Protein AF-0000000082347722 (afdb_homodimer)

pLDDT: mean 96.59, std 3.27, range [82.75, 98.94]

Solvent-accessible surface area (backbone atoms only — not comparable to full-atom values): 23846 Å² total; per-residue (Å²): 108,69,66,58,52,50,51,38,44,49,45,34,48,73,52,66,47,66,90,84,47,44,62,47,33,47,53,28,35,40,27,59,45,98,48,15,60,53,38,29,55,56,55,52,55,52,48,68,34,79,90,22,68,47,49,69,46,32,25,53,49,49,53,47,53,49,49,42,36,56,39,37,22,51,50,41,3,44,59,35,34,48,41,17,53,50,35,32,57,74,70,53,52,80,76,32,62,48,74,71,68,86,55,90,81,60,57,73,44,72,70,30,42,50,44,8,50,54,48,47,38,53,40,40,48,91,47,38,66,62,58,53,54,72,28,67,64,40,43,49,56,42,50,41,44,41,47,42,42,28,20,62,44,59,43,54,62,89,81,42,52,73,68,54,44,47,33,28,50,36,36,32,40,36,62,67,31,36,35,70,65,27,43,50,36,54,29,14,45,42,61,69,68,47,49,70,62,43,52,43,39,52,55,50,43,40,50,51,53,30,55,75,71,72,48,71,63,86,57,44,70,54,68,74,75,35,56,82,74,91,107,66,66,56,52,51,52,40,44,50,45,36,46,73,51,67,47,64,90,84,47,44,61,47,35,47,52,27,35,38,26,58,46,96,46,15,61,54,39,29,56,56,53,51,56,52,47,68,35,79,90,22,66,45,50,69,46,32,24,53,49,50,52,47,53,49,49,42,35,55,39,38,23,48,50,41,3,46,60,34,36,47,41,18,52,50,34,32,56,74,69,53,52,80,77,32,64,51,74,71,70,86,54,91,82,60,58,72,45,72,69,30,40,53,44,7,50,55,47,48,37,52,39,41,48,91,47,38,68,62,59,54,54,72,28,66,63,40,44,49,57,42,51,41,43,41,46,42,42,28,20,60,44,59,45,54,61,89,80,41,52,73,68,53,44,47,33,28,50,36,36,31,40,37,63,67,31,37,35,70,65,27,43,52,35,54,29,14,45,42,60,70,68,47,49,70,62,43,51,44,38,51,55,50,42,42,49,51,52,30,57,73,70,70,47,71,63,87,57,43,71,53,68,73,75,36,56,81,74,91

Sequence (460 aa):
MDALFQSLEQKFEAAGFDSNRWYILAITTLTASTQPYEAHQLYNYLINKPENATPDARKAIIRRLREALVKSISIVGVPKPIESILAIAKVERPEDRDYATTRENWQADRANHERAMGWYDKIYGRNASDTLGLFDAHRDFTWISTEITYGFYLSDRQVLDDLDTQLVVLPGIMIQNLKLETHWHIRGTRRLGVSSEKVQAIWEGVKLVAAFFEMKLDRVPTVQEVEYDVMDALFQSLEQKFEAAGFDSNRWYILAITTLTASTQPYEAHQLYNYLINKPENATPDARKAIIRRLREALVKSISIVGVPKPIESILAIAKVERPEDRDYATTRENWQADRANHERAMGWYDKIYGRNASDTLGLFDAHRDFTWISTEITYGFYLSDRQVLDDLDTQLVVLPGIMIQNLKLETHWHIRGTRRLGVSSEKVQAIWEGVKLVAAFFEMKLDRVPTVQEVEYDV

Organism: NCBI:txid1220207

Secondary structure (DSSP, 8-state):
-HHHHHHHHHHHHHTT--TTSHHHHHHHHHHHTT-GGGHHHHHHHHHTSGGG-SHHHHHHHHHHHHHHHHHHHHHH-SHHHHHHHHHHHTT--GGG-----SSTT--SSHHHHHHHHHHHHHHHGGGHHHHHHTTTT-HHHHHIIIIIIIIIIIS--SSS-HHHHHHHHHHHHHTTT-HHHHHHHHHHHHHTT--HHHHHHHHHHHHHHHHHTT----SSPPHHHHHTT-/-HHHHHHHHHHHHHTT--TTTHHHHHHHHHHHTT-GGGHHHHHHHHHTSGGG-SHHHHHHHHHHHHHHHHHHHHHH-SHHHHHHHHHHHHH--GGG-----SSTT--SSHHHHHHHHHHHHHHHGGGHHHHHHTTTT-HHHHHIIIIIIIIIIIS--SSS-HHHHHHHHHHHHHTTT-HHHHHHHHHHHHHTT--HHHHHHHHHHHHHHHHHTT----SSPPHHHHHTT-

InterPro domains:
  IPR029032 AhpD-like [G3DSA:1.20.1290.10] (4-216)
  IPR029032 AhpD-like [SSF69118] (112-204)
  IPR052999 Peroxisomal Targeting Signal 1 Protein [PTHR28180] (2-227)

Radius of gyration: 21.26 Å; Cα contacts (8 Å, |Δi|>4): 720; chains: 2; bounding box: 50×58×48 Å

Foldseek 3Di:
DLVLLVVQQVLLVVLPHDSLQSVLLVLLLCLLDPHLLCLLVSLVSVCPDPVNVDLVSLLLNLLLSLLLLQLSCLLRNNVSSVSNNVSNVVVDDPSNDDPDDDQPPPDQDPVLLVLLVVLQCLQQPVCSVVVLVVCVVPCVVSSCSRRPNRRRRQSDPPRPHSLSSLSSRLLNNQLVLDAPSNLSSLSSNVSNVDDLSSSQSSVVSSVSSCVVSVHDNPRHDHSVVSVVVD/DLVLLVVQQVLLVVLPHDSLQSVLLVLLLCLLDPHLLCLLVSLVSVCPDPVNVDLVSLLLNLLLSLLLLQLSCLLRNNVSSVSNNVSNVVVDDPSNDDPDDDQPPPDQDPVLLVLLVVLLCLLQPVCSVVVLVVCVVPCVVSSCSRRPNRRRRQSDPPRPHSLSSLSSRLLNNQLVLDAPSNLSSLSSNVSNVDDLSSSQSSVVSSVSSCVVSVHDNPRHDHSVVSVVVD

Structure (mmCIF, N/CA/C/O backbone):
data_AF-0000000082347722-model_v1
#
loop_
_entity.id
_entity.type
_entity.pdbx_description
1 polymer 'Uncharacterized protein'
#
loop_
_atom_site.group_PDB
_atom_site.id
_atom_site.type_symbol
_atom_site.label_atom_id
_atom_site.label_alt_id
_atom_site.label_comp_id
_atom_site.label_asym_id
_atom_site.label_entity_id
_atom_site.label_seq_id
_atom_site.pdbx_PDB_ins_code
_atom_site.Cartn_x
_atom_site.Cartn_y
_atom_site.Cartn_z
_atom_site.occupancy
_atom_site.B_iso_or_equiv
_atom_site.auth_seq_id
_atom_site.auth_comp_id
_atom_site.auth_asym_id
_atom_site.auth_atom_id
_atom_site.pdbx_PDB_model_num
ATOM 1 N N . MET A 1 1 ? -7.156 6.82 23.422 1 95.56 1 MET A N 1
ATOM 2 C CA . MET A 1 1 ? -6.832 7.461 22.156 1 95.56 1 MET A CA 1
ATOM 3 C C . MET A 1 1 ? -6.691 8.969 22.328 1 95.56 1 MET A C 1
ATOM 5 O O . MET A 1 1 ? -5.766 9.578 21.797 1 95.56 1 MET A O 1
ATOM 9 N N . ASP A 1 2 ? -7.531 9.562 23.188 1 96.88 2 ASP A N 1
ATOM 10 C CA . ASP A 1 2 ? -7.461 11.008 23.375 1 96.88 2 ASP A CA 1
ATOM 11 C C . ASP A 1 2 ? -6.121 11.414 23.969 1 96.88 2 ASP A C 1
ATOM 13 O O . ASP A 1 2 ? -5.535 12.43 23.578 1 96.88 2 ASP A O 1
ATOM 17 N N . ALA A 1 3 ? -5.691 10.625 24.875 1 97.81 3 ALA A N 1
ATOM 18 C CA . ALA A 1 3 ? -4.41 10.922 25.516 1 97.81 3 ALA A CA 1
ATOM 19 C C . ALA A 1 3 ? -3.268 10.836 24.5 1 97.81 3 ALA A C 1
ATOM 21 O O . ALA A 1 3 ? -2.32 11.625 24.562 1 97.81 3 ALA A O 1
ATOM 22 N N . LEU A 1 4 ? -3.32 9.852 23.641 1 98.31 4 LEU A N 1
ATOM 23 C CA . LEU A 1 4 ? -2.324 9.719 22.578 1 98.31 4 LEU A CA 1
ATOM 24 C C . LEU A 1 4 ? -2.33 10.938 21.672 1 98.31 4 LEU A C 1
ATOM 26 O O . LEU A 1 4 ? -1.271 11.492 21.359 1 98.31 4 LEU A O 1
ATOM 30 N N . PHE A 1 5 ? -3.514 11.375 21.266 1 98.62 5 PHE A N 1
ATOM 31 C CA . PHE A 1 5 ? -3.635 12.531 20.375 1 98.62 5 PHE A CA 1
ATOM 32 C C . PHE A 1 5 ? -3.127 13.789 21.062 1 98.62 5 PHE A C 1
ATOM 34 O O . PHE A 1 5 ? -2.434 14.602 20.453 1 98.62 5 PHE A O 1
ATOM 41 N N . GLN A 1 6 ? -3.494 13.906 22.328 1 98.19 6 GLN A N 1
ATOM 42 C CA . GLN A 1 6 ?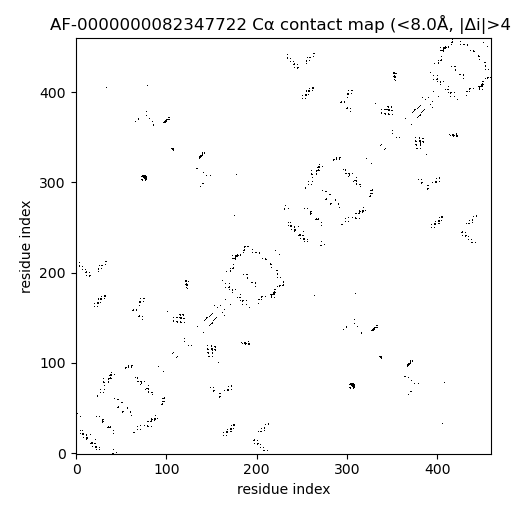 -3.018 15.055 23.094 1 98.19 6 GLN A CA 1
ATOM 43 C C . GLN A 1 6 ? -1.494 15.062 23.172 1 98.19 6 GLN A C 1
ATOM 45 O O . GLN A 1 6 ? -0.866 16.125 23.062 1 98.19 6 GLN A O 1
ATOM 50 N N . SER A 1 7 ? -0.906 13.93 23.391 1 98.62 7 SER A N 1
ATOM 51 C CA . SER A 1 7 ? 0.546 13.812 23.484 1 98.62 7 SER A CA 1
ATOM 52 C C . SER A 1 7 ? 1.208 14.18 22.156 1 98.62 7 SER A C 1
ATOM 54 O O . SER A 1 7 ? 2.24 14.859 22.141 1 98.62 7 SER A O 1
ATOM 56 N N . LEU A 1 8 ? 0.635 13.742 21.062 1 98.75 8 LEU A N 1
ATOM 57 C CA . LEU A 1 8 ? 1.166 14.086 19.75 1 98.75 8 LEU A CA 1
ATOM 58 C C . LEU A 1 8 ? 1.082 15.594 19.5 1 98.75 8 LEU A C 1
ATOM 60 O O . LEU A 1 8 ? 2.041 16.203 19.031 1 98.75 8 LEU A O 1
ATOM 64 N N . GLU A 1 9 ? -0.049 16.109 19.828 1 98.25 9 GLU A N 1
ATOM 65 C CA . GLU A 1 9 ? -0.262 17.547 19.672 1 98.25 9 GLU A CA 1
ATOM 66 C C . GLU A 1 9 ? 0.767 18.344 20.453 1 98.25 9 GLU A C 1
ATOM 68 O O . GLU A 1 9 ? 1.366 19.281 19.938 1 98.25 9 GLU A O 1
ATOM 73 N N . GLN A 1 10 ? 0.955 17.969 21.656 1 98.31 10 GLN A N 1
ATOM 74 C CA . GLN A 1 10 ? 1.883 18.672 22.531 1 98.31 10 GLN A CA 1
ATOM 75 C C . GLN A 1 10 ? 3.318 18.531 22.031 1 98.31 10 GLN A C 1
ATOM 77 O O . GLN A 1 10 ? 4.09 19.5 22.094 1 98.31 10 GLN A O 1
ATOM 82 N N . LYS A 1 11 ? 3.684 17.406 21.594 1 98.44 11 LYS A N 1
ATOM 83 C CA . LYS A 1 11 ? 5.027 17.188 21.078 1 98.44 11 LYS A CA 1
ATOM 84 C C . LYS A 1 11 ? 5.301 18.062 19.859 1 98.44 11 LYS A C 1
ATOM 86 O O . LYS A 1 11 ? 6.398 18.609 19.719 1 98.44 11 LYS A O 1
ATOM 91 N N . PHE A 1 12 ? 4.34 18.125 18.922 1 98.75 12 PHE A N 1
ATOM 92 C CA . PHE A 1 12 ? 4.496 18.953 17.734 1 98.75 12 PHE A CA 1
ATOM 93 C C . PHE A 1 12 ? 4.555 20.438 18.109 1 98.75 12 PHE A C 1
ATOM 95 O O . PHE A 1 12 ? 5.363 21.188 17.562 1 98.75 12 PHE A O 1
ATOM 102 N N . GLU A 1 13 ? 3.676 20.781 19.031 1 98.12 13 GLU A N 1
ATOM 103 C CA . GLU A 1 13 ? 3.676 22.172 19.5 1 98.12 13 GLU A CA 1
ATOM 104 C C . GLU A 1 13 ? 5.023 22.547 20.109 1 98.12 13 GLU A C 1
ATOM 106 O O . GLU A 1 13 ? 5.562 23.609 19.828 1 98.12 13 GLU A O 1
ATOM 111 N N . ALA A 1 14 ? 5.539 21.688 20.906 1 98.44 14 ALA A N 1
ATOM 112 C CA . ALA A 1 14 ? 6.809 21.938 21.578 1 98.44 14 ALA A CA 1
ATOM 113 C C . ALA A 1 14 ? 7.945 22.078 20.578 1 98.44 14 ALA A C 1
ATOM 115 O O . ALA A 1 14 ? 8.891 22.844 20.797 1 98.44 14 ALA A O 1
ATOM 116 N N . ALA A 1 15 ? 7.844 21.406 19.469 1 98.44 15 ALA A N 1
ATOM 117 C CA . ALA A 1 15 ? 8.883 21.453 18.453 1 98.44 15 ALA A CA 1
ATOM 118 C C . ALA A 1 15 ? 8.672 22.625 17.5 1 98.44 15 ALA A C 1
ATOM 120 O O . ALA A 1 15 ? 9.5 22.875 16.625 1 98.44 15 ALA A O 1
ATOM 121 N N . GLY A 1 16 ? 7.562 23.344 17.656 1 98.25 16 GLY A N 1
ATOM 122 C CA . GLY A 1 16 ? 7.34 24.562 16.906 1 98.25 16 GLY A CA 1
ATOM 123 C C . GLY A 1 16 ? 6.559 24.344 15.617 1 98.25 16 GLY A C 1
ATOM 124 O O . GLY A 1 16 ? 6.598 25.172 14.711 1 98.25 16 GLY A O 1
ATOM 125 N N . PHE A 1 17 ? 5.848 23.203 15.516 1 98.38 17 PHE A N 1
ATOM 126 C CA . PHE A 1 17 ? 4.988 22.984 14.359 1 98.38 17 PHE A CA 1
ATOM 127 C C . PHE A 1 17 ? 3.703 23.797 14.469 1 98.38 17 PHE A C 1
ATOM 129 O O . PHE A 1 17 ? 3.24 24.094 15.578 1 98.38 17 PHE A O 1
ATOM 136 N N . ASP A 1 18 ? 3.176 24.094 13.258 1 96.38 18 ASP A N 1
ATOM 137 C CA . ASP A 1 18 ? 1.81 24.609 13.227 1 96.38 18 ASP A CA 1
ATOM 138 C C . ASP A 1 18 ? 0.825 23.594 13.797 1 96.38 18 ASP A C 1
ATOM 140 O O . ASP A 1 18 ? 1.052 22.391 13.711 1 96.38 18 ASP A O 1
ATOM 144 N N . SER A 1 19 ? -0.309 24.094 14.297 1 94.44 19 SER A N 1
ATOM 145 C CA . SER A 1 19 ? -1.265 23.266 15.023 1 94.44 19 SER A CA 1
ATOM 146 C C . SER A 1 19 ? -2.006 22.312 14.086 1 94.44 19 SER A C 1
ATOM 148 O O . SER A 1 19 ? -2.666 21.375 14.531 1 94.44 19 SER A O 1
ATOM 150 N N . ASN A 1 20 ? -1.893 22.469 12.812 1 94.88 20 ASN A N 1
ATOM 151 C CA . ASN A 1 20 ? -2.654 21.672 11.859 1 94.88 20 ASN A CA 1
ATOM 152 C C . ASN A 1 20 ? -1.792 20.578 11.234 1 94.88 20 ASN A C 1
ATOM 154 O O . ASN A 1 20 ? -2.139 20.047 10.18 1 94.88 20 ASN A O 1
ATOM 158 N N . ARG A 1 21 ? -0.688 20.234 11.891 1 98.12 21 ARG A N 1
ATOM 159 C CA . ARG A 1 21 ? 0.22 19.312 11.219 1 98.12 21 ARG A CA 1
ATOM 160 C C . ARG A 1 21 ? 0.274 17.984 11.938 1 98.12 21 ARG A C 1
ATOM 162 O O . ARG A 1 21 ? 0.38 16.922 11.305 1 98.12 21 ARG A O 1
ATOM 169 N N . TRP A 1 22 ? 0.08 17.969 13.258 1 98.75 22 TRP A N 1
ATOM 170 C CA . TRP A 1 22 ? 0.271 16.75 14.039 1 98.75 22 TRP A CA 1
ATOM 171 C C . TRP A 1 22 ? -0.732 15.672 13.633 1 98.75 22 TRP A C 1
ATOM 173 O O . TRP A 1 22 ? -0.418 14.484 13.664 1 98.75 22 TRP A O 1
ATOM 183 N N . TYR A 1 23 ? -1.936 16.062 13.227 1 98.81 23 TYR A N 1
ATOM 184 C CA . TYR A 1 23 ? -2.959 15.047 12.992 1 98.81 23 TYR A CA 1
ATOM 185 C C . TYR A 1 23 ? -2.77 14.383 11.633 1 98.81 23 TYR A C 1
ATOM 187 O O . TYR A 1 23 ? -3.367 13.344 11.352 1 98.81 23 TYR A O 1
ATOM 195 N N . ILE A 1 24 ? -1.876 14.969 10.742 1 98.88 24 ILE A N 1
ATOM 196 C CA . ILE A 1 24 ? -1.481 14.281 9.516 1 98.88 24 ILE A CA 1
ATOM 197 C C . ILE A 1 24 ? -0.642 13.055 9.867 1 98.88 24 ILE A C 1
ATOM 199 O O . ILE A 1 24 ? -0.871 11.961 9.336 1 98.88 24 ILE A O 1
ATOM 203 N N . LEU A 1 25 ? 0.326 13.25 10.789 1 98.94 25 LEU A N 1
ATOM 204 C CA . LEU A 1 25 ? 1.092 12.117 11.297 1 98.94 25 LEU A CA 1
ATOM 205 C C . LEU A 1 25 ? 0.179 11.109 11.977 1 98.94 25 LEU A C 1
ATOM 207 O O . LEU A 1 25 ? 0.319 9.898 11.773 1 98.94 25 LEU A O 1
ATOM 211 N N . ALA A 1 26 ? -0.769 11.586 12.734 1 98.88 26 ALA A N 1
ATOM 212 C CA . ALA A 1 26 ? -1.645 10.719 13.516 1 98.88 26 ALA A CA 1
ATOM 213 C C . ALA A 1 26 ? -2.496 9.836 12.609 1 98.88 26 ALA A C 1
ATOM 215 O O . ALA A 1 26 ? -2.545 8.617 12.789 1 98.88 26 ALA A O 1
ATOM 216 N N . ILE A 1 27 ? -3.164 10.43 11.602 1 98.88 27 ILE A N 1
ATOM 217 C CA . ILE A 1 27 ? -4.062 9.664 10.742 1 98.88 27 ILE A CA 1
ATOM 218 C C . ILE A 1 27 ? -3.262 8.648 9.938 1 98.88 27 ILE A C 1
ATOM 220 O O . ILE A 1 27 ? -3.723 7.523 9.719 1 98.88 27 ILE A O 1
ATOM 224 N N . THR A 1 28 ? -2.053 9.055 9.5 1 98.88 28 THR A N 1
ATOM 225 C CA . THR A 1 28 ? -1.216 8.18 8.688 1 98.88 28 THR A CA 1
ATOM 226 C C . THR A 1 28 ? -0.727 6.988 9.508 1 98.88 28 THR A C 1
ATOM 228 O O . THR A 1 28 ? -0.822 5.84 9.062 1 98.88 28 THR A O 1
ATOM 231 N N . THR A 1 29 ? -0.268 7.215 10.695 1 98.81 29 THR A N 1
ATOM 232 C CA . THR A 1 29 ? 0.273 6.137 11.516 1 98.81 29 THR A CA 1
ATOM 233 C C . THR A 1 29 ? -0.847 5.238 12.031 1 98.81 29 THR A C 1
ATOM 235 O O . THR A 1 29 ? -0.685 4.02 12.117 1 98.81 29 THR A O 1
ATOM 238 N N . LEU A 1 30 ? -1.993 5.859 12.383 1 98.31 30 LEU A N 1
ATOM 239 C CA . LEU A 1 30 ? -3.156 5.066 12.766 1 98.31 30 LEU A CA 1
ATOM 240 C C . LEU A 1 30 ? -3.566 4.121 11.648 1 98.31 30 LEU A C 1
ATOM 242 O O . LEU A 1 30 ? -3.811 2.938 11.883 1 98.31 30 LEU A O 1
ATOM 246 N N . THR A 1 31 ? -3.602 4.629 10.453 1 98.69 31 THR A N 1
ATOM 247 C CA . THR A 1 31 ? -4.016 3.871 9.281 1 98.69 31 THR A CA 1
ATOM 248 C C . THR A 1 31 ? -2.998 2.777 8.953 1 98.69 31 THR A C 1
ATOM 250 O O . THR A 1 31 ? -3.375 1.658 8.602 1 98.69 31 THR A O 1
ATOM 253 N N . ALA A 1 32 ? -1.709 3.104 9.062 1 98.31 32 ALA A N 1
ATOM 254 C CA . ALA A 1 32 ? -0.635 2.172 8.734 1 98.31 32 ALA A CA 1
ATOM 255 C C . ALA A 1 32 ? -0.448 1.133 9.836 1 98.31 32 ALA A C 1
ATOM 257 O O . ALA A 1 32 ? 0.206 0.108 9.625 1 98.3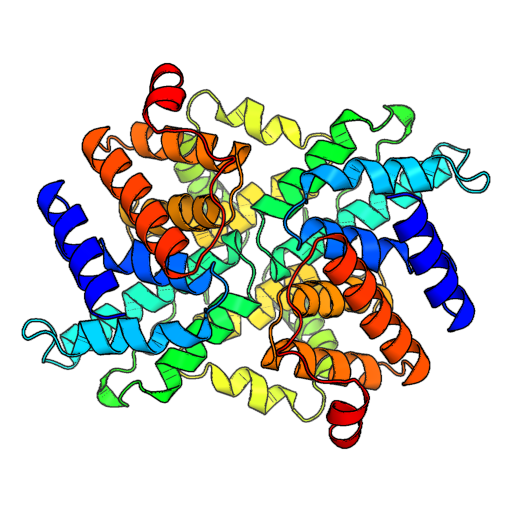1 32 ALA A O 1
ATOM 258 N N . SER A 1 33 ? -1.032 1.347 11 1 96.25 33 SER A N 1
ATOM 259 C CA . SER A 1 33 ? -0.916 0.422 12.125 1 96.25 33 SER A CA 1
ATOM 260 C C . SER A 1 33 ? -1.859 -0.765 11.969 1 96.25 33 SER A C 1
ATOM 262 O O . SER A 1 33 ? -2.355 -1.025 10.867 1 96.25 33 SER A O 1
ATOM 264 N N . THR A 1 34 ? -2.109 -1.484 13.062 1 93.06 34 THR A N 1
ATOM 265 C CA . THR A 1 34 ? -2.984 -2.652 13.055 1 93.06 34 THR A CA 1
ATOM 266 C C . THR A 1 34 ? -4.434 -2.244 13.297 1 93.06 34 THR A C 1
ATOM 268 O O . THR A 1 34 ? -5.328 -3.094 13.328 1 93.06 34 THR A O 1
ATOM 271 N N . GLN A 1 35 ? -4.695 -0.873 13.375 1 94.81 35 GLN A N 1
ATOM 272 C CA . GLN A 1 35 ? -6.035 -0.443 13.758 1 94.81 35 GLN A CA 1
ATOM 273 C C . GLN A 1 35 ? -6.535 0.679 12.852 1 94.81 35 GLN A C 1
ATOM 275 O O . GLN A 1 35 ? -6.957 1.733 13.336 1 94.81 35 GLN A O 1
ATOM 280 N N . PRO A 1 36 ? -6.547 0.396 11.578 1 97.25 36 PRO A N 1
ATOM 281 C CA . PRO A 1 36 ? -7.004 1.469 10.695 1 97.25 36 PRO A CA 1
ATOM 282 C C . PRO A 1 36 ? -8.461 1.855 10.938 1 97.25 36 PRO A C 1
ATOM 284 O O . PRO A 1 36 ? -8.859 2.99 10.664 1 97.25 36 PRO A O 1
ATOM 287 N N . TYR A 1 37 ? -9.273 1.026 11.547 1 95.88 37 TYR A N 1
ATOM 288 C CA . TYR A 1 37 ? -10.688 1.249 11.797 1 95.88 37 TYR A CA 1
ATOM 289 C C . TYR A 1 37 ? -10.898 2.291 12.891 1 95.88 37 TYR A C 1
ATOM 291 O O . TYR A 1 37 ? -12 2.809 13.062 1 95.88 37 TYR A O 1
ATOM 299 N N . GLU A 1 38 ? -9.82 2.613 13.602 1 97 38 GLU A N 1
ATOM 300 C CA . GLU A 1 38 ? -9.906 3.572 14.695 1 97 38 GLU A CA 1
ATOM 301 C C . GLU A 1 38 ? -9.727 5.004 14.195 1 97 38 GLU A C 1
ATOM 303 O O . GLU A 1 38 ? -9.75 5.949 14.984 1 97 38 GLU A O 1
ATOM 308 N N . ALA A 1 39 ? -9.633 5.18 12.914 1 97.69 39 ALA A N 1
ATOM 309 C CA . ALA A 1 39 ? -9.406 6.496 12.32 1 97.69 39 ALA A CA 1
ATOM 310 C C . ALA A 1 39 ? -10.531 7.461 12.688 1 97.69 39 ALA A C 1
ATOM 312 O O . ALA A 1 39 ? -10.305 8.664 12.828 1 97.69 39 ALA A O 1
ATOM 313 N N . HIS A 1 40 ? -11.734 6.914 12.898 1 97.81 40 HIS A N 1
ATOM 314 C CA . HIS A 1 40 ? -12.875 7.762 13.242 1 97.81 40 HIS A CA 1
ATOM 315 C C . HIS A 1 40 ? -12.648 8.469 14.578 1 97.81 40 HIS A C 1
ATOM 317 O O . HIS A 1 40 ? -13.188 9.547 14.812 1 97.81 40 HIS A O 1
ATOM 323 N N . GLN A 1 41 ? -11.82 7.938 15.445 1 98.44 41 GLN A N 1
ATOM 324 C CA . GLN A 1 41 ? -11.555 8.547 16.734 1 98.44 41 GLN A CA 1
ATOM 325 C C . GLN A 1 41 ? -10.75 9.836 16.594 1 98.44 41 GLN A C 1
ATOM 327 O O . GLN A 1 41 ? -10.961 10.797 17.328 1 98.44 41 GLN A O 1
ATOM 332 N N . LEU A 1 42 ? -9.812 9.828 15.664 1 98.5 42 LEU A N 1
ATOM 333 C CA . LEU A 1 42 ? -9.062 11.055 15.398 1 98.5 42 LEU A CA 1
ATOM 334 C C . LEU A 1 42 ? -9.977 12.133 14.836 1 98.5 42 LEU A C 1
ATOM 336 O O . LEU A 1 42 ? -9.906 13.289 15.25 1 98.5 42 LEU A O 1
ATOM 340 N N . TYR A 1 43 ? -10.805 11.719 13.859 1 98.06 43 TYR A N 1
ATOM 341 C CA . TYR A 1 43 ? -11.758 12.664 13.281 1 98.06 43 TYR A CA 1
ATOM 342 C C . TYR A 1 43 ? -12.633 13.289 14.359 1 98.06 43 TYR A C 1
ATOM 344 O O . TYR A 1 43 ? -12.75 14.516 14.438 1 98.06 43 TYR A O 1
ATOM 352 N N . ASN A 1 44 ? -13.148 12.469 15.234 1 97.94 44 ASN A N 1
ATOM 353 C CA . ASN A 1 44 ? -13.992 12.945 16.312 1 97.94 44 ASN A CA 1
ATOM 354 C C . ASN A 1 44 ? -13.227 13.867 17.266 1 97.94 44 ASN A C 1
ATOM 356 O O . ASN A 1 44 ? -13.758 14.883 17.719 1 97.94 44 ASN A O 1
ATOM 360 N N . TYR A 1 45 ? -12.047 13.484 17.547 1 98.31 45 TYR A N 1
ATOM 361 C CA . TYR A 1 45 ? -11.203 14.297 18.406 1 98.31 45 TYR A CA 1
ATOM 362 C C . TYR A 1 45 ? -11.008 15.695 17.844 1 98.31 45 TYR A C 1
ATOM 364 O O . TYR A 1 45 ? -11.102 16.688 18.562 1 98.31 45 TYR A O 1
ATOM 372 N N . LEU A 1 46 ? -10.797 15.781 16.578 1 98.12 46 LEU A N 1
ATOM 373 C CA . LEU A 1 46 ? -10.5 17.047 15.914 1 98.12 46 LEU A CA 1
ATOM 374 C C . LEU A 1 46 ? -11.75 17.922 15.82 1 98.12 46 LEU A C 1
ATOM 376 O O . LEU A 1 46 ? -11.688 19.125 16.094 1 98.12 46 LEU A O 1
ATOM 380 N N . ILE A 1 47 ? -12.875 17.328 15.469 1 96.88 47 ILE A N 1
ATOM 381 C CA . ILE A 1 47 ? -14.047 18.141 15.188 1 96.88 47 ILE A CA 1
ATOM 382 C C . ILE A 1 47 ? -14.664 18.609 16.5 1 96.88 47 ILE A C 1
ATOM 384 O O . ILE A 1 47 ? -15.531 19.5 16.516 1 96.88 47 ILE A O 1
ATOM 388 N N . ASN A 1 48 ? -14.242 18.062 17.594 1 96.06 48 AS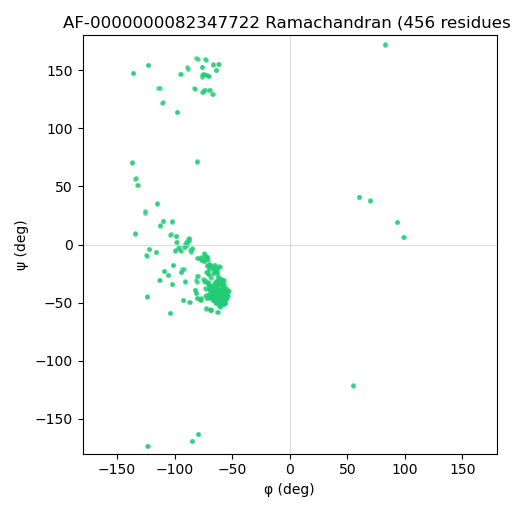N A N 1
ATOM 389 C CA . ASN A 1 48 ? -14.766 18.469 18.891 1 96.06 48 ASN A CA 1
ATOM 390 C C . ASN A 1 48 ? -13.945 19.594 19.516 1 96.06 48 ASN A C 1
ATOM 392 O O . ASN A 1 48 ? -14.289 20.109 20.578 1 96.06 48 ASN A O 1
ATOM 396 N N . LYS A 1 49 ? -12.922 19.984 18.875 1 96.25 49 LYS A N 1
ATOM 397 C CA . LYS A 1 49 ? -12.172 21.156 19.312 1 96.25 49 LYS A CA 1
ATOM 398 C C . LYS A 1 49 ? -12.922 22.453 19 1 96.25 49 LYS A C 1
ATOM 400 O O . LYS A 1 49 ? -13.547 22.562 17.953 1 96.25 49 LYS A O 1
ATOM 405 N N . PRO A 1 50 ? -12.781 23.453 19.844 1 96.38 50 PRO A N 1
ATOM 406 C CA . PRO A 1 50 ? -13.539 24.703 19.672 1 96.38 50 PRO A CA 1
ATOM 407 C C . PRO A 1 50 ? -13.219 25.406 18.359 1 96.38 50 PRO A C 1
ATOM 409 O O . PRO A 1 50 ? -14.094 26.016 17.75 1 96.38 50 PRO A O 1
ATOM 412 N N . GLU A 1 51 ? -12.008 25.297 17.922 1 95.06 51 GLU A N 1
ATOM 413 C CA . GLU A 1 51 ? -11.594 25.984 16.688 1 95.06 51 GLU A CA 1
ATOM 414 C C . GLU A 1 51 ? -12.188 25.312 15.461 1 95.06 51 GLU A C 1
ATOM 416 O O . GLU A 1 51 ? -12.164 25.891 14.367 1 95.06 51 GLU A O 1
ATOM 421 N N . ASN A 1 52 ? -12.797 24.109 15.648 1 96.62 52 ASN A N 1
ATOM 422 C CA . ASN A 1 52 ? -13.391 23.359 14.531 1 96.62 52 ASN A CA 1
ATOM 423 C C . ASN A 1 52 ? -14.898 23.234 14.688 1 96.62 52 ASN A C 1
ATOM 425 O O . ASN A 1 52 ? -15.484 22.234 14.281 1 96.62 52 ASN A O 1
ATOM 429 N N . ALA A 1 53 ? -15.531 24.234 15.211 1 95.38 53 ALA A N 1
ATOM 430 C CA . ALA A 1 53 ? -16.953 24.172 15.547 1 95.38 53 ALA A CA 1
ATOM 431 C C . ALA A 1 53 ? -17.812 24.391 14.305 1 95.38 53 ALA A C 1
ATOM 433 O O . ALA A 1 53 ? -18.938 23.875 14.219 1 95.38 53 ALA A O 1
ATOM 434 N N . THR A 1 54 ? -17.344 25.094 13.289 1 96.44 54 THR A N 1
ATOM 435 C CA . THR A 1 54 ? -18.156 25.422 12.125 1 96.44 54 THR A CA 1
ATOM 436 C C . THR A 1 54 ? -18.031 24.328 11.062 1 96.44 54 THR A C 1
ATOM 438 O O . THR A 1 54 ? -17 23.672 10.945 1 96.44 54 THR A O 1
ATOM 441 N N . PRO A 1 55 ? -19.062 24.219 10.281 1 95.5 55 PRO A N 1
ATOM 442 C CA . PRO A 1 55 ? -19.016 23.234 9.195 1 95.5 55 PRO A CA 1
ATOM 443 C C . PRO A 1 55 ? -17.844 23.469 8.242 1 95.5 55 PRO A C 1
ATOM 445 O O . PRO A 1 55 ? -17.203 22.516 7.801 1 95.5 55 PRO A O 1
ATOM 448 N N . ASP A 1 56 ? -17.578 24.656 7.961 1 96.12 56 ASP A N 1
ATOM 449 C CA . ASP A 1 56 ? -16.469 24.969 7.047 1 96.12 56 ASP A CA 1
ATOM 450 C C . ASP A 1 56 ? -15.141 24.5 7.609 1 96.12 56 ASP A C 1
ATOM 452 O O . ASP A 1 56 ? -14.297 23.984 6.871 1 96.12 56 ASP A O 1
ATOM 456 N N . ALA A 1 57 ? -14.984 24.719 8.891 1 96.75 57 ALA A N 1
ATOM 457 C CA . ALA A 1 57 ? -13.766 24.266 9.547 1 96.75 57 ALA A CA 1
ATOM 458 C C . ALA A 1 57 ? -13.664 22.734 9.5 1 96.75 57 ALA A C 1
ATOM 460 O O . ALA A 1 57 ? -12.578 22.188 9.281 1 96.75 57 ALA A O 1
ATOM 461 N N . ARG A 1 58 ? -14.773 22.078 9.68 1 97.12 58 ARG A N 1
ATOM 462 C CA . ARG A 1 58 ? -14.781 20.625 9.703 1 97.12 58 ARG A CA 1
ATOM 463 C C . ARG A 1 58 ? -14.602 20.062 8.297 1 97.12 58 ARG A C 1
ATOM 465 O O . ARG A 1 58 ? -13.969 19.016 8.117 1 97.12 58 ARG A O 1
ATOM 472 N N . LYS A 1 59 ? -15.086 20.75 7.297 1 96.25 59 LYS A N 1
ATOM 473 C CA . LYS A 1 59 ? -14.836 20.375 5.91 1 96.25 59 LYS A CA 1
ATOM 474 C C . LYS A 1 59 ? -13.352 20.469 5.574 1 96.25 59 LYS A C 1
ATOM 476 O O . LYS A 1 59 ? -12.82 19.641 4.836 1 96.25 59 LYS A O 1
ATOM 481 N N . ALA A 1 60 ? -12.742 21.469 6.105 1 96.38 60 ALA A N 1
ATOM 482 C CA . ALA A 1 60 ? -11.305 21.625 5.879 1 96.38 60 ALA A CA 1
ATOM 483 C C . ALA A 1 60 ? -10.523 20.469 6.496 1 96.38 60 ALA A C 1
ATOM 485 O O . ALA A 1 60 ? -9.562 19.969 5.902 1 96.38 60 ALA A O 1
ATOM 486 N N . ILE A 1 61 ? -10.977 20 7.637 1 97.06 61 ILE A N 1
ATOM 487 C CA . ILE A 1 61 ? -10.328 18.891 8.32 1 97.06 61 ILE A CA 1
ATOM 488 C C . ILE A 1 61 ? -10.484 17.609 7.5 1 97.06 61 ILE A C 1
ATOM 490 O O . ILE A 1 61 ? -9.508 16.891 7.266 1 97.06 61 ILE A O 1
ATOM 494 N N . ILE A 1 62 ? -11.688 17.359 7.055 1 96.25 62 ILE A N 1
ATOM 495 C CA . ILE A 1 62 ? -11.922 16.109 6.34 1 96.25 62 ILE A CA 1
ATOM 496 C C . ILE A 1 62 ? -11.148 16.109 5.023 1 96.25 62 ILE A C 1
ATOM 498 O O . ILE A 1 62 ? -10.664 15.062 4.578 1 96.25 62 ILE A O 1
ATOM 502 N N . ARG A 1 63 ? -10.992 17.234 4.395 1 96.44 63 ARG A N 1
ATOM 503 C CA . ARG A 1 63 ? -10.219 17.344 3.162 1 96.44 63 ARG A CA 1
ATOM 504 C C . ARG A 1 63 ? -8.758 16.953 3.398 1 96.44 63 ARG A C 1
ATOM 506 O O . ARG A 1 63 ? -8.164 16.234 2.594 1 96.44 63 ARG A O 1
ATOM 513 N N . ARG A 1 64 ? -8.234 17.438 4.465 1 97.88 64 ARG A N 1
ATOM 514 C CA . ARG A 1 64 ? -6.836 17.156 4.785 1 97.88 64 ARG A CA 1
ATOM 515 C C . ARG A 1 64 ? -6.641 15.695 5.176 1 97.88 64 ARG A C 1
ATOM 517 O O . ARG A 1 64 ? -5.684 15.047 4.738 1 97.88 64 ARG A O 1
ATOM 524 N N . LEU A 1 65 ? -7.586 15.188 5.988 1 98.06 65 LEU A N 1
ATOM 525 C CA . LEU A 1 65 ? -7.504 13.781 6.375 1 98.06 65 LEU A CA 1
ATOM 526 C C . LEU A 1 65 ? -7.637 12.875 5.156 1 98.06 65 LEU A C 1
ATOM 528 O O . LEU A 1 65 ? -6.891 11.898 5.016 1 98.06 65 LEU A O 1
ATOM 532 N N . ARG A 1 66 ? -8.539 13.219 4.277 1 97.62 66 ARG A N 1
ATOM 533 C CA . ARG A 1 66 ? -8.75 12.43 3.064 1 97.62 66 ARG A CA 1
ATOM 534 C C . ARG A 1 66 ? -7.5 12.438 2.189 1 97.62 66 ARG A C 1
ATOM 536 O O . ARG A 1 66 ? -7.094 11.391 1.671 1 97.62 66 ARG A O 1
ATOM 543 N N . GLU A 1 67 ? -6.922 13.555 2.023 1 98.44 67 GLU A N 1
ATOM 544 C CA . GLU A 1 67 ? -5.715 13.641 1.206 1 98.44 67 GLU A CA 1
ATOM 545 C C . GLU A 1 67 ? -4.57 12.852 1.829 1 98.44 67 GLU A C 1
ATOM 547 O O . GLU A 1 67 ? -3.789 12.211 1.119 1 98.44 67 GLU A O 1
ATOM 552 N N . ALA A 1 68 ? -4.449 12.922 3.127 1 98.88 68 ALA A N 1
ATOM 553 C CA . ALA A 1 68 ? -3.428 12.125 3.803 1 98.88 68 ALA A CA 1
ATOM 554 C C . ALA A 1 68 ? -3.65 10.633 3.559 1 98.88 68 ALA A C 1
ATOM 556 O O . ALA A 1 68 ? -2.697 9.891 3.318 1 98.88 68 ALA A O 1
ATOM 557 N N . LEU A 1 69 ? -4.879 10.258 3.615 1 98.81 69 LEU A N 1
ATOM 558 C CA . LEU A 1 69 ? -5.215 8.859 3.387 1 98.81 69 LEU A CA 1
ATOM 559 C C . LEU A 1 69 ? -4.973 8.469 1.933 1 98.81 69 LEU A C 1
ATOM 561 O O . LEU A 1 69 ? -4.488 7.367 1.651 1 98.81 69 LEU A O 1
ATOM 565 N N . VAL A 1 70 ? -5.277 9.352 1.038 1 98.62 70 VAL A N 1
ATOM 566 C CA . VAL A 1 70 ? -5.02 9.109 -0.377 1 98.62 70 VAL A CA 1
ATOM 567 C C . VAL A 1 70 ? -3.525 8.898 -0.604 1 98.62 70 VAL A C 1
ATOM 569 O O . VAL A 1 70 ? -3.119 7.914 -1.233 1 98.62 70 VAL A O 1
ATOM 572 N N . LYS A 1 71 ? -2.713 9.789 -0.089 1 98.88 71 LYS A N 1
ATOM 573 C CA . LYS A 1 71 ? -1.267 9.641 -0.235 1 98.88 71 LYS A CA 1
ATOM 574 C C . LYS A 1 71 ? -0.765 8.383 0.458 1 98.88 71 LYS A C 1
ATOM 576 O O . LYS A 1 71 ? 0.196 7.758 0.004 1 98.88 71 LYS A O 1
ATOM 581 N N . SER A 1 72 ? -1.401 7.984 1.534 1 98.94 72 SER A N 1
ATOM 582 C CA . SER A 1 72 ? -1.004 6.801 2.291 1 98.94 72 SER A CA 1
ATOM 583 C C . SER A 1 72 ? -1.201 5.527 1.472 1 98.94 72 SER A C 1
ATOM 585 O O . SER A 1 72 ? -0.562 4.508 1.736 1 98.94 72 SER A O 1
ATOM 587 N N . ILE A 1 73 ? -2.072 5.566 0.457 1 98.88 73 ILE A N 1
ATOM 588 C CA . ILE A 1 73 ? -2.291 4.398 -0.39 1 98.88 73 ILE A CA 1
ATOM 589 C C . ILE A 1 73 ? -0.972 3.973 -1.031 1 98.88 73 ILE A C 1
ATOM 591 O O . ILE A 1 73 ? -0.688 2.777 -1.145 1 98.88 73 ILE A O 1
ATOM 595 N N . SER A 1 74 ? -0.126 4.914 -1.418 1 98.81 74 SER A N 1
ATOM 596 C CA . SER A 1 74 ? 1.149 4.566 -2.035 1 98.81 74 SER A CA 1
ATOM 597 C C . SER A 1 74 ? 2.107 3.951 -1.021 1 98.81 74 SER A C 1
ATOM 599 O O . SER A 1 74 ? 3.08 3.295 -1.396 1 98.81 74 SER A O 1
ATOM 601 N N . ILE A 1 75 ? 1.852 4.113 0.246 1 98.88 75 ILE A N 1
ATOM 602 C CA . ILE A 1 75 ? 2.793 3.756 1.301 1 98.88 75 ILE A CA 1
ATOM 603 C C . ILE A 1 75 ? 2.373 2.436 1.941 1 98.88 75 ILE A C 1
ATOM 605 O O . ILE A 1 75 ? 3.221 1.626 2.324 1 98.88 75 ILE A O 1
ATOM 609 N N . VAL A 1 76 ? 1.011 2.223 2.016 1 98.81 76 VAL A N 1
ATOM 610 C CA . VAL A 1 76 ? 0.574 1.064 2.789 1 98.81 76 VAL A CA 1
ATOM 611 C C . VAL A 1 76 ? -0.495 0.298 2.014 1 98.81 76 VAL A C 1
ATOM 613 O O . VAL A 1 76 ? -1.097 -0.642 2.539 1 98.81 76 VAL A O 1
ATOM 616 N N . GLY A 1 77 ? -0.735 0.62 0.762 1 98.69 77 GLY A N 1
ATOM 617 C CA . GLY A 1 77 ? -1.744 -0.037 -0.053 1 98.69 77 GLY A CA 1
ATOM 618 C C . GLY A 1 77 ? -3.141 0.513 0.166 1 98.69 77 GLY A C 1
ATOM 619 O O . GLY A 1 77 ? -3.369 1.286 1.1 1 98.69 77 GLY A O 1
ATOM 620 N N . VAL A 1 78 ? -4.09 0.114 -0.609 1 98.44 78 VAL A N 1
ATOM 621 C CA . VAL A 1 78 ? -5.414 0.726 -0.675 1 98.44 78 VAL A CA 1
ATOM 622 C C . VAL A 1 78 ? -6.285 0.201 0.465 1 98.44 78 VAL A C 1
ATOM 624 O O . VAL A 1 78 ? -7.16 0.91 0.962 1 98.44 78 VAL A O 1
ATOM 627 N N . PRO A 1 79 ? -6.14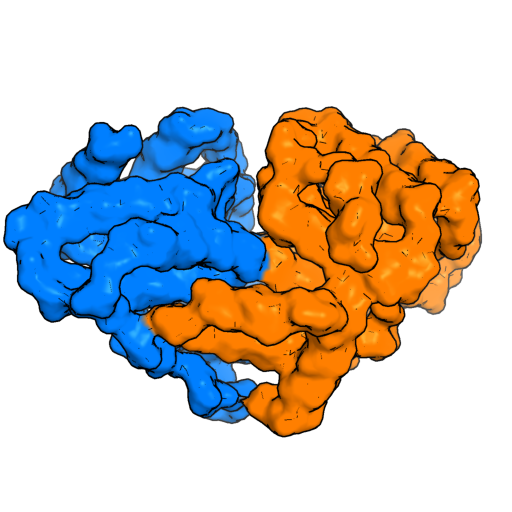5 -1.04 0.979 1 98.56 79 PRO A N 1
ATOM 628 C CA . PRO A 1 79 ? -7.137 -1.588 1.906 1 98.56 79 PRO A CA 1
ATOM 629 C C . PRO A 1 79 ? -7.199 -0.82 3.225 1 98.56 79 PRO A C 1
ATOM 631 O O . PRO A 1 79 ? -8.289 -0.499 3.705 1 98.56 79 PRO A O 1
ATOM 634 N N . LYS A 1 80 ? -6.074 -0.45 3.764 1 98.69 80 LYS A N 1
ATOM 635 C CA . LYS A 1 80 ? -6.09 0.18 5.078 1 98.69 80 LYS A CA 1
ATOM 636 C C . LYS A 1 80 ? -6.656 1.596 5.004 1 98.69 80 LYS A C 1
ATOM 638 O O . LYS A 1 80 ? -7.492 1.979 5.824 1 98.69 80 LYS A O 1
ATOM 643 N N . PRO A 1 81 ? -6.227 2.365 4.047 1 98.75 81 PRO A N 1
ATOM 644 C CA . PRO A 1 81 ? -6.859 3.676 3.891 1 98.75 81 PRO A CA 1
ATOM 645 C C . PRO A 1 81 ? -8.359 3.576 3.629 1 98.75 81 PRO A C 1
ATOM 647 O O . PRO A 1 81 ? -9.125 4.441 4.059 1 98.75 81 PRO A O 1
ATOM 650 N N . ILE A 1 82 ? -8.812 2.561 2.938 1 97.56 82 ILE A N 1
ATOM 651 C CA . ILE A 1 82 ? -10.234 2.336 2.734 1 97.56 82 ILE A CA 1
ATOM 652 C C . ILE A 1 82 ? -10.922 2.107 4.082 1 97.56 82 ILE A C 1
ATOM 654 O O . ILE A 1 82 ? -11.969 2.699 4.363 1 97.56 82 ILE A O 1
ATOM 658 N N . GLU A 1 83 ? -10.367 1.244 4.887 1 97.69 83 GLU A N 1
ATOM 659 C CA . GLU A 1 83 ? -10.914 1.014 6.223 1 97.69 83 GLU A CA 1
ATOM 660 C C . GLU A 1 83 ? -11.008 2.316 7.012 1 97.69 83 GLU A C 1
ATOM 662 O O . GLU A 1 83 ? -12.008 2.562 7.691 1 97.69 83 GLU A O 1
ATOM 667 N N . SER A 1 84 ? -10 3.121 6.926 1 98.5 84 SER A N 1
ATOM 668 C CA . SER A 1 84 ? -9.938 4.367 7.68 1 98.5 84 SER A CA 1
ATOM 669 C C . SER A 1 84 ? -11 5.352 7.211 1 98.5 84 SER A C 1
ATOM 671 O O . SER A 1 84 ? -11.719 5.934 8.023 1 98.5 84 SER A O 1
ATOM 673 N N . ILE A 1 85 ? -11.086 5.523 5.887 1 97.75 85 ILE A N 1
ATOM 674 C CA . ILE A 1 85 ? -12.008 6.535 5.371 1 97.75 85 ILE A CA 1
ATOM 675 C C . ILE A 1 85 ? -13.445 6.078 5.578 1 97.75 85 ILE A C 1
ATOM 677 O O . ILE A 1 85 ? -14.336 6.898 5.812 1 97.75 85 ILE A O 1
ATOM 681 N N . LEU A 1 86 ? -13.695 4.77 5.5 1 96.62 86 LEU A N 1
ATOM 682 C CA . LEU A 1 86 ? -15.039 4.254 5.766 1 96.62 86 LEU A CA 1
ATOM 683 C C . LEU A 1 86 ? -15.406 4.426 7.234 1 96.62 86 LEU A C 1
ATOM 685 O O . LEU A 1 86 ? -16.562 4.711 7.562 1 96.62 86 LEU A O 1
ATOM 689 N N . ALA A 1 87 ? -14.445 4.215 8.125 1 97.31 87 ALA A N 1
ATOM 690 C CA . ALA A 1 87 ? -14.688 4.453 9.547 1 97.31 87 ALA A CA 1
ATOM 691 C C . ALA A 1 87 ? -15.062 5.906 9.805 1 97.31 87 ALA A C 1
ATOM 693 O O . ALA A 1 87 ? -15.953 6.191 10.609 1 97.31 87 ALA A O 1
ATOM 694 N N . ILE A 1 88 ? -14.406 6.812 9.148 1 97.31 88 ILE A N 1
ATOM 695 C CA . ILE A 1 88 ? -14.703 8.234 9.297 1 97.31 88 ILE A CA 1
ATOM 696 C C . ILE A 1 88 ? -16.078 8.539 8.711 1 97.31 88 ILE A C 1
ATOM 698 O O . ILE A 1 88 ? -16.875 9.25 9.32 1 97.31 88 ILE A O 1
ATOM 702 N N . ALA A 1 89 ? -16.359 8.008 7.535 1 95.25 89 ALA A N 1
ATOM 703 C CA . ALA A 1 89 ? -17.609 8.266 6.828 1 95.25 89 ALA A CA 1
ATOM 704 C C . ALA A 1 89 ? -18.812 7.867 7.676 1 95.25 89 ALA A C 1
ATOM 706 O O . ALA A 1 89 ? -19.859 8.508 7.613 1 95.25 89 ALA A O 1
ATOM 707 N N . LYS A 1 90 ? -18.688 6.875 8.461 1 94.94 90 LYS A N 1
ATOM 708 C CA . LYS A 1 90 ? -19.781 6.367 9.289 1 94.94 90 LYS A CA 1
ATOM 709 C C . LYS A 1 90 ? -20.188 7.383 10.352 1 94.94 90 LYS A C 1
ATOM 711 O O . LYS A 1 90 ? -21.328 7.383 10.812 1 94.94 90 LYS A O 1
ATOM 716 N N . VAL A 1 91 ? -19.234 8.273 10.719 1 95.75 91 VAL A N 1
ATOM 717 C CA . VAL A 1 91 ? -19.547 9.18 11.82 1 95.75 91 VAL A CA 1
ATOM 718 C C . VAL A 1 91 ? -19.562 10.617 11.312 1 95.75 91 VAL A C 1
ATOM 720 O O . VAL A 1 91 ? -19.875 11.547 12.07 1 95.75 91 VAL A O 1
ATOM 723 N N . GLU A 1 92 ? -19.188 10.836 10.086 1 94.31 92 GLU A N 1
ATOM 724 C CA . GLU A 1 92 ? -19.156 12.164 9.484 1 94.31 92 GLU A CA 1
ATOM 725 C C . GLU A 1 92 ? -20.562 12.727 9.328 1 94.31 92 GLU A C 1
ATOM 727 O O . GLU A 1 92 ? -21.453 12.055 8.797 1 94.31 92 GLU A O 1
ATOM 732 N N . ARG A 1 93 ? -20.75 13.961 9.812 1 92.5 93 ARG A N 1
ATOM 733 C CA . ARG A 1 93 ? -22.047 14.625 9.633 1 92.5 93 ARG A CA 1
ATOM 734 C C . ARG A 1 93 ? -22.25 15.031 8.172 1 92.5 93 ARG A C 1
ATOM 736 O O . ARG A 1 93 ? -21.297 15.422 7.492 1 92.5 93 ARG A O 1
ATOM 743 N N . PRO A 1 94 ? -23.484 14.969 7.738 1 93.19 94 PRO A N 1
ATOM 744 C CA . PRO A 1 94 ? -23.766 15.359 6.352 1 93.19 94 PRO A CA 1
ATOM 745 C C . PRO A 1 94 ? -23.219 16.75 6.016 1 93.19 94 PRO A C 1
ATOM 747 O O . PRO A 1 94 ? -22.688 16.969 4.926 1 93.19 94 PRO A O 1
ATOM 750 N N . GLU A 1 95 ? -23.328 17.656 6.918 1 95.06 95 GLU A N 1
ATOM 751 C CA . GLU A 1 95 ? -22.938 19.031 6.652 1 95.06 95 GLU A CA 1
ATOM 752 C C . GLU A 1 95 ? -21.422 19.172 6.617 1 95.06 95 GLU A C 1
ATOM 754 O O . GLU A 1 95 ? -20.891 20.203 6.176 1 95.06 95 GLU A O 1
ATOM 759 N N . ASP A 1 96 ? -20.672 18.094 7.031 1 93.5 96 ASP A N 1
ATOM 760 C CA . ASP A 1 96 ? -19.219 18.125 7.066 1 93.5 96 ASP A CA 1
ATOM 761 C C . ASP A 1 96 ? -18.625 17.484 5.809 1 93.5 96 ASP A C 1
ATOM 763 O O . ASP A 1 96 ? -17.422 17.547 5.59 1 93.5 96 ASP A O 1
ATOM 767 N N . ARG A 1 97 ? -19.5 17 5.004 1 92.69 97 ARG A N 1
ATOM 768 C CA . ARG A 1 97 ? -19.016 16.281 3.84 1 92.69 97 ARG A CA 1
ATOM 769 C C . ARG A 1 97 ? -18.484 17.234 2.779 1 92.69 97 ARG A C 1
ATOM 771 O O . ARG A 1 97 ? -19.078 18.281 2.52 1 92.69 97 ARG A O 1
ATOM 778 N N . ASP A 1 98 ? -17.328 16.906 2.328 1 90.56 98 ASP A N 1
ATOM 779 C CA . ASP A 1 98 ? -16.672 17.578 1.211 1 90.56 98 ASP A CA 1
ATOM 780 C C . ASP A 1 98 ? -16.609 16.672 -0.016 1 90.56 98 ASP A C 1
ATOM 782 O O . ASP A 1 98 ? -16.016 15.594 0.038 1 90.56 98 ASP A O 1
ATOM 786 N N . TYR A 1 99 ? -17.156 17.078 -1.175 1 90.62 99 TYR A N 1
ATOM 787 C CA . TYR A 1 99 ? -17.297 16.219 -2.348 1 90.62 99 TYR A CA 1
ATOM 788 C C . TYR A 1 99 ? -16.25 16.562 -3.398 1 90.62 99 TYR A C 1
ATOM 790 O O . TYR A 1 99 ? -16.328 16.094 -4.539 1 90.62 99 TYR A O 1
ATOM 798 N N . ALA A 1 100 ? -15.328 17.422 -2.98 1 90.06 100 ALA A N 1
ATOM 799 C CA . ALA A 1 100 ? -14.273 17.812 -3.902 1 90.06 100 ALA A CA 1
ATOM 800 C C . ALA A 1 100 ? -13.391 16.625 -4.273 1 90.06 100 ALA A C 1
ATOM 802 O O . ALA A 1 100 ? -13.25 15.68 -3.49 1 90.06 100 ALA A O 1
ATOM 803 N N . THR A 1 101 ? -12.836 16.641 -5.469 1 93.12 101 THR A N 1
ATOM 804 C CA . THR A 1 101 ? -11.898 15.633 -5.957 1 93.12 101 THR A CA 1
ATOM 805 C C . THR A 1 101 ? -10.586 16.281 -6.391 1 93.12 101 THR A C 1
ATOM 807 O O . THR A 1 101 ? -10.562 17.469 -6.734 1 93.12 101 THR A O 1
ATOM 810 N N . THR A 1 102 ? -9.578 15.516 -6.344 1 93.5 102 THR A N 1
ATOM 811 C CA . THR A 1 102 ? -8.281 16.094 -6.672 1 93.5 102 THR A CA 1
ATOM 812 C C . THR A 1 102 ? -7.609 15.328 -7.805 1 93.5 102 THR A C 1
ATOM 814 O O . THR A 1 102 ? -6.645 15.805 -8.398 1 93.5 102 THR A O 1
ATOM 817 N N . ARG A 1 103 ? -8.125 14.172 -8.203 1 92.06 103 ARG A N 1
ATOM 818 C CA . ARG A 1 103 ? -7.367 13.305 -9.094 1 92.06 103 ARG A CA 1
ATOM 819 C C . ARG A 1 103 ? -8.148 13.023 -10.375 1 92.06 103 ARG A C 1
ATOM 821 O O . ARG A 1 103 ? -7.625 12.391 -11.297 1 92.06 103 ARG A O 1
ATOM 828 N N . GLU A 1 104 ? -9.312 13.445 -10.523 1 88.06 104 GLU A N 1
ATOM 829 C CA . GLU A 1 104 ? -10.219 12.961 -11.562 1 88.06 104 GLU A CA 1
ATOM 830 C C . GLU A 1 104 ? -9.688 13.297 -12.953 1 88.06 104 GLU A C 1
ATOM 832 O O . GLU A 1 104 ? -10 12.602 -13.922 1 88.06 104 GLU A O 1
ATOM 837 N N . ASN A 1 105 ? -8.812 14.242 -13.055 1 91.31 105 ASN A N 1
ATOM 838 C CA . ASN A 1 105 ? -8.312 14.625 -14.367 1 91.31 105 ASN A CA 1
ATOM 839 C C . ASN A 1 105 ? -6.836 14.273 -14.531 1 91.31 105 ASN A C 1
ATOM 841 O O . ASN A 1 105 ? -6.172 14.766 -15.445 1 91.31 105 ASN A O 1
ATOM 845 N N . TRP A 1 106 ? -6.367 13.469 -13.703 1 96.25 106 TRP A N 1
ATOM 846 C CA . TRP A 1 106 ? -4.953 13.109 -13.734 1 96.25 106 TRP A CA 1
ATOM 847 C C . TRP A 1 106 ? -4.633 12.258 -14.961 1 96.25 106 TRP A C 1
ATOM 849 O O . TRP A 1 106 ? -5.445 11.43 -15.375 1 96.25 106 TRP A O 1
ATOM 859 N N . GLN A 1 107 ? -3.408 12.43 -15.547 1 96.19 107 GLN A N 1
ATOM 860 C CA . GLN A 1 107 ? -2.879 11.617 -16.641 1 96.19 107 GLN A CA 1
ATOM 861 C C . GLN A 1 107 ? -1.419 11.25 -16.391 1 96.19 107 GLN A C 1
ATOM 863 O O . GLN A 1 107 ? -0.667 12.031 -15.805 1 96.19 107 GLN A O 1
ATOM 868 N N . ALA A 1 108 ? -1.072 10.117 -16.844 1 96.62 108 ALA A N 1
ATOM 869 C CA . ALA A 1 108 ? 0.33 9.711 -16.844 1 96.62 108 ALA A CA 1
ATOM 870 C C . ALA A 1 108 ? 1.078 10.32 -18.031 1 96.62 108 ALA A C 1
ATOM 872 O O . ALA A 1 108 ? 1.484 9.602 -18.938 1 96.62 108 ALA A O 1
ATOM 873 N N . ASP A 1 109 ? 1.335 11.578 -18.016 1 96.75 109 ASP A N 1
ATOM 874 C CA . ASP A 1 109 ? 1.95 12.297 -19.125 1 96.75 109 ASP A CA 1
ATOM 875 C C . ASP A 1 109 ? 3.221 13.023 -18.688 1 96.75 109 ASP A C 1
ATOM 877 O O . ASP A 1 109 ? 3.717 12.789 -17.578 1 96.75 109 ASP A O 1
ATOM 881 N N . ARG A 1 110 ? 3.738 13.789 -19.609 1 96.81 110 ARG A N 1
ATOM 882 C CA . ARG A 1 110 ? 5 14.484 -19.359 1 96.81 110 ARG A CA 1
ATOM 883 C C . ARG A 1 110 ? 4.887 15.43 -18.172 1 96.81 110 ARG A C 1
ATOM 885 O O . ARG A 1 110 ? 5.82 15.555 -17.375 1 96.81 110 ARG A O 1
ATOM 892 N N . ALA A 1 111 ? 3.846 16.156 -18.031 1 97.31 111 ALA A N 1
ATOM 893 C CA . ALA A 1 111 ? 3.637 17.062 -16.922 1 97.31 111 ALA A CA 1
ATOM 894 C C . ALA A 1 111 ? 3.666 16.328 -15.586 1 97.31 111 ALA A C 1
ATOM 896 O O . ALA A 1 111 ? 4.219 16.828 -14.602 1 97.31 111 ALA A O 1
ATOM 897 N N . ASN A 1 112 ? 2.988 15.164 -15.547 1 97.81 112 ASN A N 1
ATOM 898 C CA . ASN A 1 112 ? 3.039 14.305 -14.367 1 97.81 112 ASN A CA 1
ATOM 899 C C . ASN A 1 112 ? 4.473 13.914 -14.016 1 97.81 112 ASN A C 1
ATOM 901 O O . ASN A 1 112 ? 4.875 13.992 -12.852 1 97.81 112 ASN A O 1
ATOM 905 N N . HIS A 1 113 ? 5.215 13.469 -14.977 1 97.75 113 HIS A N 1
ATOM 906 C CA . HIS A 1 113 ? 6.594 13.047 -14.766 1 97.75 113 HIS A CA 1
ATOM 907 C C . HIS A 1 113 ? 7.445 14.195 -14.234 1 97.75 113 HIS A C 1
ATOM 909 O O . HIS A 1 113 ? 8.258 14 -13.328 1 97.75 113 HIS A O 1
ATOM 915 N N . GLU A 1 114 ? 7.281 15.336 -14.766 1 98.12 114 GLU A N 1
ATOM 916 C CA . GLU A 1 114 ? 8.055 16.5 -14.344 1 98.12 114 GLU A CA 1
ATOM 917 C C . GLU A 1 114 ? 7.75 16.859 -12.898 1 98.12 114 GLU A C 1
ATOM 919 O O . GLU A 1 114 ? 8.664 17.188 -12.125 1 98.12 114 GLU A O 1
ATOM 924 N N . ARG A 1 115 ? 6.48 16.859 -12.539 1 97.56 115 ARG A N 1
ATOM 925 C CA . ARG A 1 115 ? 6.121 17.125 -11.148 1 97.56 115 ARG A CA 1
ATOM 926 C C . ARG A 1 115 ? 6.715 16.062 -10.219 1 97.56 115 ARG A C 1
ATOM 928 O O . ARG A 1 115 ? 7.203 16.391 -9.133 1 97.56 115 ARG A O 1
ATOM 935 N N . ALA A 1 116 ? 6.613 14.82 -10.672 1 97.81 116 ALA A N 1
ATOM 936 C CA . ALA A 1 116 ? 7.16 13.703 -9.914 1 97.81 116 ALA A CA 1
ATOM 937 C C . ALA A 1 116 ? 8.648 13.898 -9.641 1 97.81 116 ALA A C 1
ATOM 939 O O . ALA A 1 116 ? 9.102 13.781 -8.5 1 97.81 116 ALA A O 1
ATOM 940 N N . MET A 1 117 ? 9.375 14.203 -10.664 1 97.25 117 MET A N 1
ATOM 941 C CA . MET A 1 117 ? 10.828 14.312 -10.562 1 97.25 117 MET A CA 1
ATOM 942 C C . MET A 1 117 ? 11.219 15.555 -9.766 1 97.25 117 MET A C 1
ATOM 944 O O . MET A 1 117 ? 12.234 15.555 -9.07 1 97.25 117 MET A O 1
ATOM 948 N N . GLY A 1 118 ? 10.414 16.609 -9.891 1 97.56 118 GLY A N 1
ATOM 949 C CA . GLY A 1 118 ? 10.633 17.766 -9.031 1 97.56 118 GLY A CA 1
ATOM 950 C C . GLY A 1 118 ? 10.594 17.438 -7.555 1 97.56 118 GLY A C 1
ATOM 951 O O . GLY A 1 118 ? 11.469 17.844 -6.797 1 97.56 118 GLY A O 1
ATOM 952 N N . TRP A 1 119 ? 9.602 16.703 -7.164 1 97.88 119 TRP A N 1
ATOM 953 C CA . TRP A 1 119 ? 9.477 16.297 -5.77 1 97.88 119 TRP A CA 1
ATOM 954 C C . TRP A 1 119 ? 10.562 15.289 -5.402 1 97.88 119 TRP A C 1
ATOM 956 O O . TRP A 1 119 ? 11.18 15.398 -4.344 1 97.88 119 TRP A O 1
ATOM 966 N N . TYR A 1 120 ? 10.75 14.328 -6.266 1 97.5 120 TYR A N 1
ATOM 967 C CA . TYR A 1 120 ? 11.75 13.289 -6.062 1 97.5 120 TYR A CA 1
ATOM 968 C C . TYR A 1 120 ? 13.125 13.906 -5.82 1 97.5 120 TYR A C 1
ATOM 970 O O . TYR A 1 120 ? 13.844 13.492 -4.902 1 97.5 120 TYR A O 1
ATOM 978 N N . ASP A 1 121 ? 13.484 14.852 -6.562 1 96.38 121 ASP A N 1
ATOM 979 C CA . ASP A 1 121 ? 14.789 15.492 -6.465 1 96.38 121 ASP A CA 1
ATOM 980 C C . ASP A 1 121 ? 14.922 16.266 -5.152 1 96.38 121 ASP A C 1
ATOM 982 O O . ASP A 1 121 ? 16.016 16.359 -4.586 1 96.38 121 ASP A O 1
ATOM 986 N N . LYS A 1 122 ? 13.883 16.844 -4.699 1 95.94 122 LYS A N 1
ATOM 987 C CA . LYS A 1 122 ? 13.914 17.547 -3.414 1 95.94 122 LYS A CA 1
ATOM 988 C C . LYS A 1 122 ? 14.258 16.578 -2.279 1 95.94 122 LYS A C 1
ATOM 990 O O . LYS A 1 122 ? 14.977 16.938 -1.349 1 95.94 122 LYS A O 1
ATOM 995 N N . ILE A 1 123 ? 13.734 15.383 -2.381 1 97.12 123 ILE A N 1
ATOM 996 C CA . ILE A 1 123 ? 13.852 14.406 -1.305 1 97.12 123 ILE A CA 1
ATOM 997 C C . ILE A 1 123 ? 15.203 13.703 -1.386 1 97.12 123 ILE A C 1
ATOM 999 O O . ILE A 1 123 ? 15.859 13.484 -0.364 1 97.12 123 ILE A O 1
ATOM 1003 N N . TYR A 1 124 ? 15.648 13.414 -2.582 1 95.38 124 TYR A N 1
ATOM 1004 C CA . TYR A 1 124 ? 16.812 12.539 -2.717 1 95.38 124 TYR A CA 1
ATOM 1005 C C . TYR A 1 124 ? 18.047 13.328 -3.109 1 95.38 124 TYR A C 1
ATOM 1007 O O . TYR A 1 124 ? 19.172 12.914 -2.832 1 95.38 124 TYR A O 1
ATOM 1015 N N . GLY A 1 125 ? 17.797 14.5 -3.791 1 93.25 125 GLY A N 1
ATOM 1016 C CA . GLY A 1 125 ? 18.938 15.32 -4.172 1 93.25 125 GLY A CA 1
ATOM 1017 C C . GLY A 1 125 ? 19.969 14.562 -4.984 1 93.25 125 GLY A C 1
ATOM 1018 O O . GLY A 1 125 ? 19.641 13.938 -5.992 1 93.25 125 GLY A O 1
ATOM 1019 N N . ARG A 1 126 ? 21.234 14.508 -4.48 1 88 126 ARG A N 1
ATOM 1020 C CA . ARG A 1 126 ? 22.375 13.891 -5.156 1 88 126 ARG A CA 1
ATOM 1021 C C . ARG A 1 126 ? 22.219 12.375 -5.219 1 88 126 ARG A C 1
ATOM 1023 O O . ARG A 1 126 ? 22.938 11.703 -5.953 1 88 126 ARG A O 1
ATOM 1030 N N . ASN A 1 127 ? 21.344 11.852 -4.395 1 87.75 127 ASN A N 1
ATOM 1031 C CA . ASN A 1 127 ? 21.172 10.406 -4.328 1 87.75 127 ASN A CA 1
ATOM 1032 C C . ASN A 1 127 ? 20.094 9.93 -5.305 1 87.75 127 ASN A C 1
ATOM 1034 O O . ASN A 1 127 ? 19.828 8.727 -5.391 1 87.75 127 ASN A O 1
ATOM 1038 N N . ALA A 1 128 ? 19.5 10.766 -6.035 1 85.19 128 ALA A N 1
ATOM 1039 C CA . ALA A 1 128 ? 18.344 10.469 -6.859 1 85.19 128 ALA A CA 1
ATOM 1040 C C . ALA A 1 128 ? 18.656 9.398 -7.906 1 85.19 128 ALA A C 1
ATOM 1042 O O . ALA A 1 128 ? 17.969 8.391 -8 1 85.19 128 ALA A O 1
ATOM 1043 N N . SER A 1 129 ? 19.656 9.602 -8.656 1 83.56 129 SER A N 1
ATOM 1044 C CA . SER A 1 129 ? 20.016 8.672 -9.727 1 83.56 129 SER A CA 1
ATOM 1045 C C . SER A 1 129 ? 20.438 7.316 -9.164 1 83.56 129 SER A C 1
ATOM 1047 O O . SER A 1 129 ? 20.078 6.273 -9.727 1 83.56 129 SER A O 1
ATOM 1049 N N . ASP A 1 130 ? 21.094 7.289 -8.133 1 85.44 130 ASP A N 1
ATOM 1050 C CA . ASP A 1 130 ? 21.547 6.047 -7.512 1 85.44 130 ASP A CA 1
ATOM 1051 C C . ASP A 1 130 ? 20.359 5.23 -7.004 1 85.44 130 ASP A C 1
ATOM 1053 O O . ASP A 1 130 ? 20.344 4.008 -7.137 1 85.44 130 ASP A O 1
ATOM 1057 N N . THR A 1 131 ? 19.453 5.922 -6.477 1 85 131 THR A N 1
ATOM 1058 C CA . THR A 1 131 ? 18.297 5.25 -5.895 1 85 131 THR A CA 1
ATOM 1059 C C . THR A 1 131 ? 17.438 4.605 -6.984 1 85 131 THR A C 1
ATOM 1061 O O . THR A 1 131 ? 17.047 3.443 -6.871 1 85 131 THR A O 1
ATOM 1064 N N . LEU A 1 132 ? 17.172 5.273 -8.047 1 84 132 LEU A N 1
ATOM 1065 C CA . LEU A 1 132 ? 16.406 4.707 -9.148 1 84 132 LEU A CA 1
ATOM 1066 C C . LEU A 1 132 ? 17.188 3.605 -9.852 1 84 132 LEU A C 1
ATOM 1068 O O . LEU A 1 132 ? 16.609 2.654 -10.375 1 84 132 LEU A O 1
ATOM 1072 N N . GLY A 1 133 ? 18.438 3.703 -9.82 1 85.19 133 GLY A N 1
ATOM 1073 C CA . GLY A 1 133 ? 19.328 2.721 -10.43 1 85.19 133 GLY A CA 1
ATOM 1074 C C . GLY A 1 133 ? 19.266 1.365 -9.75 1 85.19 133 GLY A C 1
ATOM 1075 O O . GLY A 1 133 ? 19.656 0.353 -10.344 1 85.19 133 GLY A O 1
ATOM 1076 N N . LEU A 1 134 ? 18.781 1.374 -8.516 1 84.62 134 LEU A N 1
ATOM 1077 C CA . LEU A 1 134 ? 18.625 0.125 -7.773 1 84.62 134 LEU A CA 1
ATOM 1078 C C . LEU A 1 134 ? 17.672 -0.821 -8.5 1 84.62 134 L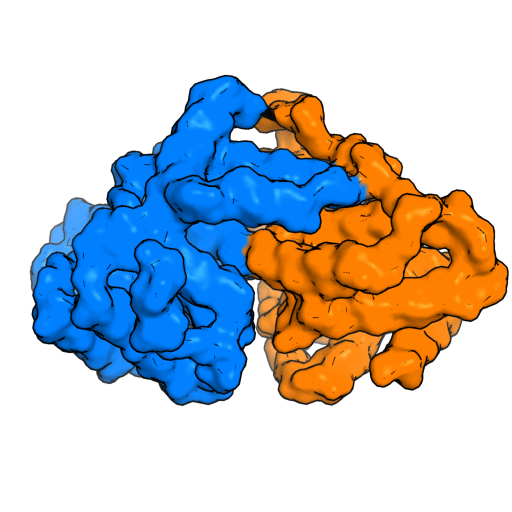EU A C 1
ATOM 1080 O O . LEU A 1 134 ? 17.703 -2.033 -8.273 1 84.62 134 LEU A O 1
ATOM 1084 N N . PHE A 1 135 ? 16.828 -0.27 -9.43 1 88.81 135 PHE A N 1
ATOM 1085 C CA . PHE A 1 135 ? 15.766 -1.06 -10.031 1 88.81 135 PHE A CA 1
ATOM 1086 C C . PHE A 1 135 ? 16.062 -1.332 -11.5 1 88.81 135 PHE A C 1
ATOM 1088 O O . PHE A 1 135 ? 15.148 -1.612 -12.281 1 88.81 135 PHE A O 1
ATOM 1095 N N . ASP A 1 136 ? 17.266 -1.225 -11.93 1 82.81 136 ASP A N 1
ATOM 1096 C CA . ASP A 1 136 ? 17.641 -1.285 -13.336 1 82.81 136 ASP A CA 1
ATOM 1097 C C . ASP A 1 136 ? 17.141 -2.574 -13.984 1 82.81 136 ASP A C 1
ATOM 1099 O O . ASP A 1 136 ? 16.734 -2.574 -15.148 1 82.81 136 ASP A O 1
ATOM 1103 N N . ALA A 1 137 ? 17.172 -3.693 -13.25 1 86 137 ALA A N 1
ATOM 1104 C CA . ALA A 1 137 ? 16.688 -4.945 -13.828 1 86 137 ALA A CA 1
ATOM 1105 C C . ALA A 1 137 ? 15.203 -5.137 -13.57 1 86 137 ALA A C 1
ATOM 1107 O O . ALA A 1 137 ? 14.625 -6.164 -13.938 1 86 137 ALA A O 1
ATOM 1108 N N . HIS A 1 138 ? 14.602 -4.223 -12.969 1 92.19 138 HIS A N 1
ATOM 1109 C CA . HIS A 1 138 ? 13.188 -4.262 -12.617 1 92.19 138 HIS A CA 1
ATOM 1110 C C . HIS A 1 138 ? 12.508 -2.926 -12.906 1 92.19 138 HIS A C 1
ATOM 1112 O O . HIS A 1 138 ? 11.984 -2.285 -11.992 1 92.19 138 HIS A O 1
ATOM 1118 N N . ARG A 1 139 ? 12.383 -2.684 -14.141 1 92 139 ARG A N 1
ATOM 1119 C CA . ARG A 1 139 ? 12.086 -1.354 -14.672 1 92 139 ARG A CA 1
ATOM 1120 C C . ARG A 1 139 ? 10.648 -0.951 -14.359 1 92 139 ARG A C 1
ATOM 1122 O O . ARG A 1 139 ? 10.328 0.239 -14.281 1 92 139 ARG A O 1
ATOM 1129 N N . ASP A 1 140 ? 9.742 -1.876 -14.156 1 94.94 140 ASP A N 1
ATOM 1130 C CA . ASP A 1 140 ? 8.383 -1.54 -13.734 1 94.94 140 ASP A CA 1
ATOM 1131 C C . ASP A 1 140 ? 8.391 -0.76 -12.422 1 94.94 140 ASP A C 1
ATOM 1133 O O . ASP A 1 140 ? 7.574 0.147 -12.234 1 94.94 140 ASP A O 1
ATOM 1137 N N . PHE A 1 141 ? 9.32 -1.091 -11.539 1 96.12 141 PHE A N 1
ATOM 1138 C CA . PHE A 1 141 ? 9.406 -0.408 -10.258 1 96.12 141 PHE A CA 1
ATOM 1139 C C . PHE A 1 141 ? 9.867 1.032 -10.438 1 96.12 141 PHE A C 1
ATOM 1141 O O . PHE A 1 141 ? 9.422 1.928 -9.719 1 96.12 141 PHE A O 1
ATOM 1148 N N . THR A 1 142 ? 10.805 1.221 -11.383 1 94.31 142 THR A N 1
ATOM 1149 C CA . THR A 1 142 ? 11.234 2.58 -11.688 1 94.31 142 THR A CA 1
ATOM 1150 C C . THR A 1 142 ? 10.07 3.414 -12.211 1 94.31 142 THR A C 1
ATOM 1152 O O . THR A 1 142 ? 9.828 4.527 -11.734 1 94.31 142 THR A O 1
ATOM 1155 N N . TRP A 1 143 ? 9.383 2.85 -13.156 1 95.69 143 TRP A N 1
ATOM 1156 C CA . TRP A 1 143 ? 8.258 3.553 -13.773 1 95.69 143 TRP A CA 1
ATOM 1157 C C . TRP A 1 143 ? 7.172 3.838 -12.742 1 95.69 143 TRP A C 1
ATOM 1159 O O . TRP A 1 143 ? 6.645 4.953 -12.68 1 95.69 143 TRP A O 1
ATOM 1169 N N . ILE A 1 144 ? 6.793 2.877 -11.93 1 97.38 144 ILE A N 1
ATOM 1170 C CA . ILE A 1 144 ? 5.754 3.02 -10.914 1 97.38 144 ILE A CA 1
ATOM 1171 C C . ILE A 1 144 ? 6.176 4.066 -9.891 1 97.38 144 ILE A C 1
ATOM 1173 O O . ILE A 1 144 ? 5.371 4.902 -9.477 1 97.38 144 ILE A O 1
ATOM 1177 N N . SER A 1 145 ? 7.441 4.031 -9.469 1 96 145 SER A N 1
ATOM 1178 C CA . SER A 1 145 ? 7.934 5.02 -8.508 1 96 145 SER A CA 1
ATOM 1179 C C . SER A 1 145 ? 7.785 6.438 -9.047 1 96 145 SER A C 1
ATOM 1181 O O . SER A 1 145 ? 7.27 7.316 -8.359 1 96 145 SER A O 1
ATOM 1183 N N . THR A 1 146 ? 8.156 6.637 -10.281 1 96.19 146 THR A N 1
ATOM 1184 C CA . THR A 1 146 ? 8.164 7.988 -10.828 1 96.19 146 THR A CA 1
ATOM 1185 C C . THR A 1 146 ? 6.746 8.43 -11.188 1 96.19 146 THR A C 1
ATOM 1187 O O . THR A 1 146 ? 6.297 9.5 -10.773 1 96.19 146 THR A O 1
ATOM 1190 N N . GLU A 1 147 ? 5.988 7.539 -11.883 1 97.5 147 GLU A N 1
ATOM 1191 C CA . GLU A 1 147 ? 4.754 8 -12.508 1 97.5 147 GLU A CA 1
ATOM 1192 C C . GLU A 1 147 ? 3.564 7.844 -11.562 1 97.5 147 GLU A C 1
ATOM 1194 O O . GLU A 1 147 ? 2.615 8.625 -11.617 1 97.5 147 GLU A O 1
ATOM 1199 N N . ILE A 1 148 ? 3.605 6.863 -10.742 1 98.38 148 ILE A N 1
ATOM 1200 C CA . ILE A 1 148 ? 2.445 6.598 -9.898 1 98.38 148 ILE A CA 1
ATOM 1201 C C . ILE A 1 148 ? 2.723 7.082 -8.477 1 98.38 148 ILE A C 1
ATOM 1203 O O . ILE A 1 148 ? 2.053 7.992 -7.98 1 98.38 148 ILE A O 1
ATOM 1207 N N . THR A 1 149 ? 3.768 6.559 -7.832 1 98.5 149 THR A N 1
ATOM 1208 C CA . THR A 1 149 ? 4.031 6.879 -6.434 1 98.5 149 THR A CA 1
ATOM 1209 C C . THR A 1 149 ? 4.32 8.367 -6.262 1 98.5 149 THR A C 1
ATOM 1211 O O . THR A 1 149 ? 3.596 9.07 -5.551 1 98.5 149 THR A O 1
ATOM 1214 N N . TYR A 1 150 ? 5.328 8.859 -6.953 1 98.38 150 TYR A N 1
ATOM 1215 C CA . TYR A 1 150 ? 5.664 10.273 -6.824 1 98.38 150 TYR A CA 1
ATOM 1216 C C . TYR A 1 150 ? 4.754 11.133 -7.699 1 98.38 150 TYR A C 1
ATOM 1218 O O . TYR A 1 150 ? 4.305 12.203 -7.277 1 98.38 150 TYR A O 1
ATOM 1226 N N . GLY A 1 151 ? 4.473 10.719 -8.883 1 98.12 151 GLY A N 1
ATOM 1227 C CA . GLY A 1 151 ? 3.709 11.516 -9.828 1 98.12 151 GLY A CA 1
ATOM 1228 C C . GLY A 1 151 ? 2.254 11.68 -9.43 1 98.12 151 GLY A C 1
ATOM 1229 O O . GLY A 1 151 ? 1.756 12.797 -9.32 1 98.12 151 GLY A O 1
ATOM 1230 N N . PHE A 1 152 ? 1.555 10.602 -9.242 1 98.38 152 PHE A N 1
ATOM 1231 C CA . PHE A 1 152 ? 0.123 10.625 -8.969 1 98.38 152 PHE A CA 1
ATOM 1232 C C . PHE A 1 152 ? -0.144 10.938 -7.5 1 98.38 152 PHE A C 1
ATOM 1234 O O . PHE A 1 152 ? -0.946 11.82 -7.184 1 98.38 152 PHE A O 1
ATOM 1241 N N . TYR A 1 153 ? 0.566 10.305 -6.559 1 98.69 153 TYR A N 1
ATOM 1242 C CA . TYR A 1 153 ? 0.192 10.383 -5.152 1 98.69 153 TYR A CA 1
ATOM 1243 C C . TYR A 1 153 ? 0.924 11.523 -4.453 1 98.69 153 TYR A C 1
ATOM 1245 O O . TYR A 1 153 ? 0.298 12.367 -3.807 1 98.69 153 TYR A O 1
ATOM 1253 N N . LEU A 1 154 ? 2.256 11.633 -4.641 1 98.69 154 LEU A N 1
ATOM 1254 C CA . LEU A 1 154 ? 3.031 12.352 -3.631 1 98.69 154 LEU A CA 1
ATOM 1255 C C . LEU A 1 154 ? 3.365 13.758 -4.102 1 98.69 154 LEU A C 1
ATOM 1257 O O . LEU A 1 154 ? 3.707 14.625 -3.293 1 98.69 154 LEU A O 1
ATOM 1261 N N . SER A 1 155 ? 3.271 14.047 -5.406 1 98.06 155 SER A N 1
ATOM 1262 C CA . SER A 1 155 ? 3.684 15.367 -5.879 1 98.06 155 SER A CA 1
ATOM 1263 C C . SER A 1 155 ? 2.494 16.312 -5.965 1 98.06 155 SER A C 1
ATOM 1265 O O . SER A 1 155 ? 2.658 17.5 -6.289 1 98.06 155 SER A O 1
ATOM 1267 N N . ASP A 1 156 ? 1.286 15.828 -5.727 1 97.19 156 ASP A N 1
ATOM 1268 C CA . ASP A 1 156 ? 0.114 16.688 -5.719 1 97.19 156 ASP A CA 1
ATOM 1269 C C . ASP A 1 156 ? 0.129 17.625 -4.512 1 97.19 156 ASP A C 1
ATOM 1271 O O . ASP A 1 156 ? 0.406 17.203 -3.391 1 97.19 156 ASP A O 1
ATOM 1275 N N . ARG A 1 157 ? -0.156 19.016 -4.777 1 97.88 157 ARG A N 1
ATOM 1276 C CA . ARG A 1 157 ? -0.07 20 -3.699 1 97.88 157 ARG A CA 1
ATOM 1277 C C . ARG A 1 157 ? -1.367 20.797 -3.576 1 97.88 157 ARG A C 1
ATOM 1279 O O . ARG A 1 157 ? -1.373 21.906 -3.045 1 97.88 157 ARG A O 1
ATOM 1286 N N . GLN A 1 158 ? -2.381 20.219 -3.953 1 97 158 GLN A N 1
ATOM 1287 C CA . GLN A 1 158 ? -3.654 20.922 -3.92 1 97 158 GLN A CA 1
ATOM 1288 C C . GLN A 1 158 ? -4.172 21.062 -2.49 1 97 158 GLN A C 1
ATOM 1290 O O . GLN A 1 158 ? -4.836 22.047 -2.156 1 97 158 GLN A O 1
ATOM 1295 N N . VAL A 1 159 ? -3.83 20.078 -1.608 1 97.81 159 VAL A N 1
ATOM 1296 C CA . VAL A 1 159 ? -4.402 20.062 -0.265 1 97.81 159 VAL A CA 1
ATOM 1297 C C . VAL A 1 159 ? -3.281 20.062 0.772 1 97.81 159 VAL A C 1
ATOM 1299 O O . VAL A 1 159 ? -3.344 20.797 1.762 1 97.81 159 VAL A O 1
ATOM 1302 N N . LEU A 1 160 ? -2.27 19.281 0.585 1 98.38 160 LEU A N 1
ATOM 1303 C CA . LEU A 1 160 ? -1.145 19.141 1.504 1 98.38 160 LEU A CA 1
ATOM 1304 C C . LEU A 1 160 ? 0.141 19.656 0.868 1 98.38 160 LEU A C 1
ATOM 1306 O O . LEU A 1 160 ? 0.44 19.344 -0.285 1 98.38 160 LEU A O 1
ATOM 1310 N N . ASP A 1 161 ? 0.895 20.406 1.588 1 98.31 161 ASP A N 1
ATOM 1311 C CA . ASP A 1 161 ? 2.141 20.969 1.068 1 98.31 161 ASP A CA 1
ATOM 1312 C C . ASP A 1 161 ? 3.291 19.969 1.229 1 98.31 161 ASP A C 1
ATOM 1314 O O . ASP A 1 161 ? 3.066 18.797 1.497 1 98.31 161 ASP A O 1
ATOM 1318 N N . ASP A 1 162 ? 4.516 20.438 1.003 1 98.25 162 ASP A N 1
ATOM 1319 C CA . ASP A 1 162 ? 5.691 19.578 1.007 1 98.25 162 ASP A CA 1
ATOM 1320 C C . ASP A 1 162 ? 5.879 18.906 2.367 1 98.25 162 ASP A C 1
ATOM 1322 O O . ASP A 1 162 ? 6.062 17.688 2.449 1 98.25 162 ASP A O 1
ATOM 1326 N N . LEU A 1 163 ? 5.855 19.703 3.4 1 98.56 163 LEU A N 1
ATOM 1327 C CA . LEU A 1 163 ? 6.078 19.156 4.73 1 98.56 163 LEU A CA 1
ATOM 1328 C C . LEU A 1 163 ? 4.945 18.219 5.125 1 98.56 163 LEU A C 1
ATOM 1330 O O . LEU A 1 163 ? 5.191 17.141 5.676 1 98.56 163 LEU A O 1
ATOM 1334 N N . ASP A 1 164 ? 3.656 18.594 4.824 1 98.75 164 ASP A N 1
ATOM 1335 C CA . ASP A 1 164 ? 2.525 17.703 5.078 1 98.75 164 ASP A CA 1
ATOM 1336 C C . ASP A 1 164 ? 2.719 16.359 4.391 1 98.75 164 ASP A C 1
ATOM 1338 O O . ASP A 1 164 ? 2.424 15.312 4.969 1 98.75 164 ASP A O 1
ATOM 1342 N N . THR A 1 165 ? 3.158 16.422 3.168 1 98.81 165 THR A N 1
ATOM 1343 C CA . THR A 1 165 ? 3.377 15.195 2.414 1 98.81 165 THR A CA 1
ATOM 1344 C C . THR A 1 165 ? 4.426 14.32 3.094 1 98.81 165 THR A C 1
ATOM 1346 O O . THR A 1 165 ? 4.254 13.102 3.201 1 98.81 165 THR A O 1
ATOM 1349 N N . GLN A 1 166 ? 5.469 14.914 3.611 1 98.81 166 GLN A N 1
ATOM 1350 C CA . GLN A 1 166 ? 6.484 14.141 4.312 1 98.81 166 GLN A CA 1
ATOM 1351 C C . GLN A 1 166 ? 5.977 13.664 5.668 1 98.81 166 GLN A C 1
ATOM 1353 O O . GLN A 1 166 ? 6.48 12.68 6.215 1 98.81 166 GLN A O 1
ATOM 1358 N N . LEU A 1 167 ? 4.961 14.375 6.23 1 98.88 167 LEU A N 1
ATOM 1359 C CA . LEU A 1 167 ? 4.324 13.922 7.461 1 98.88 167 LEU A CA 1
ATOM 1360 C C . LEU A 1 167 ? 3.416 12.727 7.191 1 98.88 167 LEU A C 1
ATOM 1362 O O . LEU A 1 167 ? 2.996 12.039 8.125 1 98.88 167 LEU A O 1
ATOM 1366 N N . VAL A 1 168 ? 3.105 12.453 5.941 1 98.94 168 VAL A N 1
ATOM 1367 C CA . VAL A 1 168 ? 2.445 11.211 5.551 1 98.94 168 VAL A CA 1
ATOM 1368 C C . VAL A 1 168 ? 3.488 10.125 5.297 1 98.94 168 VAL A C 1
ATOM 1370 O O . VAL A 1 168 ? 3.396 9.031 5.848 1 98.94 168 VAL A O 1
ATOM 1373 N N . VAL A 1 169 ? 4.508 10.414 4.516 1 98.94 169 VAL A N 1
ATOM 1374 C CA . VAL A 1 169 ? 5.418 9.43 3.945 1 98.94 169 VAL A CA 1
ATOM 1375 C C . VAL A 1 169 ? 6.332 8.875 5.039 1 98.94 169 VAL A C 1
ATOM 1377 O O . VAL A 1 169 ? 6.359 7.668 5.277 1 98.94 169 VAL A O 1
ATOM 1380 N N . LEU A 1 170 ? 7.027 9.758 5.75 1 98.94 170 LEU A N 1
ATOM 1381 C CA . LEU A 1 170 ? 8.016 9.305 6.723 1 98.94 170 LEU A CA 1
ATOM 1382 C C . LEU A 1 170 ? 7.348 8.523 7.848 1 98.94 170 LEU A C 1
ATOM 1384 O O . LEU A 1 170 ? 7.703 7.367 8.109 1 98.94 170 LEU A O 1
ATOM 1388 N N . PRO A 1 171 ? 6.285 9.031 8.5 1 98.94 171 PRO A N 1
ATOM 1389 C CA . PRO A 1 171 ? 5.652 8.25 9.562 1 98.94 171 PRO A CA 1
ATOM 1390 C C . PRO A 1 171 ? 5.023 6.953 9.055 1 98.94 171 PRO A C 1
ATOM 1392 O O . PRO A 1 171 ? 5.082 5.926 9.734 1 98.94 171 PRO A O 1
ATOM 1395 N N . GLY A 1 172 ? 4.41 7.027 7.824 1 98.88 172 GLY A N 1
ATOM 1396 C CA . GLY A 1 172 ? 3.791 5.844 7.246 1 98.88 172 GLY A CA 1
ATOM 1397 C C . GLY A 1 172 ? 4.781 4.727 6.98 1 98.88 172 GLY A C 1
ATOM 1398 O O . GLY A 1 172 ? 4.445 3.547 7.117 1 98.88 172 GLY A O 1
ATOM 1399 N N . ILE A 1 173 ? 5.977 5.086 6.609 1 98.88 173 ILE A N 1
ATOM 1400 C CA . ILE A 1 173 ? 7.039 4.117 6.352 1 98.88 173 ILE A CA 1
ATOM 1401 C C . ILE A 1 173 ? 7.609 3.613 7.676 1 98.88 173 ILE A C 1
ATOM 1403 O O . ILE A 1 173 ? 7.766 2.404 7.867 1 98.88 173 ILE A O 1
ATOM 1407 N N . MET A 1 174 ? 7.906 4.512 8.562 1 98.88 174 MET A N 1
ATOM 1408 C CA . MET A 1 174 ? 8.617 4.211 9.805 1 98.88 174 MET A CA 1
ATOM 1409 C C . MET A 1 174 ? 7.793 3.281 10.688 1 98.88 174 MET A C 1
ATOM 1411 O O . MET A 1 174 ? 8.328 2.34 11.273 1 98.88 174 MET A O 1
ATOM 1415 N N . ILE A 1 175 ? 6.52 3.516 10.773 1 98.75 175 ILE A N 1
ATOM 1416 C CA . ILE A 1 175 ? 5.676 2.723 11.664 1 98.75 175 ILE A CA 1
ATOM 1417 C C . ILE A 1 175 ? 5.637 1.274 11.18 1 98.75 175 ILE A C 1
ATOM 1419 O O . ILE A 1 175 ? 5.262 0.373 11.93 1 98.75 175 ILE A O 1
ATOM 1423 N N . GLN A 1 176 ? 6.016 1.025 9.922 1 98.25 176 GLN A N 1
ATOM 1424 C CA . GLN A 1 176 ? 6.098 -0.327 9.383 1 98.25 176 GLN A CA 1
ATOM 1425 C C . GLN A 1 176 ? 7.438 -0.974 9.719 1 98.25 176 GLN A C 1
ATOM 1427 O O . GLN A 1 176 ? 7.691 -2.119 9.336 1 98.25 176 GLN A O 1
ATOM 1432 N N . ASN A 1 177 ? 8.297 -0.258 10.336 1 98.19 177 ASN A N 1
ATOM 1433 C CA . ASN A 1 177 ? 9.586 -0.742 10.812 1 98.19 177 ASN A CA 1
ATOM 1434 C C . ASN A 1 177 ? 10.539 -1.037 9.664 1 98.19 177 ASN A C 1
ATOM 1436 O O . ASN A 1 177 ? 11.305 -2.004 9.711 1 98.19 177 ASN A O 1
ATOM 1440 N N . LEU A 1 178 ? 10.523 -0.214 8.594 1 98.25 178 LEU A N 1
ATOM 1441 C CA . LEU A 1 178 ? 11.336 -0.401 7.398 1 98.25 178 LEU A CA 1
ATOM 1442 C C . LEU A 1 178 ? 12.586 0.468 7.449 1 98.25 178 LEU A C 1
ATOM 1444 O O . LEU A 1 178 ? 12.5 1.695 7.363 1 98.25 178 LEU A O 1
ATOM 1448 N N . LYS A 1 179 ? 13.672 -0.112 7.531 1 97.69 179 LYS A N 1
ATOM 1449 C CA . LYS A 1 179 ? 14.938 0.556 7.809 1 97.69 179 LYS A CA 1
ATOM 1450 C C . LYS A 1 179 ? 15.359 1.444 6.645 1 97.69 179 LYS A C 1
ATOM 1452 O O . LYS A 1 179 ? 15.562 2.648 6.816 1 97.69 179 LYS A O 1
ATOM 1457 N N . LEU A 1 180 ? 15.477 0.908 5.453 1 96.69 180 LEU A N 1
ATOM 1458 C CA . LEU A 1 180 ? 16.047 1.584 4.289 1 96.69 180 LEU A CA 1
ATOM 1459 C C . LEU A 1 180 ? 15.227 2.818 3.926 1 96.69 180 LEU A C 1
ATOM 1461 O O . LEU A 1 180 ? 15.773 3.918 3.812 1 96.69 180 LEU A O 1
ATOM 1465 N N . GLU A 1 181 ? 13.961 2.65 3.768 1 97.94 181 GLU A N 1
ATOM 1466 C CA . GLU A 1 181 ? 13.086 3.738 3.34 1 97.94 181 GLU A CA 1
ATOM 1467 C C . GLU A 1 181 ? 12.938 4.789 4.438 1 97.94 181 GLU A C 1
ATOM 1469 O O . GLU A 1 181 ? 12.797 5.98 4.145 1 97.94 181 GLU A O 1
ATOM 1474 N N . THR A 1 182 ? 12.93 4.316 5.738 1 98.69 182 THR A N 1
ATOM 1475 C CA . THR A 1 182 ? 12.922 5.281 6.832 1 98.69 182 THR A CA 1
ATOM 1476 C C . THR A 1 182 ? 14.164 6.168 6.777 1 98.69 182 THR A C 1
ATOM 1478 O O . THR A 1 182 ? 14.07 7.387 6.934 1 98.69 182 THR A O 1
ATOM 1481 N N . HIS A 1 183 ? 15.305 5.559 6.52 1 98.44 183 HIS A N 1
ATOM 1482 C CA . HIS A 1 183 ? 16.531 6.328 6.359 1 98.44 183 HIS A CA 1
ATOM 1483 C C . HIS A 1 183 ? 16.391 7.367 5.25 1 98.44 183 HIS A C 1
ATOM 1485 O O . HIS A 1 183 ? 16.703 8.539 5.449 1 98.44 183 HIS A O 1
ATOM 1491 N N . TRP A 1 184 ? 15.953 6.945 4.102 1 98.06 184 TRP A N 1
ATOM 1492 C CA . TRP A 1 184 ? 15.789 7.82 2.945 1 98.06 184 TRP A CA 1
ATOM 1493 C C . TRP A 1 184 ? 14.914 9.023 3.285 1 98.06 184 TRP A C 1
ATOM 1495 O O . TRP A 1 184 ? 15.211 10.148 2.885 1 98.06 184 TRP A O 1
ATOM 1505 N N . HIS A 1 185 ? 13.859 8.836 4.039 1 98.69 185 HIS A N 1
ATOM 1506 C CA . HIS A 1 185 ? 12.875 9.898 4.191 1 98.69 185 HIS A CA 1
ATOM 1507 C C . HIS A 1 185 ? 13.156 10.734 5.434 1 98.69 185 HIS A C 1
ATOM 1509 O O . HIS A 1 185 ? 12.695 11.875 5.535 1 98.69 185 HIS A O 1
ATOM 1515 N N . ILE A 1 186 ? 13.875 10.148 6.449 1 98.81 186 ILE A N 1
ATOM 1516 C CA . ILE A 1 186 ? 14.461 11.055 7.43 1 98.81 186 ILE A CA 1
ATOM 1517 C C . ILE A 1 186 ? 15.383 12.047 6.73 1 98.81 186 ILE A C 1
ATOM 1519 O O . ILE A 1 186 ? 15.25 13.258 6.902 1 98.81 186 ILE A O 1
ATOM 1523 N N . ARG A 1 187 ? 16.297 11.523 5.914 1 98.56 187 ARG A N 1
ATOM 1524 C CA . ARG A 1 187 ? 17.234 12.352 5.156 1 98.56 187 ARG A CA 1
ATOM 1525 C C . ARG A 1 187 ? 16.5 13.336 4.258 1 98.56 187 ARG A C 1
ATOM 1527 O O . ARG A 1 187 ? 16.828 14.523 4.207 1 98.56 187 ARG A O 1
ATOM 1534 N N . GLY A 1 188 ? 15.531 12.852 3.514 1 98.25 188 GLY A N 1
ATOM 1535 C CA . GLY A 1 188 ? 14.75 13.703 2.631 1 98.25 188 GLY A CA 1
ATOM 1536 C C . GLY A 1 188 ? 14.023 14.812 3.363 1 98.25 188 GLY A C 1
ATOM 1537 O O . GLY A 1 188 ? 13.922 15.938 2.861 1 98.25 188 GLY A O 1
ATOM 1538 N N . THR A 1 189 ? 13.484 14.492 4.547 1 98.69 189 THR A N 1
ATOM 1539 C CA . THR A 1 189 ? 12.797 15.508 5.34 1 98.69 189 THR A CA 1
ATOM 1540 C C . THR A 1 189 ? 13.781 16.594 5.785 1 98.69 189 THR A C 1
ATOM 1542 O O . THR A 1 189 ? 13.453 17.781 5.762 1 98.69 189 THR A O 1
ATOM 1545 N N . ARG A 1 190 ? 14.938 16.219 6.141 1 98.5 190 ARG A N 1
ATOM 1546 C CA . ARG A 1 190 ? 15.984 17.156 6.484 1 98.5 190 ARG A CA 1
ATOM 1547 C C . ARG A 1 190 ? 16.344 18.031 5.281 1 98.5 190 ARG A C 1
ATOM 1549 O O . ARG A 1 190 ? 16.531 19.25 5.418 1 98.5 190 ARG A O 1
ATOM 1556 N N . ARG A 1 191 ? 16.375 17.484 4.184 1 97.44 191 ARG A N 1
ATOM 1557 C CA . ARG A 1 191 ? 16.781 18.188 2.961 1 97.44 191 ARG A CA 1
ATOM 1558 C C . ARG A 1 191 ? 15.727 19.203 2.553 1 97.44 191 ARG A C 1
ATOM 1560 O O . ARG A 1 191 ? 16.031 20.172 1.842 1 97.44 191 ARG A O 1
ATOM 1567 N N . LEU A 1 192 ? 14.516 19 3.033 1 97.06 192 LEU A N 1
ATOM 1568 C CA . LEU A 1 192 ? 13.453 19.969 2.773 1 97.06 192 LEU A CA 1
ATOM 1569 C C . LEU A 1 192 ? 13.633 21.219 3.621 1 97.06 192 LEU A C 1
ATOM 1571 O O . LEU A 1 192 ? 12.867 22.188 3.49 1 97.06 192 LEU A O 1
ATOM 1575 N N . GLY A 1 193 ? 14.602 21.203 4.555 1 97 193 GLY A N 1
ATOM 1576 C CA . GLY A 1 193 ? 14.852 22.344 5.41 1 97 193 GLY A CA 1
ATOM 1577 C C . GLY A 1 193 ? 14.211 22.219 6.781 1 97 193 GLY A C 1
ATOM 1578 O O . GLY A 1 193 ? 14.188 23.172 7.555 1 97 193 GLY A O 1
ATOM 1579 N N . VAL A 1 194 ? 13.648 21.094 7.047 1 98.38 194 VAL A N 1
ATOM 1580 C CA . VAL A 1 194 ? 13.086 20.859 8.367 1 98.38 194 VAL A CA 1
ATOM 1581 C C . VAL A 1 194 ? 14.203 20.641 9.383 1 98.38 194 VAL A C 1
ATOM 1583 O O . VAL A 1 194 ? 15.141 19.875 9.133 1 98.38 194 VAL A O 1
ATOM 1586 N N . SER A 1 195 ? 14.172 21.266 10.508 1 98.19 195 SER A N 1
ATOM 1587 C CA . SER A 1 195 ? 15.234 21.172 11.508 1 98.19 195 SER A CA 1
ATOM 1588 C C . SER A 1 195 ? 15.312 19.781 12.094 1 98.19 195 SER A C 1
ATOM 1590 O O . SER A 1 195 ? 14.328 19.031 12.086 1 98.19 195 SER A O 1
ATOM 1592 N N . SER A 1 196 ? 16.469 19.422 12.594 1 97.94 196 SER A N 1
ATOM 1593 C CA . SER A 1 196 ? 16.656 18.109 13.227 1 97.94 196 SER A CA 1
ATOM 1594 C C . SER A 1 196 ? 15.734 17.938 14.43 1 97.94 196 SER A C 1
ATOM 1596 O O . SER A 1 196 ? 15.266 16.844 14.703 1 97.94 196 SER A O 1
ATOM 1598 N N . GLU A 1 197 ? 15.422 19.031 15.094 1 98.12 197 GLU A N 1
ATOM 1599 C CA . GLU A 1 197 ? 14.516 19 16.234 1 98.12 197 GLU A CA 1
ATOM 1600 C C . GLU A 1 197 ? 13.102 18.625 15.812 1 98.12 197 GLU A C 1
ATOM 1602 O O . GLU A 1 197 ? 12.438 17.828 16.484 1 98.12 197 GLU A O 1
ATOM 1607 N N . LYS A 1 198 ? 12.688 19.25 14.742 1 98.81 198 LYS A N 1
ATOM 1608 C CA . LYS A 1 198 ? 11.352 18.938 14.234 1 98.81 198 LYS A CA 1
ATOM 1609 C C . LYS A 1 198 ? 11.289 17.5 13.727 1 98.81 198 LYS A C 1
ATOM 1611 O O . LYS A 1 198 ? 10.297 16.797 13.945 1 98.81 198 LYS A O 1
ATOM 1616 N N . VAL A 1 199 ? 12.32 17.047 13.039 1 98.88 199 VAL A N 1
ATOM 1617 C CA . VAL A 1 199 ? 12.344 15.664 12.562 1 98.88 199 VAL A CA 1
ATOM 1618 C C . VAL A 1 199 ? 12.359 14.703 13.75 1 98.88 199 VAL A C 1
ATOM 1620 O O . VAL A 1 199 ? 11.727 13.641 13.711 1 98.88 199 VAL A O 1
ATOM 1623 N N . GLN A 1 200 ? 13.109 15.078 14.797 1 98.81 200 GLN A N 1
ATOM 1624 C CA . GLN A 1 200 ? 13.109 14.281 16.016 1 98.81 200 GLN A CA 1
ATOM 1625 C C . GLN A 1 200 ? 11.711 14.18 16.609 1 98.81 200 GLN A C 1
ATOM 1627 O O . GLN A 1 200 ? 11.312 13.117 17.094 1 98.81 200 GLN A O 1
ATOM 1632 N N . ALA A 1 201 ? 10.984 15.266 16.625 1 98.88 201 ALA A N 1
ATOM 1633 C CA . ALA A 1 201 ? 9.617 15.258 17.125 1 98.88 201 ALA A CA 1
ATOM 1634 C C . ALA A 1 201 ? 8.734 14.32 16.312 1 98.88 201 ALA A C 1
ATOM 1636 O O . ALA A 1 201 ? 7.883 13.617 16.859 1 98.88 201 ALA A O 1
ATOM 1637 N N . ILE A 1 202 ? 8.875 14.336 14.977 1 98.94 202 ILE A N 1
ATOM 1638 C CA . ILE A 1 202 ? 8.156 13.422 14.102 1 98.94 202 ILE A CA 1
ATOM 1639 C C . ILE A 1 202 ? 8.508 11.977 14.469 1 98.94 202 ILE A C 1
ATOM 1641 O O . ILE A 1 202 ? 7.613 11.148 14.672 1 98.94 202 ILE A O 1
ATOM 1645 N N . TRP A 1 203 ? 9.797 11.711 14.586 1 98.88 203 TRP A N 1
ATOM 1646 C CA . TRP A 1 203 ? 10.328 10.398 14.93 1 98.88 203 TRP A CA 1
ATOM 1647 C C . TRP A 1 203 ? 9.75 9.906 16.25 1 98.88 203 TRP A C 1
ATOM 1649 O O . TRP A 1 203 ? 9.289 8.773 16.359 1 98.88 203 TRP A O 1
ATOM 1659 N N . GLU A 1 204 ? 9.727 10.742 17.234 1 98.88 204 GLU A N 1
ATOM 1660 C CA . GLU A 1 204 ? 9.203 10.406 18.562 1 98.88 204 GLU A CA 1
ATOM 1661 C C . GLU A 1 204 ? 7.691 10.219 18.516 1 98.88 204 GLU 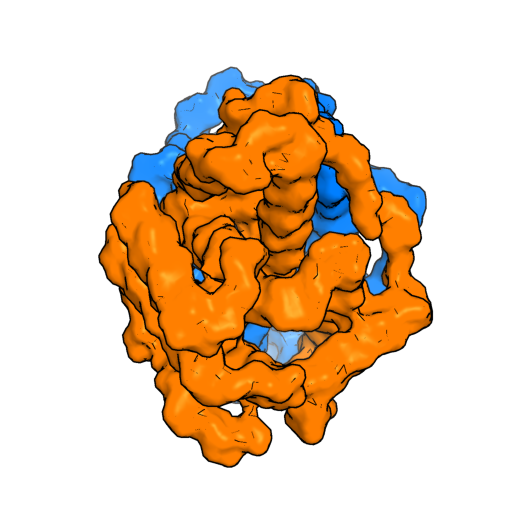A C 1
ATOM 1663 O O . GLU A 1 204 ? 7.145 9.391 19.25 1 98.88 204 GLU A O 1
ATOM 1668 N N . GLY A 1 205 ? 7.043 11.078 17.703 1 98.81 205 GLY A N 1
ATOM 1669 C CA . GLY A 1 205 ? 5.613 10.883 17.516 1 98.81 205 GLY A CA 1
ATOM 1670 C C . GLY A 1 205 ? 5.254 9.5 17.016 1 98.81 205 GLY A C 1
ATOM 1671 O O . GLY A 1 205 ? 4.32 8.875 17.516 1 98.81 205 GLY A O 1
ATOM 1672 N N . VAL A 1 206 ? 6 9.008 16.031 1 98.88 206 VAL A N 1
ATOM 1673 C CA . VAL A 1 206 ? 5.754 7.672 15.5 1 98.88 206 VAL A CA 1
ATOM 1674 C C . VAL A 1 206 ? 5.992 6.633 16.594 1 98.88 206 VAL A C 1
ATOM 1676 O O . VAL A 1 206 ? 5.242 5.664 16.719 1 98.88 206 VAL A O 1
ATOM 1679 N N . LYS A 1 207 ? 7.047 6.84 17.406 1 98.62 207 LYS A N 1
ATOM 1680 C CA . LYS A 1 207 ? 7.352 5.93 18.5 1 98.62 207 LYS A CA 1
ATOM 1681 C C . LYS A 1 207 ? 6.199 5.871 19.5 1 98.62 207 LYS A C 1
ATOM 1683 O O . LYS A 1 207 ? 5.91 4.812 20.062 1 98.62 207 LYS A O 1
ATOM 1688 N N . LEU A 1 208 ? 5.617 7.004 19.766 1 98.56 208 LEU A N 1
ATOM 1689 C CA . LEU A 1 208 ? 4.484 7.059 20.688 1 98.56 208 LEU A CA 1
ATOM 1690 C C . LEU A 1 208 ? 3.33 6.203 20.172 1 98.56 208 LEU A C 1
ATOM 1692 O O . LEU A 1 208 ? 2.721 5.453 20.938 1 98.56 208 LEU A O 1
ATOM 1696 N N . VAL A 1 209 ? 3.004 6.34 18.922 1 98.5 209 VAL A N 1
ATOM 1697 C CA . VAL A 1 209 ? 1.908 5.574 18.328 1 98.5 209 VAL A CA 1
ATOM 1698 C C . VAL A 1 209 ? 2.252 4.086 18.344 1 98.5 209 VAL A C 1
ATOM 1700 O O . VAL A 1 209 ? 1.41 3.252 18.688 1 98.5 209 VAL A O 1
ATOM 1703 N N . ALA A 1 210 ? 3.461 3.758 17.906 1 98.25 210 ALA A N 1
ATOM 1704 C CA . ALA A 1 210 ? 3.896 2.363 17.891 1 98.25 210 ALA A CA 1
ATOM 1705 C C . ALA A 1 210 ? 3.783 1.729 19.266 1 98.25 210 ALA A C 1
ATOM 1707 O O . ALA A 1 210 ? 3.324 0.592 19.406 1 98.25 210 ALA A O 1
ATOM 1708 N N . ALA A 1 211 ? 4.25 2.447 20.266 1 97.88 211 ALA A N 1
ATOM 1709 C CA . ALA A 1 211 ? 4.16 1.951 21.641 1 97.88 211 ALA A CA 1
ATOM 1710 C C . ALA A 1 211 ? 2.709 1.739 22.062 1 97.88 211 ALA A C 1
ATOM 1712 O O . ALA A 1 211 ? 2.379 0.744 22.703 1 97.88 211 ALA A O 1
ATOM 1713 N N . PHE A 1 212 ? 1.878 2.693 21.75 1 97.81 212 PHE A N 1
ATOM 1714 C CA . PHE A 1 212 ? 0.463 2.621 22.094 1 97.81 212 PHE A CA 1
ATOM 1715 C C . PHE A 1 212 ? -0.171 1.361 21.516 1 97.81 212 PHE A C 1
ATOM 1717 O O . PHE A 1 212 ? -0.999 0.721 22.172 1 97.81 212 PHE A O 1
ATOM 1724 N N . PHE A 1 213 ? 0.204 0.988 20.297 1 95.62 213 PHE A N 1
ATOM 1725 C CA . PHE A 1 213 ? -0.388 -0.163 19.625 1 95.62 213 PHE A CA 1
ATOM 1726 C C . PHE A 1 213 ? 0.511 -1.387 19.766 1 95.62 213 PHE A C 1
ATOM 1728 O O . PHE A 1 213 ? 0.296 -2.396 19.094 1 95.62 213 PHE A O 1
ATOM 1735 N N . GLU A 1 214 ? 1.588 -1.347 20.547 1 95 214 GLU A N 1
ATOM 1736 C CA . GLU A 1 214 ? 2.502 -2.445 20.844 1 95 214 GLU A CA 1
ATOM 1737 C C . GLU A 1 214 ? 3.162 -2.973 19.578 1 95 214 GLU A C 1
ATOM 1739 O O . GLU A 1 214 ? 3.217 -4.184 19.359 1 95 214 GLU A O 1
ATOM 1744 N N . MET A 1 215 ? 3.518 -2.061 18.734 1 95.56 215 MET A N 1
ATOM 1745 C CA . MET A 1 215 ? 4.234 -2.402 17.5 1 95.56 215 MET A CA 1
ATOM 1746 C C . MET A 1 215 ? 5.738 -2.268 17.703 1 95.56 215 MET A C 1
ATOM 1748 O O . MET A 1 215 ? 6.199 -1.408 18.453 1 95.56 215 MET A O 1
ATOM 1752 N N . LYS A 1 216 ? 6.453 -3.102 17.031 1 94.19 216 LYS A N 1
ATOM 1753 C CA . LYS A 1 216 ? 7.91 -3.061 17.094 1 94.19 216 LYS A CA 1
ATOM 1754 C C . LYS A 1 216 ? 8.484 -2.008 16.156 1 94.19 216 LYS A C 1
ATOM 1756 O O . LYS A 1 216 ? 8.008 -1.858 15.023 1 94.19 216 LYS A O 1
ATOM 1761 N N . LEU A 1 217 ? 9.398 -1.231 16.609 1 96.88 217 LEU A N 1
ATOM 1762 C CA . LEU A 1 217 ? 10.156 -0.27 15.82 1 96.88 217 LEU A CA 1
ATOM 1763 C C . LEU A 1 217 ? 11.648 -0.385 16.109 1 96.88 217 LEU A C 1
ATOM 1765 O O . LEU A 1 217 ? 12.312 0.619 16.375 1 96.88 217 LEU A O 1
ATOM 1769 N N . ASP A 1 218 ? 12.148 -1.593 16.016 1 97.12 218 ASP A N 1
ATOM 1770 C CA . ASP A 1 218 ? 13.508 -1.873 16.469 1 97.12 218 ASP A CA 1
ATOM 1771 C C . ASP A 1 218 ? 14.484 -1.886 15.289 1 97.12 218 ASP A C 1
ATOM 1773 O O . ASP A 1 218 ? 15.68 -2.123 15.469 1 97.12 218 ASP A O 1
ATOM 1777 N N . ARG A 1 219 ? 14.102 -1.621 14.062 1 97.5 219 ARG A N 1
ATOM 1778 C CA . ARG A 1 219 ? 14.984 -1.69 12.906 1 97.5 219 ARG A CA 1
ATOM 1779 C C . ARG A 1 219 ? 15.289 -0.297 12.367 1 97.5 219 ARG A C 1
ATOM 1781 O O . ARG A 1 219 ? 16.281 -0.102 11.664 1 97.5 219 ARG A O 1
ATOM 1788 N N . VAL A 1 220 ? 14.438 0.679 12.648 1 98.25 220 VAL A N 1
ATOM 1789 C CA . VAL A 1 220 ? 14.539 1.977 11.992 1 98.25 220 VAL A CA 1
ATOM 1790 C C . VAL A 1 220 ? 15.695 2.775 12.594 1 98.25 220 VAL A C 1
ATOM 1792 O O . VAL A 1 220 ? 15.969 2.67 13.789 1 98.25 220 VAL A O 1
ATOM 1795 N N . PRO A 1 221 ? 16.375 3.564 11.797 1 98.56 221 PRO A N 1
ATOM 1796 C CA . PRO A 1 221 ? 17.484 4.391 12.312 1 98.56 221 PRO A CA 1
ATOM 1797 C C . PRO A 1 221 ? 16.984 5.582 13.133 1 98.56 221 PRO A C 1
ATOM 1799 O O . PRO A 1 221 ? 15.828 5.988 13 1 98.56 221 PRO A O 1
ATOM 1802 N N . THR A 1 222 ? 17.891 6.082 13.945 1 98.44 222 THR A N 1
ATOM 1803 C CA . THR A 1 222 ? 17.609 7.332 14.641 1 98.44 222 THR A CA 1
ATOM 1804 C C . THR A 1 222 ? 17.875 8.531 13.727 1 98.44 222 THR A C 1
ATOM 1806 O O . THR A 1 222 ? 18.547 8.398 12.703 1 98.44 222 THR A O 1
ATOM 1809 N N . VAL A 1 223 ? 17.281 9.633 14.109 1 98.69 223 VAL A N 1
ATOM 1810 C CA . VAL A 1 223 ? 17.516 10.867 13.367 1 98.69 223 VAL A CA 1
ATOM 1811 C C . VAL A 1 223 ? 19 11.195 13.352 1 98.69 223 VAL A C 1
ATOM 1813 O O . VAL A 1 223 ? 19.547 11.594 12.32 1 98.69 223 VAL A O 1
ATOM 1816 N N . GLN A 1 224 ? 19.703 10.984 14.438 1 98.12 224 GLN A N 1
ATOM 1817 C CA . GLN A 1 224 ? 21.125 11.273 14.57 1 98.12 224 GLN A CA 1
ATOM 1818 C C . GLN A 1 224 ? 21.938 10.406 13.617 1 98.12 224 GLN A C 1
ATOM 1820 O O . GLN A 1 224 ? 22.906 10.883 13.008 1 98.12 224 GLN A O 1
ATOM 1825 N N . GLU A 1 225 ? 21.609 9.172 13.484 1 98.06 225 GLU A N 1
ATOM 1826 C CA . GLU A 1 225 ? 22.328 8.25 12.609 1 98.06 225 GLU A CA 1
ATOM 1827 C C . GLU A 1 225 ? 22.25 8.695 11.156 1 98.06 225 GLU A C 1
ATOM 1829 O O . GLU A 1 225 ? 23.172 8.43 10.367 1 98.06 225 GLU A O 1
ATOM 1834 N N . VAL A 1 226 ? 21.156 9.422 10.828 1 98.31 226 VAL A N 1
ATOM 1835 C CA . VAL A 1 226 ? 20.922 9.781 9.43 1 98.31 226 VAL A CA 1
ATOM 1836 C C . VAL A 1 226 ? 21.516 11.156 9.141 1 98.31 226 VAL A C 1
ATOM 1838 O O . VAL A 1 226 ? 21.781 11.492 7.988 1 98.31 226 VAL A O 1
ATOM 1841 N N . GLU A 1 227 ? 21.734 11.961 10.156 1 97.12 227 GLU A N 1
ATOM 1842 C CA . GLU A 1 227 ? 22.141 13.352 10.008 1 97.12 227 GLU A CA 1
ATOM 1843 C C . GLU A 1 227 ? 23.438 13.469 9.195 1 97.12 227 GLU A C 1
ATOM 1845 O O . GLU A 1 227 ? 23.609 14.43 8.445 1 97.12 227 GLU A O 1
ATOM 1850 N N . TYR A 1 228 ? 24.297 12.484 9.273 1 93.88 228 TYR A N 1
ATOM 1851 C CA . TYR A 1 228 ? 25.578 12.539 8.609 1 93.88 228 TYR A CA 1
ATOM 1852 C C . TYR A 1 228 ? 25.422 12.391 7.098 1 93.88 228 TYR A C 1
ATOM 1854 O O . TYR A 1 228 ? 26.328 12.75 6.332 1 93.88 228 TYR A O 1
ATOM 1862 N N . ASP A 1 229 ? 24.297 11.891 6.684 1 92.62 229 ASP A N 1
ATOM 1863 C CA . ASP A 1 229 ? 24.062 11.586 5.277 1 92.62 229 ASP A CA 1
ATOM 1864 C C . ASP A 1 229 ? 23.25 12.688 4.605 1 92.62 229 ASP A C 1
ATOM 1866 O O . ASP A 1 229 ? 22.984 12.617 3.404 1 92.62 229 ASP A O 1
ATOM 1870 N N . VAL A 1 230 ? 22.781 13.68 5.316 1 95.12 230 VAL A N 1
ATOM 1871 C CA . VAL A 1 230 ? 21.891 14.711 4.785 1 95.12 230 VAL A CA 1
ATOM 1872 C C . VAL A 1 230 ? 22.641 15.539 3.738 1 95.12 230 VAL A C 1
ATOM 1874 O O . VAL A 1 230 ? 23.781 15.938 3.951 1 95.12 230 VAL A O 1
ATOM 1877 N N . MET B 1 1 ? 12.617 -21.562 6.598 1 95.38 1 MET B N 1
ATOM 1878 C CA . MET B 1 1 ? 11.867 -21.047 5.457 1 95.38 1 MET B CA 1
ATOM 1879 C C . MET B 1 1 ? 11.578 -22.156 4.445 1 95.38 1 MET B C 1
ATOM 1881 O O . MET B 1 1 ? 10.469 -22.234 3.908 1 95.38 1 MET B O 1
ATOM 1885 N N . ASP B 1 2 ? 12.523 -23.094 4.285 1 96.88 2 ASP B N 1
ATOM 1886 C CA . ASP B 1 2 ? 12.312 -24.156 3.307 1 96.88 2 ASP B CA 1
ATOM 1887 C C . ASP B 1 2 ? 11.133 -25.047 3.701 1 96.88 2 ASP B C 1
ATOM 1889 O O . ASP B 1 2 ? 10.344 -25.438 2.848 1 96.88 2 ASP B O 1
ATOM 1893 N N . ALA B 1 3 ? 11.062 -25.281 4.953 1 97.88 3 ALA B N 1
ATOM 1894 C CA . ALA B 1 3 ? 9.961 -26.109 5.438 1 97.88 3 ALA B CA 1
ATOM 1895 C C . ALA B 1 3 ? 8.617 -25.422 5.199 1 97.88 3 ALA B C 1
ATOM 1897 O O . ALA B 1 3 ? 7.625 -26.078 4.879 1 97.88 3 ALA B O 1
ATOM 1898 N N . LEU B 1 4 ? 8.57 -24.141 5.43 1 98.31 4 LEU B N 1
ATOM 1899 C CA . LEU B 1 4 ? 7.359 -23.359 5.16 1 98.31 4 LEU B CA 1
ATOM 1900 C C . LEU B 1 4 ? 6.973 -23.453 3.688 1 98.31 4 LEU B C 1
ATOM 1902 O O . LEU B 1 4 ? 5.809 -23.688 3.359 1 98.31 4 LEU B O 1
ATOM 1906 N N . PHE B 1 5 ? 7.949 -23.266 2.803 1 98.62 5 PHE B N 1
ATOM 1907 C CA . PHE B 1 5 ? 7.688 -23.312 1.369 1 98.62 5 PHE B CA 1
ATOM 1908 C C . PHE B 1 5 ? 7.227 -24.688 0.941 1 98.62 5 PHE B C 1
ATOM 1910 O O . PHE B 1 5 ? 6.301 -24.828 0.137 1 98.62 5 PHE B O 1
ATOM 1917 N N . GLN B 1 6 ? 7.891 -25.688 1.505 1 98.19 6 GLN B N 1
ATOM 1918 C CA . GLN B 1 6 ? 7.488 -27.062 1.207 1 98.19 6 GLN B CA 1
ATOM 1919 C C . GLN B 1 6 ? 6.051 -27.312 1.645 1 98.19 6 GLN B C 1
ATOM 1921 O O . GLN B 1 6 ? 5.289 -27.969 0.933 1 98.19 6 GLN B O 1
ATOM 1926 N N . SER B 1 7 ? 5.68 -26.828 2.801 1 98.62 7 SER B N 1
ATOM 1927 C CA . SER B 1 7 ? 4.324 -27 3.316 1 98.62 7 SER B CA 1
ATOM 1928 C C . SER B 1 7 ? 3.303 -26.312 2.418 1 98.62 7 SER B C 1
ATOM 1930 O O . SER B 1 7 ? 2.227 -26.859 2.162 1 98.62 7 SER B O 1
ATOM 1932 N N . LEU B 1 8 ? 3.621 -25.141 1.95 1 98.75 8 LEU B N 1
ATOM 1933 C CA . LEU B 1 8 ? 2.73 -24.406 1.046 1 98.75 8 LEU B CA 1
ATOM 1934 C C . LEU B 1 8 ? 2.561 -25.172 -0.267 1 98.75 8 LEU B C 1
ATOM 1936 O O . LEU B 1 8 ? 1.442 -25.312 -0.768 1 98.75 8 LEU B O 1
ATOM 1940 N N . GLU B 1 9 ? 3.672 -25.609 -0.765 1 98.25 9 GLU B N 1
ATOM 1941 C CA . GLU B 1 9 ? 3.658 -26.375 -2.01 1 98.25 9 GLU B CA 1
ATOM 1942 C C . GLU B 1 9 ? 2.777 -27.609 -1.886 1 98.25 9 GLU B C 1
ATOM 1944 O O . GLU B 1 9 ? 1.951 -27.875 -2.76 1 98.25 9 GLU B O 1
ATOM 1949 N N . GLN B 1 10 ? 2.957 -28.297 -0.838 1 98.25 10 GLN B N 1
ATOM 1950 C CA . GLN B 1 10 ? 2.209 -29.531 -0.613 1 98.25 10 GLN B CA 1
ATOM 1951 C C . GLN B 1 10 ? 0.721 -29.25 -0.439 1 98.25 10 GLN B C 1
ATOM 1953 O O . GLN B 1 10 ? -0.122 -30 -0.936 1 98.25 10 GLN B O 1
ATOM 1958 N N . LYS B 1 11 ? 0.397 -28.25 0.262 1 98.44 11 LYS B N 1
ATOM 1959 C CA . LYS B 1 11 ? -0.999 -27.875 0.473 1 98.44 11 LYS B CA 1
ATOM 1960 C C . LYS B 1 11 ? -1.686 -27.547 -0.849 1 98.44 11 LYS B C 1
ATOM 1962 O O . LYS B 1 11 ? -2.846 -27.906 -1.06 1 98.44 11 LYS B O 1
ATOM 1967 N N . PHE B 1 12 ? -1.017 -26.75 -1.711 1 98.75 12 PHE B N 1
ATOM 1968 C CA . PHE B 1 12 ? -1.575 -26.391 -3.008 1 98.75 12 PHE B CA 1
ATOM 1969 C C . PHE B 1 12 ? -1.722 -27.609 -3.898 1 98.75 12 PHE B C 1
ATOM 1971 O O . PHE B 1 12 ? -2.73 -27.766 -4.586 1 98.75 12 PHE B O 1
ATOM 1978 N N . GLU B 1 13 ? -0.679 -28.438 -3.832 1 98.12 13 GLU B N 1
ATOM 1979 C CA . GLU B 1 13 ? -0.732 -29.672 -4.613 1 98.12 13 GLU B CA 1
ATOM 1980 C C . GLU B 1 13 ? -1.909 -30.531 -4.188 1 98.12 13 GLU B C 1
ATOM 1982 O O . GLU B 1 13 ? -2.635 -31.062 -5.035 1 98.12 13 GLU B O 1
ATOM 1987 N N . ALA B 1 14 ? -2.096 -30.672 -2.938 1 98.44 14 ALA B N 1
ATOM 1988 C CA . ALA B 1 14 ? -3.168 -31.5 -2.396 1 98.44 14 ALA B CA 1
ATOM 1989 C C . ALA B 1 14 ? -4.535 -30.969 -2.809 1 98.44 14 ALA B C 1
ATOM 1991 O O . ALA B 1 14 ? -5.477 -31.734 -3.016 1 98.44 14 ALA B O 1
ATOM 1992 N N . ALA B 1 15 ? -4.641 -29.688 -2.98 1 98.44 15 ALA B N 1
ATOM 1993 C CA . ALA B 1 15 ? -5.906 -29.047 -3.35 1 98.44 15 ALA B CA 1
ATOM 1994 C C . ALA B 1 15 ? -6.102 -29.047 -4.863 1 98.44 15 ALA B C 1
ATOM 1996 O O . ALA B 1 15 ? -7.148 -28.641 -5.363 1 98.44 15 ALA B O 1
ATOM 1997 N N . GLY B 1 16 ? -5.082 -29.484 -5.609 1 98.19 16 GLY B N 1
ATOM 1998 C CA . GLY B 1 16 ? -5.211 -29.656 -7.047 1 98.19 16 GLY B CA 1
ATOM 1999 C C . GLY B 1 16 ? -4.766 -28.438 -7.836 1 98.19 16 GLY B C 1
ATOM 2000 O O . GLY B 1 16 ? -5.141 -28.281 -9 1 98.19 16 GLY B O 1
ATOM 2001 N N . PHE B 1 17 ? -3.971 -27.547 -7.215 1 98.31 17 PHE B N 1
ATOM 2002 C CA . PHE B 1 17 ? -3.422 -26.422 -7.949 1 98.31 17 PHE B CA 1
ATOM 2003 C C . PHE B 1 17 ? -2.262 -26.859 -8.836 1 98.31 17 PHE B C 1
ATOM 2005 O O . PHE B 1 17 ? -1.565 -27.828 -8.523 1 98.31 17 PHE B O 1
ATOM 2012 N N . ASP B 1 18 ? -2.096 -26.062 -9.922 1 96.31 18 ASP B N 1
ATOM 2013 C CA . ASP B 1 18 ? -0.86 -26.203 -10.688 1 96.31 18 ASP B CA 1
ATOM 2014 C C . ASP B 1 18 ? 0.357 -25.859 -9.828 1 96.31 18 ASP B C 1
ATOM 2016 O O . ASP B 1 18 ? 0.266 -25.047 -8.898 1 96.31 18 ASP B O 1
ATOM 2020 N N . SER B 1 19 ? 1.509 -26.406 -10.195 1 94.38 19 SER B N 1
ATOM 2021 C CA . SER B 1 19 ? 2.715 -26.328 -9.383 1 94.38 19 SER B CA 1
ATOM 2022 C C . SER B 1 19 ? 3.295 -24.906 -9.406 1 94.38 19 SER B C 1
ATOM 2024 O O . SER B 1 19 ? 4.156 -24.578 -8.594 1 94.38 19 SER B O 1
ATOM 2026 N N . ASN B 1 20 ? 2.836 -24.062 -10.258 1 94.81 20 ASN B N 1
ATOM 2027 C CA . ASN B 1 20 ? 3.416 -22.734 -10.406 1 94.81 20 ASN B CA 1
ATOM 2028 C C . ASN B 1 20 ? 2.562 -21.672 -9.719 1 94.81 20 ASN B C 1
ATOM 2030 O O . ASN B 1 20 ? 2.693 -20.469 -10.016 1 94.81 20 ASN B O 1
ATOM 2034 N N . ARG B 1 21 ? 1.711 -22.094 -8.797 1 98.12 21 ARG B N 1
ATOM 2035 C CA . ARG B 1 21 ? 0.779 -21.109 -8.258 1 98.12 21 ARG B CA 1
ATOM 2036 C C . ARG B 1 21 ? 1.081 -20.812 -6.793 1 98.12 21 ARG B C 1
ATOM 2038 O O . ARG B 1 21 ? 0.946 -19.672 -6.344 1 98.12 21 ARG B O 1
ATOM 2045 N N . TRP B 1 22 ? 1.615 -21.781 -6.047 1 98.75 22 TRP B N 1
ATOM 2046 C CA . TRP B 1 22 ? 1.783 -21.625 -4.605 1 98.75 22 TRP B CA 1
ATOM 2047 C C . TRP B 1 22 ? 2.771 -20.516 -4.285 1 98.75 22 TRP B C 1
ATOM 2049 O O . TRP B 1 22 ? 2.627 -19.828 -3.275 1 98.75 22 TRP B O 1
ATOM 2059 N N . TYR B 1 23 ? 3.775 -20.297 -5.129 1 98.75 23 TYR B N 1
ATOM 2060 C CA . TYR B 1 23 ? 4.82 -19.344 -4.758 1 98.75 23 TYR B CA 1
ATOM 2061 C C . TYR B 1 23 ? 4.367 -17.922 -5.012 1 98.75 23 TYR B C 1
ATOM 2063 O O . TYR B 1 23 ? 4.996 -16.969 -4.535 1 98.75 23 TYR B O 1
ATOM 2071 N N . ILE B 1 24 ? 3.207 -17.719 -5.762 1 98.88 24 ILE B N 1
ATOM 2072 C CA . ILE B 1 24 ? 2.6 -16.391 -5.852 1 98.88 24 ILE B CA 1
ATOM 2073 C C . ILE B 1 24 ? 2.037 -15.992 -4.492 1 98.88 24 ILE B C 1
ATOM 2075 O O . ILE B 1 24 ? 2.252 -14.867 -4.035 1 98.88 24 ILE B O 1
ATOM 2079 N N . LEU B 1 25 ? 1.327 -16.938 -3.848 1 98.94 25 LEU B N 1
ATOM 2080 C CA . LEU B 1 25 ? 0.864 -16.703 -2.484 1 98.94 25 LEU B CA 1
ATOM 2081 C C . LEU B 1 25 ? 2.041 -16.469 -1.544 1 98.94 25 LEU B C 1
ATOM 2083 O O . LEU B 1 25 ? 2.002 -15.562 -0.708 1 98.94 25 LEU B O 1
ATOM 2087 N N . ALA B 1 26 ? 3.084 -17.234 -1.713 1 98.88 26 ALA B N 1
ATOM 2088 C CA . ALA B 1 26 ? 4.234 -17.172 -0.813 1 98.88 26 ALA B CA 1
ATOM 2089 C C . ALA B 1 26 ? 4.922 -15.82 -0.898 1 98.88 26 ALA B C 1
ATOM 2091 O O . ALA B 1 26 ? 5.172 -15.172 0.125 1 98.88 26 ALA B O 1
ATOM 2092 N N . ILE B 1 27 ? 5.227 -15.336 -2.125 1 98.88 27 ILE B N 1
ATOM 2093 C CA . ILE B 1 27 ? 5.961 -14.086 -2.283 1 98.88 27 ILE B CA 1
ATOM 2094 C C . ILE B 1 27 ? 5.113 -12.922 -1.773 1 98.88 27 ILE B C 1
ATOM 2096 O O . ILE B 1 27 ? 5.633 -11.984 -1.169 1 98.88 27 ILE B O 1
ATOM 2100 N N . THR B 1 28 ? 3.789 -13 -2.025 1 98.88 28 THR B N 1
ATOM 2101 C CA . THR B 1 28 ? 2.883 -11.93 -1.622 1 98.88 28 THR B CA 1
ATOM 2102 C C . THR B 1 28 ? 2.775 -11.859 -0.102 1 98.88 28 THR B C 1
ATOM 2104 O O . THR B 1 28 ? 2.891 -10.781 0.483 1 98.88 28 THR B O 1
ATOM 2107 N N . THR B 1 29 ? 2.621 -12.969 0.549 1 98.81 29 THR B N 1
ATOM 2108 C CA . THR B 1 29 ? 2.451 -12.977 1.998 1 98.81 29 THR B CA 1
ATOM 2109 C C . THR B 1 29 ? 3.771 -12.664 2.697 1 98.81 29 THR B C 1
ATOM 2111 O O . THR B 1 29 ? 3.787 -11.969 3.719 1 98.81 29 THR B O 1
ATOM 2114 N N . LEU B 1 30 ? 4.887 -13.172 2.133 1 98.31 30 LEU B N 1
ATOM 2115 C CA . LEU B 1 30 ? 6.199 -12.812 2.666 1 98.31 30 LEU B CA 1
ATOM 2116 C C . LEU B 1 30 ? 6.414 -11.305 2.615 1 98.31 30 LEU B C 1
ATOM 2118 O O . LEU B 1 30 ? 6.855 -10.703 3.596 1 98.31 30 LEU B O 1
ATOM 2122 N N . THR B 1 31 ? 6.062 -10.719 1.504 1 98.69 31 THR B N 1
ATOM 2123 C CA . THR B 1 31 ? 6.246 -9.289 1.278 1 98.69 31 THR B CA 1
ATOM 2124 C C . THR B 1 31 ? 5.328 -8.477 2.184 1 98.69 31 THR B C 1
ATOM 2126 O O . THR B 1 31 ? 5.734 -7.453 2.73 1 98.69 31 THR B O 1
ATOM 2129 N N . ALA B 1 32 ? 4.082 -8.938 2.34 1 98.31 32 ALA B N 1
ATOM 2130 C CA . ALA B 1 32 ? 3.082 -8.227 3.131 1 98.31 32 ALA B CA 1
ATOM 2131 C C . ALA B 1 32 ? 3.316 -8.43 4.625 1 98.31 32 ALA B C 1
ATOM 2133 O O . ALA B 1 32 ? 2.762 -7.703 5.453 1 98.31 32 ALA B O 1
ATOM 2134 N N . SER B 1 33 ? 4.156 -9.383 5.008 1 96.19 33 SER B N 1
ATOM 2135 C CA . SER B 1 33 ? 4.449 -9.664 6.406 1 96.19 33 SER B CA 1
ATOM 2136 C C . SER B 1 33 ? 5.461 -8.68 6.977 1 96.19 33 SER B C 1
ATOM 2138 O O . SER B 1 33 ? 5.691 -7.613 6.395 1 96.19 33 SER B O 1
ATOM 2140 N N . THR B 1 34 ? 6.066 -9.023 8.109 1 93.06 34 THR B N 1
ATOM 2141 C CA . THR B 1 34 ? 7.047 -8.172 8.773 1 93.06 34 THR B CA 1
ATOM 2142 C C . THR B 1 34 ? 8.445 -8.43 8.227 1 93.06 34 THR B C 1
ATOM 2144 O O . THR B 1 34 ? 9.414 -7.805 8.664 1 93.06 34 THR B O 1
ATOM 2147 N N . GLN B 1 35 ? 8.555 -9.344 7.172 1 94.81 35 GLN B N 1
ATOM 2148 C CA . GLN B 1 35 ? 9.883 -9.734 6.723 1 94.81 35 GLN B CA 1
ATOM 2149 C C . GLN B 1 35 ? 9.984 -9.695 5.199 1 94.81 35 GLN B C 1
ATOM 2151 O O . GLN B 1 35 ? 10.383 -10.68 4.574 1 94.81 35 GLN B O 1
ATOM 2156 N N . PRO B 1 36 ? 9.703 -8.547 4.66 1 97.25 36 PRO B N 1
ATOM 2157 C CA . PRO B 1 36 ? 9.781 -8.492 3.197 1 97.25 36 PRO B CA 1
ATOM 2158 C C . PRO B 1 36 ? 11.188 -8.75 2.672 1 97.25 36 PRO B C 1
ATOM 2160 O O . PRO B 1 36 ? 11.352 -9.211 1.539 1 97.25 36 PRO B O 1
ATOM 2163 N N . TYR B 1 37 ? 12.227 -8.57 3.449 1 95.88 37 TYR B N 1
ATOM 2164 C CA . TYR B 1 37 ? 13.625 -8.727 3.059 1 95.88 37 TYR B CA 1
ATOM 2165 C C . TYR B 1 37 ? 13.969 -10.195 2.854 1 95.88 37 TYR B C 1
ATOM 2167 O O . TYR B 1 37 ? 15.008 -10.523 2.27 1 95.88 37 TYR B O 1
ATOM 2175 N N . GLU B 1 38 ? 13.07 -11.078 3.311 1 97 38 GLU B N 1
ATOM 2176 C CA . GLU B 1 38 ? 13.32 -12.516 3.205 1 97 38 GLU B CA 1
ATOM 2177 C C . GLU B 1 38 ? 12.844 -13.062 1.863 1 97 38 GLU B C 1
ATOM 2179 O O . GLU B 1 38 ? 12.953 -14.266 1.604 1 97 38 GLU B O 1
ATOM 2184 N N . ALA B 1 39 ? 12.406 -12.211 1.001 1 97.69 39 ALA B N 1
ATOM 2185 C CA . ALA B 1 39 ? 11.875 -12.625 -0.296 1 97.69 39 ALA B CA 1
ATOM 2186 C C . ALA B 1 39 ? 12.93 -13.375 -1.106 1 97.69 39 ALA B C 1
ATOM 2188 O O . ALA B 1 39 ? 12.594 -14.273 -1.886 1 97.69 39 ALA B O 1
ATOM 2189 N N . HIS B 1 40 ? 14.211 -13.031 -0.874 1 97.81 40 HIS B N 1
ATOM 2190 C CA . HIS B 1 40 ? 15.281 -13.688 -1.609 1 97.81 40 HIS B CA 1
ATOM 2191 C C . HIS B 1 40 ? 15.328 -15.18 -1.299 1 97.81 40 HIS B C 1
ATOM 2193 O O . HIS B 1 40 ? 15.773 -15.977 -2.127 1 97.81 40 HIS B O 1
ATOM 2199 N N . GLN B 1 41 ? 14.82 -15.609 -0.168 1 98.44 41 GLN B N 1
ATOM 2200 C CA . GLN B 1 41 ? 14.828 -17.016 0.202 1 98.44 41 GLN B CA 1
ATOM 2201 C C . GLN B 1 41 ? 13.859 -17.828 -0.66 1 98.44 41 GLN B C 1
ATOM 2203 O O . GLN B 1 41 ? 14.133 -18.969 -1.012 1 98.44 41 GLN B O 1
ATOM 2208 N N . LEU B 1 42 ? 12.719 -17.234 -0.959 1 98.5 42 LEU B N 1
ATOM 2209 C CA . LEU B 1 42 ? 11.781 -17.906 -1.858 1 98.5 42 LEU B CA 1
ATOM 2210 C C . LEU B 1 42 ? 12.383 -18.047 -3.254 1 98.5 42 LEU B C 1
ATOM 2212 O O . LEU B 1 42 ? 12.281 -19.109 -3.873 1 98.5 42 LEU B O 1
ATOM 2216 N N . TYR B 1 43 ? 12.977 -16.938 -3.729 1 98.06 43 TYR B N 1
ATOM 2217 C CA . TYR B 1 43 ? 13.625 -16.969 -5.035 1 98.06 43 TYR B CA 1
ATOM 2218 C C . TYR B 1 43 ? 14.664 -18.078 -5.098 1 98.06 43 TYR B C 1
ATOM 2220 O O . TYR B 1 43 ? 14.648 -18.906 -6.02 1 98.06 43 TYR B O 1
ATOM 2228 N N . ASN B 1 44 ? 15.484 -18.156 -4.09 1 97.94 44 ASN B N 1
ATOM 2229 C CA . ASN B 1 44 ? 16.516 -19.172 -4.027 1 97.94 44 ASN B CA 1
ATOM 2230 C C . ASN B 1 44 ? 15.914 -20.578 -3.971 1 97.94 44 ASN B C 1
ATOM 2232 O O . ASN B 1 44 ? 16.406 -21.5 -4.621 1 97.94 44 ASN B O 1
ATOM 2236 N N . TYR B 1 45 ? 14.898 -20.703 -3.213 1 98.31 45 TYR B N 1
ATOM 2237 C CA . TYR B 1 45 ? 14.219 -21.984 -3.096 1 98.31 45 TYR B CA 1
ATOM 2238 C C . TYR B 1 45 ? 13.711 -22.469 -4.453 1 98.31 45 TYR B C 1
ATOM 2240 O O . TYR B 1 45 ? 13.867 -23.641 -4.805 1 98.31 45 TYR B O 1
ATOM 2248 N N . LEU B 1 46 ? 13.18 -21.578 -5.207 1 98.12 46 LEU B N 1
ATOM 2249 C CA . LEU B 1 46 ? 12.562 -21.906 -6.488 1 98.12 46 LEU B CA 1
ATOM 2250 C C . LEU B 1 46 ? 13.625 -22.234 -7.531 1 98.12 46 LEU B C 1
ATOM 2252 O O . LEU B 1 46 ? 13.492 -23.219 -8.273 1 98.12 46 LEU B O 1
ATOM 2256 N N . ILE B 1 47 ? 14.68 -21.453 -7.59 1 96.94 47 ILE B N 1
ATOM 2257 C CA . ILE B 1 47 ? 15.633 -21.609 -8.68 1 96.94 47 ILE B CA 1
ATOM 2258 C C . ILE B 1 47 ? 16.516 -22.828 -8.422 1 96.94 47 ILE B C 1
ATOM 2260 O O . ILE B 1 47 ? 17.234 -23.281 -9.32 1 96.94 47 ILE B O 1
ATOM 2264 N N . ASN B 1 48 ? 16.453 -23.375 -7.246 1 96.06 48 ASN B N 1
ATOM 2265 C CA . ASN B 1 48 ? 17.25 -24.547 -6.914 1 96.06 48 ASN B CA 1
ATOM 2266 C C . ASN B 1 48 ? 16.484 -25.844 -7.188 1 96.06 48 ASN B C 1
ATOM 2268 O O . ASN B 1 48 ? 17.047 -26.938 -7.047 1 96.06 48 ASN B O 1
ATOM 2272 N N . LYS B 1 49 ? 15.297 -25.734 -7.609 1 96.25 49 LYS B N 1
ATOM 2273 C CA . LYS B 1 49 ? 14.539 -26.922 -8.039 1 96.25 49 LYS B CA 1
ATOM 2274 C C . LYS B 1 49 ? 15.023 -27.406 -9.406 1 96.25 49 LYS B C 1
ATOM 2276 O O . LYS B 1 49 ? 15.336 -26.594 -10.289 1 96.25 49 LYS B O 1
ATOM 2281 N N . PRO B 1 50 ? 14.992 -28.703 -9.633 1 96.44 50 PRO B N 1
ATOM 2282 C CA . PRO B 1 50 ? 15.508 -29.25 -10.883 1 96.44 50 PRO B CA 1
ATOM 2283 C C . PRO B 1 50 ? 14.773 -28.734 -12.117 1 96.44 50 PRO B C 1
ATOM 2285 O O . PRO B 1 50 ? 15.375 -28.562 -13.172 1 96.44 50 PRO B O 1
ATOM 2288 N N . GLU B 1 51 ? 13.508 -28.5 -11.984 1 95.12 51 GLU B N 1
ATOM 2289 C CA . GLU B 1 51 ? 12.711 -28.062 -13.125 1 95.12 51 GLU B CA 1
ATOM 2290 C C . GLU B 1 51 ? 13.047 -26.625 -13.508 1 95.12 51 GLU B C 1
ATOM 2292 O O . GLU B 1 51 ? 12.664 -26.156 -14.586 1 95.12 51 GLU B O 1
ATOM 2297 N N . ASN B 1 52 ? 13.82 -25.922 -12.633 1 96.69 52 ASN B N 1
ATOM 2298 C CA . ASN B 1 52 ? 14.188 -24.531 -12.883 1 96.69 52 ASN B CA 1
ATOM 2299 C C . ASN B 1 52 ? 15.688 -24.359 -13.086 1 96.69 52 ASN B C 1
ATOM 2301 O O . ASN B 1 52 ? 16.266 -23.344 -12.719 1 96.69 52 ASN B O 1
ATOM 2305 N N . ALA B 1 53 ? 16.297 -25.328 -13.695 1 95.5 53 ALA B N 1
ATOM 2306 C CA . ALA B 1 53 ? 17.766 -25.359 -13.82 1 95.5 53 ALA B CA 1
ATOM 2307 C C . ALA B 1 53 ? 18.234 -24.438 -14.945 1 95.5 53 ALA B C 1
ATOM 2309 O O . ALA B 1 53 ? 19.344 -23.922 -14.891 1 95.5 53 ALA B O 1
ATOM 2310 N N . THR B 1 54 ? 17.438 -24.188 -15.953 1 96.44 54 THR B N 1
ATOM 2311 C CA . THR B 1 54 ? 17.859 -23.406 -17.109 1 96.44 54 THR B CA 1
ATOM 2312 C C . THR B 1 54 ? 17.609 -21.922 -16.891 1 96.44 54 THR B C 1
ATOM 2314 O O . THR B 1 54 ? 16.672 -21.547 -16.188 1 96.44 54 THR B O 1
ATOM 2317 N N . PRO B 1 55 ? 18.406 -21.109 -17.516 1 95.56 55 PRO B N 1
ATOM 2318 C CA . PRO B 1 55 ? 18.203 -19.672 -17.406 1 95.56 55 PRO B CA 1
ATOM 2319 C C . PRO B 1 55 ? 16.797 -19.234 -17.844 1 95.56 55 PRO B C 1
ATOM 2321 O O . PRO B 1 55 ? 16.188 -18.375 -17.203 1 95.56 55 PRO B O 1
ATOM 2324 N N . ASP B 1 56 ? 16.328 -19.812 -18.844 1 96.25 56 ASP B N 1
ATOM 2325 C CA . ASP B 1 56 ? 15 -19.453 -19.344 1 96.25 56 ASP B CA 1
ATOM 2326 C C . ASP B 1 56 ? 13.922 -19.75 -18.297 1 96.25 56 ASP B C 1
ATOM 2328 O O . ASP B 1 56 ? 12.992 -18.953 -18.125 1 96.25 56 ASP B O 1
ATOM 2332 N N . ALA B 1 57 ? 14.086 -20.891 -17.672 1 96.81 57 ALA B N 1
ATOM 2333 C CA . ALA B 1 57 ? 13.141 -21.234 -16.609 1 96.81 57 ALA B CA 1
ATOM 2334 C C . ALA B 1 57 ? 13.219 -20.25 -15.453 1 96.81 57 ALA B C 1
ATOM 2336 O O . ALA B 1 57 ? 12.195 -19.859 -14.883 1 96.81 57 ALA B O 1
ATOM 2337 N N . ARG B 1 58 ? 14.406 -19.828 -15.133 1 97.19 58 ARG B N 1
ATOM 2338 C CA . ARG B 1 58 ? 14.602 -18.922 -14.016 1 97.19 58 ARG B CA 1
ATOM 2339 C C . ARG B 1 58 ? 14.141 -17.516 -14.367 1 97.19 58 ARG B C 1
ATOM 2341 O O . ARG B 1 58 ? 13.617 -16.797 -13.516 1 97.19 58 ARG B O 1
ATOM 2348 N N . LYS B 1 59 ? 14.258 -17.125 -15.617 1 96.31 59 LYS B N 1
ATOM 2349 C CA . LYS B 1 59 ? 13.703 -15.859 -16.078 1 96.31 59 LYS B CA 1
ATOM 2350 C C . LYS B 1 59 ? 12.188 -15.852 -15.977 1 96.31 59 LYS B C 1
ATOM 2352 O O . LYS B 1 59 ? 11.586 -14.82 -15.641 1 96.31 59 LYS B O 1
ATOM 2357 N N . ALA B 1 60 ? 11.617 -16.969 -16.266 1 96.38 60 ALA B N 1
ATOM 2358 C CA . ALA B 1 60 ? 10.172 -17.078 -16.141 1 96.38 60 ALA B CA 1
ATOM 2359 C C . ALA B 1 60 ? 9.719 -16.906 -14.695 1 96.38 60 ALA B C 1
ATOM 2361 O O . ALA B 1 60 ? 8.711 -16.25 -14.43 1 96.38 60 ALA B O 1
ATOM 2362 N N . ILE B 1 61 ? 10.508 -17.422 -13.781 1 97.12 61 ILE B N 1
ATOM 2363 C CA . ILE B 1 61 ? 10.195 -17.312 -12.359 1 97.12 61 ILE B CA 1
ATOM 2364 C C . ILE B 1 61 ? 10.289 -15.859 -11.914 1 97.12 61 ILE B C 1
ATOM 2366 O O . ILE B 1 61 ? 9.383 -15.344 -11.258 1 97.12 61 ILE B O 1
ATOM 2370 N N . ILE B 1 62 ? 11.352 -15.203 -12.297 1 96.31 62 ILE B N 1
ATOM 2371 C CA . ILE B 1 62 ? 11.555 -13.836 -11.828 1 96.31 62 ILE B CA 1
ATOM 2372 C C . ILE B 1 62 ? 10.461 -12.93 -12.414 1 96.31 62 ILE B C 1
ATOM 2374 O O . ILE B 1 62 ? 10.023 -11.984 -11.758 1 96.31 62 ILE B O 1
ATOM 2378 N N . ARG B 1 63 ? 10.023 -13.18 -13.594 1 96.44 63 ARG B N 1
ATOM 2379 C CA . ARG B 1 63 ? 8.953 -12.414 -14.211 1 96.44 63 ARG B CA 1
ATOM 2380 C C . ARG B 1 63 ? 7.66 -12.523 -13.406 1 96.44 63 ARG B C 1
ATOM 2382 O O . ARG B 1 63 ? 6.969 -11.531 -13.18 1 96.44 63 ARG B O 1
ATOM 2389 N N . ARG B 1 64 ? 7.375 -13.703 -13 1 97.88 64 ARG B N 1
ATOM 2390 C CA . ARG B 1 64 ? 6.152 -13.945 -12.234 1 97.88 64 ARG B CA 1
ATOM 2391 C C . ARG B 1 64 ? 6.25 -13.336 -10.836 1 97.88 64 ARG B C 1
ATOM 2393 O O . ARG B 1 64 ? 5.297 -12.719 -10.359 1 97.88 64 ARG B O 1
ATOM 2400 N N . LEU B 1 65 ? 7.426 -13.523 -10.211 1 98.06 65 LEU B N 1
ATOM 2401 C CA . LEU B 1 65 ? 7.621 -12.93 -8.891 1 98.06 65 LEU B CA 1
ATOM 2402 C C . LEU B 1 65 ? 7.543 -11.414 -8.961 1 98.06 65 LEU B C 1
ATOM 2404 O O . LEU B 1 65 ? 6.914 -10.781 -8.102 1 98.06 65 LEU B O 1
ATOM 2408 N N . ARG B 1 66 ? 8.133 -10.852 -9.977 1 97.62 66 ARG B N 1
ATOM 2409 C CA . ARG B 1 66 ? 8.117 -9.398 -10.156 1 97.62 66 ARG B CA 1
ATOM 2410 C C . ARG B 1 66 ? 6.695 -8.891 -10.352 1 97.62 66 ARG B C 1
ATOM 2412 O O . ARG B 1 66 ? 6.301 -7.883 -9.766 1 97.62 66 ARG B O 1
ATOM 2419 N N . GLU B 1 67 ? 5.969 -9.547 -11.156 1 98.44 67 GLU B N 1
ATOM 2420 C CA . GLU B 1 67 ? 4.59 -9.133 -11.391 1 98.44 67 GLU B CA 1
ATOM 2421 C C . GLU B 1 67 ? 3.752 -9.242 -10.125 1 98.44 67 GLU B C 1
ATOM 2423 O O . GLU B 1 67 ? 2.9 -8.398 -9.859 1 98.44 67 GLU B O 1
ATOM 2428 N N . ALA B 1 68 ? 3.965 -10.297 -9.383 1 98.88 68 ALA B N 1
ATOM 2429 C CA . ALA B 1 68 ? 3.262 -10.43 -8.109 1 98.88 68 ALA B CA 1
ATOM 2430 C C . ALA B 1 68 ? 3.596 -9.273 -7.176 1 98.88 68 ALA B C 1
ATOM 2432 O O . ALA B 1 68 ? 2.711 -8.734 -6.504 1 98.88 68 ALA B O 1
ATOM 2433 N N . LEU B 1 69 ? 4.832 -8.922 -7.168 1 98.81 69 LEU B N 1
ATOM 2434 C CA . LEU B 1 69 ? 5.266 -7.82 -6.32 1 98.81 69 LEU B CA 1
ATOM 2435 C C . LEU B 1 69 ? 4.703 -6.492 -6.824 1 98.81 69 LEU B C 1
ATOM 2437 O O . LEU B 1 69 ? 4.309 -5.641 -6.023 1 98.81 69 LEU B O 1
ATOM 2441 N N . VAL B 1 70 ? 4.652 -6.336 -8.109 1 98.62 70 VAL B N 1
ATOM 2442 C CA . VAL B 1 70 ? 4.07 -5.133 -8.695 1 98.62 70 VAL B CA 1
ATOM 2443 C C . VAL B 1 70 ? 2.607 -5.012 -8.281 1 98.62 70 VAL B C 1
ATOM 2445 O O . VAL B 1 70 ? 2.174 -3.959 -7.805 1 98.62 70 VAL B O 1
ATOM 2448 N N . LYS B 1 71 ? 1.854 -6.074 -8.438 1 98.88 71 LYS B N 1
ATOM 2449 C CA . LYS B 1 71 ? 0.449 -6.055 -8.047 1 98.88 71 LYS B CA 1
ATOM 2450 C C . LYS B 1 71 ? 0.305 -5.84 -6.539 1 98.88 71 LYS B C 1
ATOM 2452 O O . LYS B 1 71 ? -0.655 -5.215 -6.086 1 98.88 71 LYS B O 1
ATOM 2457 N N . SER B 1 72 ? 1.243 -6.328 -5.766 1 98.94 72 SER B N 1
ATOM 2458 C CA . SER B 1 72 ? 1.202 -6.203 -4.312 1 98.94 72 SER B CA 1
ATOM 2459 C C . SER B 1 72 ? 1.338 -4.746 -3.879 1 98.94 72 SER B C 1
ATOM 2461 O O . SER B 1 72 ? 0.92 -4.383 -2.777 1 98.94 72 SER B O 1
ATOM 2463 N N . ILE B 1 73 ? 1.902 -3.887 -4.727 1 98.88 73 ILE B N 1
ATOM 2464 C CA . ILE B 1 73 ? 2.039 -2.471 -4.398 1 98.88 73 ILE B CA 1
ATOM 2465 C C . ILE B 1 73 ? 0.665 -1.873 -4.109 1 98.88 73 ILE B C 1
ATOM 2467 O O . ILE B 1 73 ? 0.513 -1.063 -3.193 1 98.88 73 ILE B O 1
ATOM 2471 N N . SER B 1 74 ? -0.364 -2.279 -4.84 1 98.81 74 SER B N 1
ATOM 2472 C CA . SER B 1 74 ? -1.703 -1.746 -4.609 1 98.81 74 SER B CA 1
ATOM 2473 C C . SER B 1 74 ? -2.279 -2.248 -3.289 1 98.81 74 SER B C 1
ATOM 2475 O O . SER B 1 74 ? -3.223 -1.662 -2.754 1 98.81 74 SER B O 1
ATOM 2477 N N . ILE B 1 75 ? -1.729 -3.291 -2.736 1 98.88 75 ILE B N 1
ATOM 2478 C CA . ILE B 1 75 ? -2.314 -3.982 -1.594 1 98.88 75 ILE B CA 1
ATOM 2479 C C . ILE B 1 75 ? -1.579 -3.582 -0.316 1 98.88 75 ILE B C 1
ATOM 2481 O O . ILE B 1 75 ? -2.191 -3.461 0.748 1 98.88 75 ILE B O 1
ATOM 2485 N N . VAL B 1 76 ? -0.223 -3.328 -0.463 1 98.81 76 VAL B N 1
ATOM 2486 C CA . VAL B 1 76 ? 0.54 -3.131 0.765 1 98.81 76 VAL B CA 1
ATOM 2487 C C . VAL B 1 76 ? 1.458 -1.921 0.615 1 98.81 76 VAL B C 1
ATOM 2489 O O . VAL B 1 76 ? 2.285 -1.648 1.489 1 98.81 76 VAL B O 1
ATOM 2492 N N . GLY B 1 77 ? 1.326 -1.144 -0.44 1 98.69 77 GLY B N 1
ATOM 2493 C CA . GLY B 1 77 ? 2.16 0.024 -0.681 1 98.69 77 GLY B CA 1
ATOM 2494 C C . GLY B 1 77 ? 3.49 -0.317 -1.328 1 98.69 77 GLY B C 1
ATOM 2495 O O . GLY B 1 77 ? 3.859 -1.489 -1.422 1 98.69 77 GLY B O 1
ATOM 2496 N N . VAL B 1 78 ? 4.238 0.644 -1.727 1 98.44 78 VAL B N 1
ATOM 2497 C CA . VAL B 1 78 ? 5.418 0.476 -2.57 1 98.44 78 VAL B CA 1
ATOM 2498 C C . VAL B 1 78 ? 6.605 0.04 -1.718 1 98.44 78 VAL B C 1
ATOM 2500 O O . VAL B 1 78 ? 7.488 -0.678 -2.193 1 98.44 78 VAL B O 1
ATOM 2503 N N . PRO B 1 79 ? 6.762 0.424 -0.435 1 98.56 79 PRO B N 1
ATOM 2504 C CA . PRO B 1 79 ? 8.016 0.185 0.277 1 98.56 79 PRO B CA 1
ATOM 2505 C C . PRO B 1 79 ? 8.32 -1.3 0.458 1 98.56 79 PRO B C 1
ATOM 2507 O O . PRO B 1 79 ? 9.445 -1.737 0.22 1 98.56 79 PRO B O 1
ATOM 2510 N N . LYS B 1 80 ? 7.336 -2.086 0.783 1 98.69 80 LYS B N 1
ATOM 2511 C CA . LYS B 1 80 ? 7.613 -3.488 1.08 1 98.69 80 LYS B CA 1
ATOM 2512 C C . LYS B 1 80 ? 7.961 -4.262 -0.19 1 98.69 80 LYS B C 1
ATOM 2514 O O . LYS B 1 80 ? 8.93 -5.027 -0.212 1 98.69 80 LYS B O 1
ATOM 2519 N N . PRO B 1 81 ? 7.203 -4.078 -1.233 1 98.75 81 PRO B N 1
ATOM 2520 C CA . PRO B 1 81 ? 7.613 -4.711 -2.488 1 98.75 81 PRO B CA 1
ATOM 2521 C C . PRO B 1 81 ? 9 -4.262 -2.951 1 98.75 81 PRO B C 1
ATOM 2523 O O . PRO B 1 81 ? 9.734 -5.047 -3.553 1 98.75 81 PRO B O 1
ATOM 2526 N N . ILE B 1 82 ? 9.367 -3.031 -2.701 1 97.56 82 ILE B N 1
ATOM 2527 C CA . ILE B 1 82 ? 10.711 -2.557 -3.018 1 97.56 82 ILE B CA 1
ATOM 2528 C C . ILE B 1 82 ? 11.742 -3.355 -2.223 1 97.56 82 ILE B C 1
ATOM 2530 O O . ILE B 1 82 ? 12.742 -3.816 -2.775 1 97.56 82 ILE B O 1
ATOM 2534 N N . GLU B 1 83 ? 11.531 -3.494 -0.947 1 97.69 83 GLU B N 1
ATOM 2535 C CA . GLU B 1 83 ? 12.422 -4.301 -0.119 1 97.69 83 GLU B CA 1
ATOM 2536 C C . GLU B 1 83 ? 12.562 -5.715 -0.673 1 97.69 83 GLU B C 1
ATOM 2538 O O . GLU B 1 83 ? 13.664 -6.266 -0.717 1 97.69 83 GLU B O 1
ATOM 2543 N N . SER B 1 84 ? 11.477 -6.289 -1.079 1 98.5 84 SER B N 1
ATOM 2544 C CA . SER B 1 84 ? 11.461 -7.664 -1.568 1 98.5 84 SER B CA 1
ATOM 2545 C C . SER B 1 84 ? 12.234 -7.793 -2.875 1 98.5 84 SER B C 1
ATOM 2547 O O . SER B 1 84 ? 13.062 -8.695 -3.025 1 98.5 84 SER B O 1
ATOM 2549 N N . ILE B 1 85 ? 11.953 -6.875 -3.807 1 97.75 85 ILE B N 1
ATOM 2550 C CA . ILE B 1 85 ? 12.57 -7.004 -5.121 1 97.75 85 ILE B CA 1
ATOM 2551 C C . ILE B 1 85 ? 14.062 -6.695 -5.02 1 97.75 85 ILE B C 1
ATOM 2553 O O . ILE B 1 85 ? 14.875 -7.281 -5.738 1 97.75 85 ILE B O 1
ATOM 2557 N N . LEU B 1 86 ? 14.445 -5.766 -4.137 1 96.62 86 LEU B N 1
ATOM 2558 C CA . LEU B 1 86 ? 15.859 -5.477 -3.932 1 96.62 86 LEU B CA 1
ATOM 2559 C C . LEU B 1 86 ? 16.562 -6.664 -3.289 1 96.62 86 LEU B C 1
ATOM 2561 O O . LEU B 1 86 ? 17.719 -6.953 -3.613 1 96.62 86 LEU B O 1
ATOM 2565 N N . ALA B 1 87 ? 15.906 -7.336 -2.35 1 97.25 87 ALA B N 1
ATOM 2566 C CA . ALA B 1 87 ? 16.484 -8.539 -1.749 1 97.25 87 ALA B CA 1
ATOM 2567 C C . ALA B 1 87 ? 16.719 -9.617 -2.803 1 97.25 87 ALA B C 1
ATOM 2569 O O . ALA B 1 87 ? 17.75 -10.297 -2.779 1 97.25 87 ALA B O 1
ATOM 2570 N N . ILE B 1 88 ? 15.812 -9.773 -3.707 1 97.31 88 ILE B N 1
ATOM 2571 C CA . ILE B 1 88 ? 15.953 -10.75 -4.781 1 97.31 88 ILE B CA 1
ATOM 2572 C C . ILE B 1 88 ? 17.078 -10.328 -5.719 1 97.31 88 ILE B C 1
ATOM 2574 O O . ILE B 1 88 ? 17.922 -11.148 -6.105 1 97.31 88 ILE B O 1
ATOM 2578 N N . ALA B 1 89 ? 17.109 -9.055 -6.09 1 95.31 89 ALA B N 1
ATOM 2579 C CA . ALA B 1 89 ? 18.078 -8.523 -7.027 1 95.31 89 ALA B CA 1
ATOM 2580 C C . ALA B 1 89 ? 19.5 -8.773 -6.535 1 95.31 89 ALA B C 1
ATOM 2582 O O . ALA B 1 89 ? 20.422 -9 -7.336 1 95.31 89 ALA B O 1
ATOM 2583 N N . LYS B 1 90 ? 19.719 -8.75 -5.281 1 94.94 90 LYS B N 1
ATOM 2584 C CA . LYS B 1 90 ? 21.047 -8.922 -4.688 1 94.94 90 LYS B CA 1
ATOM 2585 C C . LYS B 1 90 ? 21.578 -10.328 -4.934 1 94.94 90 LYS B C 1
ATOM 2587 O O . LYS B 1 90 ? 22.797 -10.539 -4.953 1 94.94 90 LYS B O 1
ATOM 2592 N N . VAL B 1 91 ? 20.672 -11.289 -5.141 1 95.75 91 VAL B N 1
ATOM 2593 C CA . VAL B 1 91 ? 21.125 -12.664 -5.258 1 95.75 91 VAL B CA 1
ATOM 2594 C C . VAL B 1 91 ? 20.828 -13.195 -6.66 1 95.75 91 VAL B C 1
ATOM 2596 O O . VAL B 1 91 ? 21.203 -14.32 -6.996 1 95.75 91 VAL B O 1
ATOM 2599 N N . GLU B 1 92 ? 20.141 -12.445 -7.457 1 94.44 92 GLU B N 1
ATOM 2600 C CA . GLU B 1 92 ? 19.797 -12.828 -8.82 1 94.44 92 GLU B CA 1
ATOM 2601 C C . GLU B 1 92 ? 21.031 -12.898 -9.703 1 94.44 92 GLU B C 1
ATOM 2603 O O . GLU B 1 92 ? 21.844 -11.961 -9.734 1 94.44 92 GLU B O 1
ATOM 2608 N N . ARG B 1 93 ? 21.172 -14.023 -10.422 1 92.44 93 ARG B N 1
ATOM 2609 C CA . ARG B 1 93 ? 22.281 -14.141 -11.367 1 92.44 93 ARG B CA 1
ATOM 2610 C C . ARG B 1 93 ? 22.047 -13.266 -12.594 1 92.44 93 ARG B C 1
ATOM 2612 O O . ARG B 1 93 ? 20.922 -13.117 -13.055 1 92.44 93 ARG B O 1
ATOM 2619 N N . PRO B 1 94 ? 23.125 -12.742 -13.125 1 93.19 94 PRO B N 1
ATOM 2620 C CA . PRO B 1 94 ? 22.984 -11.898 -14.312 1 93.19 94 PRO B CA 1
ATOM 2621 C C . PRO B 1 94 ? 22.219 -12.586 -15.438 1 93.19 94 PRO B C 1
ATOM 2623 O O . PRO B 1 94 ? 21.391 -11.961 -16.109 1 93.19 94 PRO B O 1
ATOM 2626 N N . GLU B 1 95 ? 22.453 -13.836 -15.617 1 95.12 95 GLU B N 1
ATOM 2627 C CA . GLU B 1 95 ? 21.828 -14.562 -16.719 1 95.12 95 GLU B CA 1
ATOM 2628 C C . GLU B 1 95 ? 20.344 -14.812 -16.469 1 95.12 95 GLU B C 1
ATOM 2630 O O . GLU B 1 95 ? 19.609 -15.195 -17.375 1 95.12 95 GLU B O 1
ATOM 2635 N N . ASP B 1 96 ? 19.875 -14.539 -15.195 1 93.5 96 ASP B N 1
ATOM 2636 C CA . ASP B 1 96 ? 18.484 -14.766 -14.828 1 93.5 96 ASP B CA 1
ATOM 2637 C C . ASP B 1 96 ? 17.672 -13.484 -14.938 1 93.5 96 ASP B C 1
ATOM 2639 O O . ASP B 1 96 ? 16.438 -13.508 -14.805 1 93.5 96 ASP B O 1
ATOM 2643 N N . ARG B 1 97 ? 18.344 -12.453 -15.273 1 92.69 97 ARG B N 1
ATOM 2644 C CA . ARG B 1 97 ? 17.656 -11.164 -15.289 1 92.69 97 ARG B CA 1
ATOM 2645 C C . ARG B 1 97 ? 16.766 -11.039 -16.516 1 92.69 97 ARG B C 1
ATOM 2647 O O . ARG B 1 97 ? 17.141 -11.43 -17.609 1 92.69 97 ARG B O 1
ATOM 2654 N N . ASP B 1 98 ? 15.578 -10.641 -16.234 1 90.81 98 ASP B N 1
ATOM 2655 C CA . ASP B 1 98 ? 14.586 -10.297 -17.234 1 90.81 98 ASP B CA 1
ATOM 2656 C C . ASP B 1 98 ? 14.297 -8.797 -17.25 1 90.81 98 ASP B C 1
ATOM 2658 O O . ASP B 1 98 ? 13.859 -8.234 -16.25 1 90.81 98 ASP B O 1
ATOM 2662 N N . TYR B 1 99 ? 14.484 -8.086 -18.391 1 90.81 99 TYR B N 1
ATOM 2663 C CA . TYR B 1 99 ? 14.414 -6.633 -18.453 1 90.81 99 TYR B CA 1
ATOM 2664 C C . TYR B 1 99 ? 13.094 -6.18 -19.062 1 90.81 99 TYR B C 1
ATOM 2666 O O . TYR B 1 99 ? 12.93 -5.004 -19.406 1 90.81 99 TYR B O 1
ATOM 2674 N N . ALA B 1 100 ? 12.227 -7.148 -19.234 1 90.25 100 ALA B N 1
ATOM 2675 C CA . ALA B 1 100 ? 10.922 -6.824 -19.812 1 90.25 100 ALA B CA 1
ATOM 2676 C C . ALA B 1 100 ? 10.133 -5.891 -18.891 1 90.25 100 ALA B C 1
ATOM 2678 O O . ALA B 1 100 ? 10.32 -5.906 -17.672 1 90.25 100 ALA B O 1
ATOM 2679 N N . THR B 1 101 ? 9.289 -5.062 -19.469 1 93.12 101 THR B N 1
ATOM 2680 C CA . THR B 1 101 ? 8.391 -4.172 -18.75 1 93.12 101 THR B CA 1
ATOM 2681 C C . THR B 1 101 ? 6.938 -4.41 -19.156 1 93.12 101 THR B C 1
ATOM 2683 O O . THR B 1 101 ? 6.676 -4.906 -20.266 1 93.12 101 THR B O 1
ATOM 2686 N N . THR B 1 102 ? 6.09 -4.078 -18.281 1 93.31 102 THR B N 1
ATOM 2687 C CA . THR B 1 102 ? 4.691 -4.355 -18.594 1 93.31 102 THR B CA 1
ATOM 2688 C C . THR B 1 102 ? 3.855 -3.08 -18.484 1 93.31 102 THR B C 1
ATOM 2690 O O . THR B 1 102 ? 2.715 -3.041 -18.953 1 93.31 102 THR B O 1
ATOM 2693 N N . ARG B 1 103 ? 4.383 -1.981 -17.984 1 91.62 103 ARG B N 1
ATOM 2694 C CA . ARG B 1 103 ? 3.539 -0.839 -17.641 1 91.62 103 ARG B CA 1
ATOM 2695 C C . ARG B 1 103 ? 3.988 0.412 -18.391 1 91.62 103 ARG B C 1
ATOM 2697 O O . ARG B 1 103 ? 3.338 1.456 -18.312 1 91.62 103 ARG B O 1
ATOM 2704 N N . GLU B 1 104 ? 5.008 0.398 -19.125 1 87.69 104 GLU B N 1
ATOM 2705 C CA . GLU B 1 104 ? 5.668 1.604 -19.609 1 87.69 104 GLU B CA 1
ATOM 2706 C C . GLU B 1 104 ? 4.754 2.389 -20.547 1 87.69 104 GLU B C 1
ATOM 2708 O O . GLU B 1 104 ? 4.895 3.607 -20.688 1 87.69 104 GLU B O 1
ATOM 2713 N N . ASN B 1 105 ? 3.766 1.751 -21.094 1 91.19 105 ASN B N 1
ATOM 2714 C CA . ASN B 1 105 ? 2.895 2.453 -22.031 1 91.19 105 ASN B CA 1
ATOM 2715 C C . ASN B 1 105 ? 1.483 2.613 -21.469 1 91.19 105 ASN B C 1
ATOM 2717 O O . ASN B 1 105 ? 0.547 2.914 -22.219 1 91.19 105 ASN B O 1
ATOM 2721 N N . TRP B 1 106 ? 1.349 2.449 -20.25 1 96.19 106 TRP B N 1
ATOM 2722 C CA . TRP B 1 106 ? 0.035 2.525 -19.625 1 96.19 106 TRP B CA 1
ATOM 2723 C C . TRP B 1 106 ? -0.482 3.959 -19.609 1 96.19 106 TRP B C 1
ATOM 2725 O O . TRP B 1 106 ? 0.293 4.902 -19.438 1 96.19 106 TRP B O 1
ATOM 2735 N N . GLN B 1 107 ? -1.824 4.145 -19.766 1 96.25 107 GLN B N 1
ATOM 2736 C CA . GLN B 1 107 ? -2.51 5.43 -19.656 1 96.25 107 GLN B CA 1
ATOM 2737 C C . GLN B 1 107 ? -3.799 5.293 -18.844 1 96.25 107 GLN B C 1
ATOM 2739 O O . GLN B 1 107 ? -4.465 4.254 -18.906 1 96.25 107 GLN B O 1
ATOM 2744 N N . ALA B 1 108 ? -4.113 6.316 -18.156 1 96.62 108 ALA B N 1
ATOM 2745 C CA . ALA B 1 108 ? -5.406 6.402 -17.484 1 96.62 108 ALA B CA 1
ATOM 2746 C C . ALA B 1 108 ? -6.504 6.82 -18.453 1 96.62 108 ALA B C 1
ATOM 2748 O O . ALA B 1 108 ? -7.051 7.922 -18.344 1 96.62 108 ALA B O 1
ATOM 2749 N N . ASP B 1 109 ? -6.906 5.992 -19.359 1 96.81 109 ASP B N 1
ATOM 2750 C CA . ASP B 1 109 ? -7.871 6.309 -20.406 1 96.81 109 ASP B CA 1
ATOM 2751 C C . ASP B 1 109 ? -9.062 5.352 -20.359 1 96.81 109 ASP B C 1
ATOM 2753 O O . ASP B 1 109 ? -9.219 4.59 -19.406 1 96.81 109 ASP B O 1
ATOM 2757 N N . ARG B 1 110 ? -9.898 5.496 -21.344 1 96.88 110 ARG B N 1
ATOM 2758 C CA . ARG B 1 110 ? -11.125 4.715 -21.406 1 96.88 110 ARG B CA 1
ATOM 2759 C C . ARG B 1 110 ? -10.82 3.221 -21.453 1 96.88 110 ARG B C 1
ATOM 2761 O O . ARG B 1 110 ? -11.523 2.418 -20.844 1 96.88 110 ARG B O 1
ATOM 2768 N N . ALA B 1 111 ? -9.875 2.793 -22.203 1 97.31 111 ALA B N 1
ATOM 2769 C CA . ALA B 1 111 ? -9.5 1.385 -22.297 1 97.31 111 ALA B CA 1
ATOM 2770 C C . ALA B 1 111 ? -9.094 0.836 -20.922 1 97.31 111 ALA B C 1
ATOM 2772 O O . ALA B 1 111 ? -9.422 -0.301 -20.578 1 97.31 111 ALA B O 1
ATOM 2773 N N . ASN B 1 112 ? -8.297 1.625 -20.188 1 97.81 112 ASN B N 1
ATOM 2774 C CA . ASN B 1 112 ? -7.93 1.261 -18.828 1 97.81 112 ASN B CA 1
ATOM 2775 C C . ASN B 1 112 ? -9.164 1.058 -17.953 1 97.81 112 ASN B C 1
ATOM 2777 O O . ASN B 1 112 ? -9.258 0.067 -17.219 1 97.81 112 ASN B O 1
ATOM 2781 N N . HIS B 1 113 ? -10.062 1.986 -17.984 1 97.81 113 HIS B N 1
ATOM 2782 C CA . HIS B 1 113 ? -11.281 1.917 -17.188 1 97.81 113 HIS B CA 1
ATOM 2783 C C . HIS B 1 113 ? -12.102 0.673 -17.531 1 97.81 113 HIS B C 1
ATOM 2785 O O . HIS B 1 113 ? -12.625 0.004 -16.625 1 97.81 113 HIS B O 1
ATOM 2791 N N . GLU B 1 114 ? -12.219 0.373 -18.75 1 98.12 114 GLU B N 1
ATOM 2792 C CA . GLU B 1 114 ? -12.992 -0.784 -19.203 1 98.12 114 GLU B CA 1
ATOM 2793 C C . GLU B 1 114 ? -12.367 -2.086 -18.703 1 98.12 114 GLU B C 1
ATOM 2795 O O . GLU B 1 114 ? -13.078 -2.99 -18.25 1 98.12 114 GLU B O 1
ATOM 2800 N N . ARG B 1 115 ? -11.062 -2.186 -18.812 1 97.56 115 ARG B N 1
ATOM 2801 C CA . ARG B 1 115 ? -10.391 -3.367 -18.281 1 97.56 115 ARG B CA 1
ATOM 2802 C C . ARG B 1 115 ? -10.586 -3.48 -16.766 1 97.56 115 ARG B C 1
ATOM 2804 O O . ARG B 1 115 ? -10.812 -4.574 -16.25 1 97.56 115 ARG B O 1
ATOM 2811 N N . ALA B 1 116 ? -10.445 -2.328 -16.125 1 97.81 116 ALA B N 1
ATOM 2812 C CA . ALA B 1 116 ? -10.641 -2.271 -14.672 1 97.81 116 ALA B CA 1
ATOM 2813 C C . ALA B 1 116 ? -12.016 -2.793 -14.273 1 97.81 116 ALA B C 1
ATOM 2815 O O . ALA B 1 116 ? -12.133 -3.648 -13.398 1 97.81 116 ALA B O 1
ATOM 2816 N N . MET B 1 117 ? -13.008 -2.289 -14.922 1 97.31 117 MET B N 1
ATOM 2817 C CA . MET B 1 117 ? -14.391 -2.621 -14.57 1 97.31 117 MET B CA 1
ATOM 2818 C C . MET B 1 117 ? -14.719 -4.062 -14.953 1 97.31 117 MET B C 1
ATOM 2820 O O . MET B 1 117 ? -15.508 -4.723 -14.273 1 97.31 117 MET B O 1
ATOM 2824 N N . GLY B 1 118 ? -14.109 -4.539 -16.031 1 97.62 118 GLY B N 1
ATOM 2825 C CA . GLY B 1 118 ? -14.242 -5.949 -16.359 1 97.62 118 GLY B CA 1
ATOM 2826 C C . GLY B 1 118 ? -13.773 -6.863 -15.242 1 97.62 118 GLY B C 1
ATOM 2827 O O . GLY B 1 118 ? -14.469 -7.82 -14.883 1 97.62 118 GLY B O 1
ATOM 2828 N N . TRP B 1 119 ? -12.641 -6.582 -14.719 1 97.88 119 TRP B N 1
ATOM 2829 C CA . TRP B 1 119 ? -12.109 -7.375 -13.609 1 97.88 119 TRP B CA 1
ATOM 2830 C C . TRP B 1 119 ? -12.93 -7.152 -12.344 1 97.88 119 TRP B C 1
ATOM 2832 O O . TRP B 1 119 ? -13.258 -8.109 -11.641 1 97.88 119 TRP B O 1
ATOM 2842 N N . TYR B 1 120 ? -13.203 -5.906 -12.062 1 97.5 120 TYR B N 1
ATOM 2843 C CA . TYR B 1 120 ? -13.984 -5.527 -10.891 1 97.5 120 TYR B CA 1
ATOM 2844 C C . TYR B 1 120 ? -15.32 -6.273 -10.859 1 97.5 120 TYR B C 1
ATOM 2846 O O . TYR B 1 120 ? -15.711 -6.805 -9.82 1 97.5 120 TYR B O 1
ATOM 2854 N N . ASP B 1 121 ? -15.961 -6.352 -11.93 1 96.38 121 ASP B N 1
ATOM 2855 C CA . ASP B 1 121 ? -17.266 -7 -12.023 1 96.38 121 ASP B CA 1
ATOM 2856 C C . ASP B 1 121 ? -17.156 -8.508 -11.812 1 96.38 121 ASP B C 1
ATOM 2858 O O . ASP B 1 121 ? -18.062 -9.133 -11.258 1 96.38 121 ASP B O 1
ATOM 2862 N N . LYS B 1 122 ? -16.125 -9.086 -12.258 1 96 122 LYS B N 1
ATOM 2863 C CA . LYS B 1 122 ? -15.906 -10.516 -12.016 1 96 122 LYS B CA 1
ATOM 2864 C C . LYS B 1 122 ? -15.812 -10.812 -10.523 1 96 122 LYS B C 1
ATOM 2866 O O . LYS B 1 122 ? -16.312 -11.844 -10.062 1 96 122 LYS B O 1
ATOM 2871 N N . ILE B 1 123 ? -15.188 -9.914 -9.805 1 97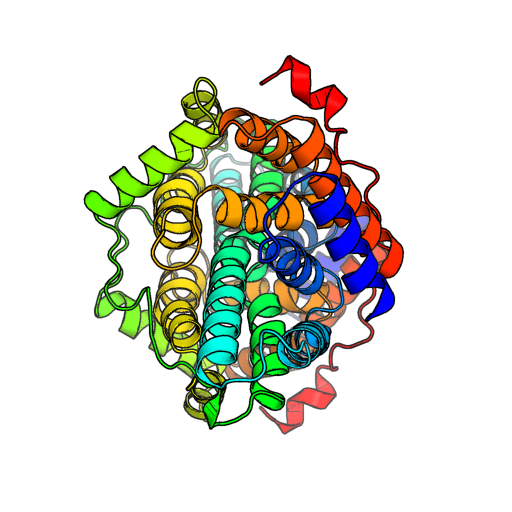.12 123 ILE B N 1
ATOM 2872 C CA . ILE B 1 123 ? -14.898 -10.133 -8.398 1 97.12 123 ILE B CA 1
ATOM 2873 C C . ILE B 1 123 ? -16.125 -9.805 -7.555 1 97.12 123 ILE B C 1
ATOM 2875 O O . ILE B 1 123 ? -16.453 -10.531 -6.617 1 97.12 123 ILE B O 1
ATOM 2879 N N . TYR B 1 124 ? -16.828 -8.766 -7.93 1 95.44 124 TYR B N 1
ATOM 2880 C CA . TYR B 1 124 ? -17.875 -8.258 -7.039 1 95.44 124 TYR B CA 1
ATOM 2881 C C . TYR B 1 124 ? -19.25 -8.617 -7.562 1 95.44 124 TYR B C 1
ATOM 2883 O O . TYR B 1 124 ? -20.219 -8.703 -6.789 1 95.44 124 TYR B O 1
ATOM 2891 N N . GLY B 1 125 ? -19.328 -8.797 -8.938 1 92.25 125 GLY B N 1
ATOM 2892 C CA . GLY B 1 125 ? -20.609 -9.164 -9.492 1 92.25 125 GLY B CA 1
ATOM 2893 C C . GLY B 1 125 ? -21.719 -8.195 -9.109 1 92.25 125 GLY B C 1
ATOM 2894 O O . GLY B 1 125 ? -21.594 -6.984 -9.305 1 92.25 125 GLY B O 1
ATOM 2895 N N . ARG B 1 126 ? -22.766 -8.727 -8.445 1 86.56 126 ARG B N 1
ATOM 2896 C CA . ARG B 1 126 ? -23.953 -7.969 -8.078 1 86.56 126 ARG B CA 1
ATOM 2897 C C . ARG B 1 126 ? -23.641 -6.945 -6.992 1 86.56 126 ARG B C 1
ATOM 2899 O O . ARG B 1 126 ? -24.453 -6.055 -6.719 1 86.56 126 ARG B O 1
ATOM 2906 N N . ASN B 1 127 ? -22.578 -7.102 -6.324 1 87.38 127 ASN B N 1
ATOM 2907 C CA . ASN B 1 127 ? -22.203 -6.215 -5.227 1 87.38 127 ASN B CA 1
ATOM 2908 C C . ASN B 1 127 ? -21.375 -5.031 -5.715 1 87.38 127 ASN B C 1
ATOM 2910 O O . ASN B 1 127 ? -20.984 -4.18 -4.922 1 87.38 127 ASN B O 1
ATOM 2914 N N . ALA B 1 128 ? -21.094 -4.934 -6.93 1 84.56 128 ALA B N 1
ATOM 2915 C CA . ALA B 1 128 ? -20.156 -3.969 -7.496 1 84.56 128 ALA B CA 1
ATOM 2916 C C . ALA B 1 128 ? -20.609 -2.537 -7.215 1 84.56 128 ALA B C 1
ATOM 2918 O O . ALA B 1 128 ? -19.844 -1.734 -6.676 1 84.56 128 ALA B O 1
ATOM 2919 N N . SER B 1 129 ? -21.797 -2.209 -7.547 1 82.75 129 SER B N 1
ATOM 2920 C CA . SER B 1 129 ? -22.312 -0.851 -7.379 1 82.75 129 SER B CA 1
ATOM 2921 C C . SER B 1 129 ? -22.391 -0.47 -5.902 1 82.75 129 SER B C 1
ATOM 2923 O O . SER B 1 129 ? -22.078 0.665 -5.535 1 82.75 129 SER B O 1
ATOM 2925 N N . ASP B 1 130 ? -22.734 -1.325 -5.109 1 85 130 ASP B N 1
ATOM 2926 C CA . ASP B 1 130 ? -22.844 -1.072 -3.676 1 85 130 ASP B CA 1
ATOM 2927 C C . ASP B 1 130 ? -21.484 -0.793 -3.061 1 85 130 ASP B C 1
ATOM 2929 O O . ASP B 1 130 ? -21.344 0.087 -2.207 1 85 130 ASP B O 1
ATOM 2933 N N . THR B 1 131 ? -20.547 -1.511 -3.518 1 84.88 131 THR B N 1
ATOM 2934 C CA . THR B 1 131 ? -19.203 -1.384 -2.959 1 84.88 131 THR B CA 1
ATOM 2935 C C . THR B 1 131 ? -18.594 -0.04 -3.338 1 84.88 131 THR B C 1
ATOM 2937 O O . THR B 1 131 ? -18.047 0.663 -2.48 1 84.88 131 THR B O 1
ATOM 2940 N N . LEU B 1 132 ? -18.703 0.379 -4.555 1 84.06 132 LEU B N 1
ATOM 2941 C CA . LEU B 1 132 ? -18.172 1.673 -4.973 1 84.06 132 LEU B CA 1
ATOM 2942 C C . LEU B 1 132 ? -18.984 2.812 -4.352 1 84.06 132 LEU B C 1
ATOM 2944 O O . LEU B 1 132 ? -18.438 3.887 -4.086 1 84.06 132 LEU B O 1
ATOM 2948 N N . GLY B 1 133 ? -20.188 2.572 -4.066 1 85.31 133 GLY B N 1
ATOM 2949 C CA . GLY B 1 133 ? -21.062 3.555 -3.453 1 85.31 133 GLY B CA 1
ATOM 2950 C C . GLY B 1 133 ? -20.656 3.906 -2.031 1 85.31 133 GLY B C 1
ATOM 2951 O O . GLY B 1 133 ? -21.062 4.949 -1.51 1 85.31 133 GLY B O 1
ATOM 2952 N N . LEU B 1 134 ? -19.859 3.018 -1.432 1 84.94 134 LEU B N 1
ATOM 2953 C CA . LEU B 1 134 ? -19.375 3.268 -0.081 1 84.94 134 LEU B CA 1
ATOM 2954 C C . LEU B 1 134 ? -18.531 4.535 -0.035 1 84.94 134 LEU B C 1
ATOM 2956 O O . LEU B 1 134 ? -18.344 5.129 1.032 1 84.94 134 LEU B O 1
ATOM 2960 N N . PHE B 1 135 ? -18.031 5 -1.227 1 88.94 135 PHE B N 1
ATOM 2961 C CA . PHE B 1 135 ? -17.062 6.094 -1.258 1 88.94 135 PHE B CA 1
ATOM 2962 C C . PHE B 1 135 ? -17.703 7.352 -1.839 1 88.94 135 PHE B C 1
ATOM 2964 O O . PHE B 1 135 ? -16.984 8.242 -2.312 1 88.94 135 PHE B O 1
ATOM 2971 N N . ASP B 1 136 ? -18.969 7.469 -1.857 1 82.94 136 ASP B N 1
ATOM 2972 C CA . ASP B 1 136 ? -19.688 8.539 -2.539 1 82.94 136 ASP B CA 1
ATOM 2973 C C . ASP B 1 136 ? -19.219 9.906 -2.057 1 82.94 136 ASP B C 1
ATOM 2975 O O . ASP B 1 136 ? -19.125 10.852 -2.846 1 82.94 136 ASP B O 1
ATOM 2979 N N . ALA B 1 137 ? -18.922 10.055 -0.778 1 86 137 ALA B N 1
ATOM 2980 C CA . ALA B 1 137 ? -18.453 11.344 -0.277 1 86 137 ALA B CA 1
ATOM 2981 C C . ALA B 1 137 ? -16.938 11.453 -0.364 1 86 137 ALA B C 1
ATOM 2983 O O . ALA B 1 137 ? -16.359 12.445 0.068 1 86 137 ALA B O 1
ATOM 2984 N N . HIS B 1 138 ? -16.328 10.492 -0.865 1 92.12 138 HIS B N 1
ATOM 2985 C CA . HIS B 1 138 ? -14.875 10.43 -0.998 1 92.12 138 HIS B CA 1
ATOM 2986 C C . HIS B 1 138 ? -14.469 9.883 -2.365 1 92.12 138 HIS B C 1
ATOM 2988 O O . HIS B 1 138 ? -13.805 8.852 -2.455 1 92.12 138 HIS B O 1
ATOM 2994 N N . ARG B 1 139 ? -14.703 10.695 -3.314 1 92 139 ARG B N 1
ATOM 2995 C CA . ARG B 1 139 ? -14.719 10.297 -4.719 1 92 139 ARG B CA 1
ATOM 2996 C C . ARG B 1 139 ? -13.312 9.977 -5.211 1 92 139 ARG B C 1
ATOM 2998 O O . ARG B 1 139 ? -13.141 9.203 -6.152 1 92 139 ARG B O 1
ATOM 3005 N N . ASP B 1 140 ? -12.281 10.516 -4.609 1 95 140 ASP B N 1
ATOM 3006 C CA . ASP B 1 140 ? -10.914 10.148 -4.973 1 95 140 ASP B CA 1
ATOM 3007 C C . ASP B 1 140 ? -10.672 8.656 -4.793 1 95 140 ASP B C 1
ATOM 3009 O O . ASP B 1 140 ? -9.961 8.031 -5.582 1 95 140 ASP B O 1
ATOM 3013 N N . PHE B 1 141 ? -11.289 8.078 -3.777 1 96.19 141 PHE B N 1
ATOM 3014 C CA . PHE B 1 141 ? -11.125 6.652 -3.518 1 96.19 141 PHE B CA 1
ATOM 3015 C C . PHE B 1 141 ? -11.797 5.82 -4.605 1 96.19 141 PHE B C 1
ATOM 3017 O O . PHE B 1 141 ? -11.297 4.758 -4.98 1 96.19 141 PHE B O 1
ATOM 3024 N N . THR B 1 142 ? -12.961 6.305 -5.062 1 94.38 142 THR B N 1
ATOM 3025 C CA . THR B 1 142 ? -13.617 5.625 -6.172 1 94.38 142 THR B CA 1
ATOM 3026 C C . THR B 1 142 ? -12.742 5.645 -7.418 1 94.38 142 THR B C 1
ATOM 3028 O O . THR B 1 142 ? -12.531 4.605 -8.055 1 94.38 142 THR B O 1
ATOM 3031 N N . TRP B 1 143 ? -12.266 6.809 -7.727 1 95.75 143 TRP B N 1
ATOM 3032 C CA . TRP B 1 143 ? -11.438 6.973 -8.914 1 95.75 143 TRP B CA 1
ATOM 3033 C C . TRP B 1 143 ? -10.164 6.141 -8.805 1 95.75 143 TRP B C 1
ATOM 3035 O O . TRP B 1 143 ? -9.781 5.453 -9.758 1 95.75 143 TRP B O 1
ATOM 3045 N N . ILE B 1 144 ? -9.461 6.176 -7.695 1 97.44 144 ILE B N 1
ATOM 3046 C CA . ILE B 1 144 ? -8.227 5.438 -7.473 1 97.44 144 ILE B CA 1
ATOM 3047 C C . ILE B 1 144 ? -8.492 3.938 -7.559 1 97.44 144 ILE B C 1
ATOM 3049 O O . ILE B 1 144 ? -7.719 3.193 -8.164 1 97.44 144 ILE B O 1
ATOM 3053 N N . SER B 1 145 ? -9.602 3.482 -6.961 1 96.12 145 SER B N 1
ATOM 3054 C CA . SER B 1 145 ? -9.945 2.066 -7.023 1 96.12 145 SER B CA 1
ATOM 3055 C C . SER B 1 145 ? -10.109 1.602 -8.469 1 96.12 145 SER B C 1
ATOM 3057 O O . SER B 1 145 ? -9.547 0.584 -8.867 1 96.12 145 SER B O 1
ATOM 3059 N N . THR B 1 146 ? -10.82 2.365 -9.25 1 96.31 146 THR B N 1
ATOM 3060 C CA . THR B 1 146 ? -11.133 1.928 -10.609 1 96.31 146 THR B CA 1
ATOM 3061 C C . THR B 1 146 ? -9.922 2.104 -11.523 1 96.31 146 THR B C 1
ATOM 3063 O O . THR B 1 146 ? -9.523 1.169 -12.227 1 96.31 146 THR B O 1
ATOM 3066 N N . GLU B 1 147 ? -9.266 3.291 -11.445 1 97.56 147 GLU B N 1
ATOM 3067 C CA . GLU B 1 147 ? -8.297 3.631 -12.492 1 97.56 147 GLU B CA 1
ATOM 3068 C C . GLU B 1 147 ? -6.895 3.158 -12.117 1 97.56 147 GLU B C 1
ATOM 3070 O O . GLU B 1 147 ? -6.094 2.828 -13 1 97.56 147 GLU B O 1
ATOM 3075 N N . ILE B 1 148 ? -6.598 3.143 -10.867 1 98.38 148 ILE B N 1
ATOM 3076 C CA . ILE B 1 148 ? -5.238 2.805 -10.469 1 98.38 148 ILE B CA 1
ATOM 3077 C C . ILE B 1 148 ? -5.195 1.38 -9.922 1 98.38 148 ILE B C 1
ATOM 3079 O O . ILE B 1 148 ? -4.547 0.506 -10.5 1 98.38 148 ILE B O 1
ATOM 3083 N N . THR B 1 149 ? -5.957 1.083 -8.867 1 98.56 149 THR B N 1
ATOM 3084 C CA . THR B 1 149 ? -5.891 -0.22 -8.219 1 98.56 149 THR B CA 1
ATOM 3085 C C . THR B 1 149 ? -6.309 -1.328 -9.18 1 98.56 149 THR B C 1
ATOM 3087 O O . THR B 1 149 ? -5.52 -2.229 -9.477 1 98.56 149 THR B O 1
ATOM 3090 N N . TYR B 1 150 ? -7.52 -1.235 -9.695 1 98.38 150 TYR B N 1
ATOM 3091 C CA . TYR B 1 150 ? -7.988 -2.27 -10.617 1 98.38 150 TYR B CA 1
ATOM 3092 C C . TYR B 1 150 ? -7.453 -2.031 -12.023 1 98.38 150 TYR B C 1
ATOM 3094 O O . TYR B 1 150 ? -7.043 -2.973 -12.703 1 98.38 150 TYR B O 1
ATOM 3102 N N . GLY B 1 151 ? -7.441 -0.827 -12.484 1 98.12 151 GLY B N 1
ATOM 3103 C CA . GLY B 1 151 ? -7.059 -0.52 -13.859 1 98.12 151 GLY B CA 1
ATOM 3104 C C . GLY B 1 151 ? -5.582 -0.742 -14.125 1 98.12 151 GLY B C 1
ATOM 3105 O O . GLY B 1 151 ? -5.215 -1.477 -15.047 1 98.12 151 GLY B O 1
ATOM 3106 N N . PHE B 1 152 ? -4.727 -0.124 -13.367 1 98.38 152 PHE B N 1
ATOM 3107 C CA . PHE B 1 152 ? -3.287 -0.17 -13.594 1 98.38 152 PHE B CA 1
ATOM 3108 C C . PHE B 1 152 ? -2.689 -1.456 -13.039 1 98.38 152 PHE B C 1
ATOM 3110 O O . PHE B 1 152 ? -1.949 -2.156 -13.734 1 98.38 152 PHE B O 1
ATOM 3117 N N . TYR B 1 153 ? -3.041 -1.867 -11.82 1 98.69 153 TYR B N 1
ATOM 3118 C CA . TYR B 1 153 ? -2.326 -2.943 -11.141 1 98.69 153 TYR B CA 1
ATOM 3119 C C . TYR B 1 153 ? -2.99 -4.289 -11.406 1 98.69 153 TYR B C 1
ATOM 3121 O O . TYR B 1 153 ? -2.33 -5.242 -11.828 1 98.69 153 TYR B O 1
ATOM 3129 N N . LEU B 1 154 ? -4.328 -4.383 -11.25 1 98.69 154 LEU B N 1
ATOM 3130 C CA . LEU B 1 154 ? -4.895 -5.699 -10.992 1 98.69 154 LEU B CA 1
ATOM 3131 C C . LEU B 1 154 ? -5.516 -6.281 -12.258 1 98.69 154 LEU B C 1
ATOM 3133 O O . LEU B 1 154 ? -5.75 -7.488 -12.344 1 98.69 154 LEU B O 1
ATOM 3137 N N . SER B 1 155 ? -5.793 -5.457 -13.281 1 98.06 155 SER B N 1
ATOM 3138 C CA . SER B 1 155 ? -6.469 -5.984 -14.461 1 98.06 155 SER B CA 1
ATOM 3139 C C . SER B 1 155 ? -5.473 -6.371 -15.547 1 98.06 155 SER B C 1
ATOM 3141 O O . SER B 1 155 ? -5.859 -6.879 -16.609 1 98.06 155 SER B O 1
ATOM 3143 N N . ASP B 1 156 ? -4.195 -6.098 -15.336 1 97.19 156 ASP B N 1
ATOM 3144 C CA . ASP B 1 156 ? -3.178 -6.504 -16.297 1 97.19 156 ASP B CA 1
ATOM 3145 C C . ASP B 1 156 ? -2.992 -8.023 -16.297 1 97.19 156 ASP B C 1
ATOM 3147 O O . ASP B 1 156 ? -2.906 -8.641 -15.234 1 97.19 156 ASP B O 1
ATOM 3151 N N . ARG B 1 157 ? -2.967 -8.664 -17.594 1 97.88 157 ARG B N 1
ATOM 3152 C CA . ARG B 1 157 ? -2.885 -10.117 -17.688 1 97.88 157 ARG B CA 1
ATOM 3153 C C . ARG B 1 157 ? -1.707 -10.547 -18.562 1 97.88 157 ARG B C 1
ATOM 3155 O O . ARG B 1 157 ? -1.702 -11.648 -19.094 1 97.88 157 ARG B O 1
ATOM 3162 N N . GLN B 1 158 ? -0.755 -9.766 -18.578 1 97 158 GLN B N 1
ATOM 3163 C CA . GLN B 1 158 ? 0.387 -10.078 -19.438 1 97 158 GLN B CA 1
ATOM 3164 C C . GLN B 1 158 ? 1.232 -11.195 -18.828 1 97 158 GLN B C 1
ATOM 3166 O O . GLN B 1 158 ? 1.839 -11.984 -19.562 1 97 158 GLN B O 1
ATOM 3171 N N . VAL B 1 159 ? 1.253 -11.289 -17.469 1 97.81 159 VAL B N 1
ATOM 3172 C CA . VAL B 1 159 ? 2.146 -12.242 -16.812 1 97.81 159 VAL B CA 1
ATOM 3173 C C . VAL B 1 159 ? 1.341 -13.172 -15.914 1 97.81 159 VAL B C 1
ATOM 3175 O O . VAL B 1 159 ? 1.557 -14.383 -15.906 1 97.81 159 VAL B O 1
ATOM 3178 N N . LEU B 1 160 ? 0.428 -12.648 -15.148 1 98.38 160 LEU B N 1
ATOM 3179 C CA . LEU B 1 160 ? -0.396 -13.406 -14.211 1 98.38 160 LEU B CA 1
ATOM 3180 C C . LEU B 1 160 ? -1.856 -13.406 -14.648 1 98.38 160 LEU B C 1
ATOM 3182 O O . LEU B 1 160 ? -2.402 -12.359 -15.008 1 98.38 160 LEU B O 1
ATOM 3186 N N . ASP B 1 161 ? -2.494 -14.531 -14.609 1 98.31 161 ASP B N 1
ATOM 3187 C CA . ASP B 1 161 ? -3.891 -14.641 -15.016 1 98.31 161 ASP B CA 1
ATOM 3188 C C . ASP B 1 161 ? -4.828 -14.273 -13.867 1 98.31 161 ASP B C 1
ATOM 3190 O O . ASP B 1 161 ? -4.395 -13.703 -12.859 1 98.31 161 ASP B O 1
ATOM 3194 N N . ASP B 1 162 ? -6.121 -14.547 -14.039 1 98.25 162 ASP B N 1
ATOM 3195 C CA . ASP B 1 162 ? -7.137 -14.148 -13.07 1 98.25 162 ASP B CA 1
ATOM 3196 C C . ASP B 1 162 ? -6.883 -14.797 -11.711 1 98.25 162 ASP B C 1
ATOM 3198 O O . ASP B 1 162 ? -6.883 -14.109 -10.68 1 98.25 162 ASP B O 1
ATOM 3202 N N . LEU B 1 163 ? -6.684 -16.078 -11.711 1 98.56 163 LEU B N 1
ATOM 3203 C CA . LEU B 1 163 ? -6.488 -16.766 -10.445 1 98.56 163 LEU B CA 1
ATOM 3204 C C . LEU B 1 163 ? -5.18 -16.344 -9.789 1 98.56 163 LEU B C 1
ATOM 3206 O O . LEU B 1 163 ? -5.137 -16.109 -8.578 1 98.56 163 LEU B O 1
ATOM 3210 N N . ASP B 1 164 ? -4.062 -16.203 -10.594 1 98.75 164 ASP B N 1
ATOM 3211 C CA . ASP B 1 164 ? -2.805 -15.688 -10.062 1 98.75 164 ASP B CA 1
ATOM 3212 C C . ASP B 1 164 ? -3.004 -14.328 -9.391 1 98.75 164 ASP B C 1
ATOM 3214 O O . ASP B 1 164 ? -2.438 -14.07 -8.32 1 98.75 164 ASP B O 1
ATOM 3218 N N . THR B 1 165 ? -3.76 -13.492 -10.047 1 98.88 165 THR B N 1
ATOM 3219 C CA . THR B 1 165 ? -4.012 -12.164 -9.5 1 98.88 165 THR B CA 1
ATOM 3220 C C . THR B 1 165 ? -4.73 -12.266 -8.156 1 98.88 165 THR B C 1
ATOM 3222 O O . THR B 1 165 ? -4.387 -11.555 -7.211 1 98.88 165 THR B O 1
ATOM 3225 N N . GLN B 1 166 ? -5.672 -13.156 -8.031 1 98.81 166 GLN B N 1
ATOM 3226 C CA . GLN B 1 166 ? -6.367 -13.328 -6.762 1 98.81 166 GLN B CA 1
ATOM 3227 C C . GLN B 1 166 ? -5.465 -14 -5.727 1 98.81 166 GLN B C 1
ATOM 3229 O O . GLN B 1 166 ? -5.68 -13.852 -4.523 1 98.81 166 GLN B O 1
ATOM 3234 N N . LEU B 1 167 ? -4.43 -14.75 -6.203 1 98.88 167 LEU B N 1
ATOM 3235 C CA . LEU B 1 167 ? -3.445 -15.32 -5.289 1 98.88 167 LEU B CA 1
ATOM 3236 C C . LEU B 1 167 ? -2.498 -14.242 -4.773 1 98.88 167 LEU B C 1
ATOM 3238 O O . LEU B 1 167 ? -1.772 -14.469 -3.799 1 98.88 167 LEU B O 1
ATOM 3242 N N . VAL B 1 168 ? -2.488 -13.086 -5.387 1 98.94 168 VAL B N 1
ATOM 3243 C CA . VAL B 1 168 ? -1.804 -11.914 -4.848 1 98.94 168 VAL B CA 1
ATOM 3244 C C . VAL B 1 168 ? -2.734 -11.164 -3.896 1 98.94 168 VAL B C 1
ATOM 3246 O O . VAL B 1 168 ? -2.367 -10.875 -2.756 1 98.94 168 VAL B O 1
ATOM 3249 N N . VAL B 1 169 ? -3.951 -10.883 -4.312 1 98.94 169 VAL B N 1
ATOM 3250 C CA . VAL B 1 169 ? -4.852 -9.938 -3.66 1 98.94 169 VAL B CA 1
ATOM 3251 C C . VAL B 1 169 ? -5.371 -10.531 -2.354 1 98.94 169 VAL B C 1
ATOM 3253 O O . VAL B 1 169 ? -5.188 -9.953 -1.282 1 98.94 169 VAL B O 1
ATOM 3256 N N . LEU B 1 170 ? -5.969 -11.719 -2.43 1 98.94 170 LEU B N 1
ATOM 3257 C CA . LEU B 1 170 ? -6.602 -12.289 -1.247 1 98.94 170 LEU B CA 1
ATOM 3258 C C . LEU B 1 170 ? -5.57 -12.57 -0.159 1 98.94 170 LEU B C 1
ATOM 3260 O O . LEU B 1 170 ? -5.703 -12.086 0.966 1 98.94 170 LEU B O 1
ATOM 3264 N N . PRO B 1 171 ? -4.445 -13.258 -0.438 1 98.94 171 PRO B N 1
ATOM 3265 C CA . PRO B 1 171 ? -3.465 -13.492 0.623 1 98.94 171 PRO B CA 1
ATOM 3266 C C . PRO B 1 171 ? -2.838 -12.203 1.146 1 98.94 171 PRO B C 1
ATOM 3268 O O . PRO B 1 171 ? -2.588 -12.078 2.348 1 98.94 171 PRO B O 1
ATOM 3271 N N . GLY B 1 172 ? -2.578 -11.234 0.194 1 98.88 172 GLY B N 1
ATOM 3272 C CA . GLY B 1 172 ? -1.99 -9.969 0.596 1 98.88 172 GLY B CA 1
ATOM 3273 C C . GLY B 1 172 ? -2.869 -9.18 1.547 1 98.88 172 GLY B C 1
ATOM 3274 O O . GLY B 1 172 ? -2.365 -8.484 2.436 1 98.88 172 GLY B O 1
ATOM 3275 N N . ILE B 1 173 ? -4.156 -9.281 1.375 1 98.88 173 ILE B N 1
ATOM 3276 C CA . ILE B 1 173 ? -5.121 -8.602 2.234 1 98.88 173 ILE B CA 1
ATOM 3277 C C . ILE B 1 173 ? -5.262 -9.367 3.551 1 98.88 173 ILE B C 1
ATOM 3279 O O . ILE B 1 173 ? -5.215 -8.766 4.629 1 98.88 173 ILE B O 1
ATOM 3283 N N . MET B 1 174 ? -5.422 -10.648 3.471 1 98.88 174 MET B N 1
ATOM 3284 C CA . MET B 1 174 ? -5.742 -11.492 4.617 1 98.88 174 MET B CA 1
ATOM 3285 C C . MET B 1 174 ? -4.609 -11.477 5.637 1 98.88 174 MET B C 1
ATOM 3287 O O . MET B 1 174 ? -4.855 -11.391 6.844 1 98.88 174 MET B O 1
ATOM 3291 N N . ILE B 1 175 ? -3.395 -11.523 5.18 1 98.75 175 ILE B N 1
ATOM 3292 C CA . ILE B 1 175 ? -2.26 -11.594 6.094 1 98.75 175 ILE B CA 1
ATOM 3293 C C . ILE B 1 175 ? -2.17 -10.305 6.906 1 98.75 175 ILE B C 1
ATOM 3295 O O . ILE B 1 175 ? -1.508 -10.258 7.945 1 98.75 175 ILE B O 1
ATOM 3299 N N . GLN B 1 176 ? -2.834 -9.234 6.449 1 98.25 176 GLN B N 1
ATOM 3300 C CA . GLN B 1 176 ? -2.885 -7.969 7.184 1 98.25 176 GLN B CA 1
ATOM 3301 C C . GLN B 1 176 ? -4.004 -7.98 8.219 1 98.25 176 GLN B C 1
ATOM 3303 O O . GLN B 1 176 ? -4.195 -7.004 8.945 1 98.25 176 GLN B O 1
ATOM 3308 N N . ASN B 1 177 ? -4.758 -9.016 8.258 1 98.25 177 ASN B N 1
ATOM 3309 C CA . ASN B 1 177 ? -5.809 -9.234 9.242 1 98.25 177 ASN B CA 1
ATOM 3310 C C . ASN B 1 177 ? -6.98 -8.281 9.039 1 98.25 177 ASN B C 1
ATOM 3312 O O . ASN B 1 177 ? -7.574 -7.805 10 1 98.25 177 ASN B O 1
ATOM 3316 N N . LEU B 1 178 ? -7.336 -7.992 7.773 1 98.25 178 LEU B N 1
ATOM 3317 C CA . LEU B 1 178 ? -8.398 -7.062 7.418 1 98.25 178 LEU B CA 1
ATOM 3318 C C . LEU B 1 178 ? -9.695 -7.809 7.109 1 98.25 178 LEU B C 1
ATOM 3320 O O . LEU B 1 178 ? -9.781 -8.516 6.102 1 98.25 178 LEU B O 1
ATOM 3324 N N . LYS B 1 179 ? -10.648 -7.629 7.879 1 97.75 179 LYS B N 1
ATOM 3325 C CA . LYS B 1 179 ? -11.875 -8.422 7.863 1 97.75 179 LYS B CA 1
ATOM 3326 C C . LYS B 1 179 ? -12.688 -8.148 6.602 1 97.75 179 LYS B C 1
ATOM 3328 O O . LYS B 1 179 ? -12.984 -9.07 5.836 1 97.75 179 LYS B O 1
ATOM 3333 N N . LEU B 1 180 ? -13.039 -6.918 6.336 1 96.75 180 LEU B N 1
ATOM 3334 C CA . LEU B 1 180 ? -13.969 -6.531 5.281 1 96.75 180 LEU B CA 1
ATOM 3335 C C . LEU B 1 180 ? -13.438 -6.934 3.912 1 96.75 180 LEU B C 1
ATOM 3337 O O . LEU B 1 180 ? -14.125 -7.613 3.145 1 96.75 180 LEU B O 1
ATOM 3341 N N . GLU B 1 181 ? -12.242 -6.551 3.621 1 97.94 181 GLU B N 1
ATOM 3342 C CA . GLU B 1 181 ? -11.648 -6.809 2.312 1 97.94 181 GLU B CA 1
ATOM 3343 C C . GLU B 1 181 ? -11.352 -8.297 2.121 1 97.94 181 GLU B C 1
ATOM 3345 O O . GLU B 1 181 ? -11.445 -8.812 1.005 1 97.94 181 GLU B O 1
ATOM 3350 N N . THR B 1 182 ? -10.945 -8.992 3.248 1 98.69 182 THR B N 1
ATOM 3351 C CA . THR B 1 182 ? -10.773 -10.438 3.156 1 98.69 182 THR B CA 1
ATOM 3352 C C . THR B 1 182 ? -12.086 -11.109 2.764 1 98.69 182 THR B C 1
ATOM 3354 O O . THR B 1 182 ? -12.102 -11.992 1.9 1 98.69 182 THR B O 1
ATOM 3357 N N . HIS B 1 183 ? -13.172 -10.664 3.375 1 98.44 183 HIS B N 1
ATOM 3358 C CA . HIS B 1 183 ? -14.484 -11.188 3.01 1 98.44 183 HIS B CA 1
ATOM 3359 C C . HIS B 1 183 ? -14.766 -10.984 1.524 1 98.44 183 HIS B C 1
ATOM 3361 O O . HIS B 1 183 ? -15.156 -11.922 0.826 1 98.44 183 HIS B O 1
ATOM 3367 N N . TRP B 1 184 ? -14.578 -9.781 1.047 1 98 184 TRP B N 1
ATOM 3368 C CA . TRP B 1 184 ? -14.836 -9.438 -0.347 1 98 184 TRP B CA 1
ATOM 3369 C C . TRP B 1 184 ? -14.055 -10.344 -1.287 1 98 184 TRP B C 1
ATOM 3371 O O . TRP B 1 184 ? -14.578 -10.789 -2.311 1 98 184 TRP B O 1
ATOM 3381 N N . HIS B 1 185 ? -12.836 -10.672 -0.969 1 98.69 185 HIS B N 1
ATOM 3382 C CA . HIS B 1 185 ? -11.984 -11.344 -1.945 1 98.69 185 HIS B CA 1
ATOM 3383 C C . HIS B 1 185 ? -12.031 -12.859 -1.775 1 98.69 185 HIS B C 1
ATOM 3385 O O . HIS B 1 185 ? -11.703 -13.602 -2.701 1 98.69 185 HIS B O 1
ATOM 3391 N N . ILE B 1 186 ? -12.383 -13.352 -0.541 1 98.81 186 ILE B N 1
ATOM 3392 C CA . ILE B 1 186 ? -12.805 -14.75 -0.5 1 98.81 186 ILE B CA 1
ATOM 3393 C C . ILE B 1 186 ? -14 -14.961 -1.433 1 98.81 186 ILE B C 1
ATOM 3395 O O . ILE B 1 186 ? -13.977 -15.844 -2.291 1 98.81 186 ILE B O 1
ATOM 3399 N N . ARG B 1 187 ? -15.023 -14.117 -1.275 1 98.56 187 ARG B N 1
ATOM 3400 C CA . ARG B 1 187 ? -16.219 -14.18 -2.111 1 98.56 187 ARG B CA 1
ATOM 3401 C C . ARG B 1 187 ? -15.859 -14.031 -3.586 1 98.56 187 ARG B C 1
ATOM 3403 O O . ARG B 1 187 ? -16.344 -14.781 -4.43 1 98.56 187 ARG B O 1
ATOM 3410 N N . GLY B 1 188 ? -15.078 -13.031 -3.92 1 98.25 188 GLY B N 1
ATOM 3411 C CA . GLY B 1 188 ? -14.664 -12.797 -5.297 1 98.25 188 GLY B CA 1
ATOM 3412 C C . GLY B 1 188 ? -13.914 -13.977 -5.895 1 98.25 188 GLY B C 1
ATOM 3413 O O . GLY B 1 188 ? -14.086 -14.289 -7.074 1 98.25 188 GLY B O 1
ATOM 3414 N N . THR B 1 189 ? -13.039 -14.602 -5.086 1 98.69 189 THR B N 1
ATOM 3415 C CA . THR B 1 189 ? -12.305 -15.766 -5.566 1 98.69 189 THR B CA 1
ATOM 3416 C C . THR B 1 189 ? -13.258 -16.922 -5.879 1 98.69 189 THR B C 1
ATOM 3418 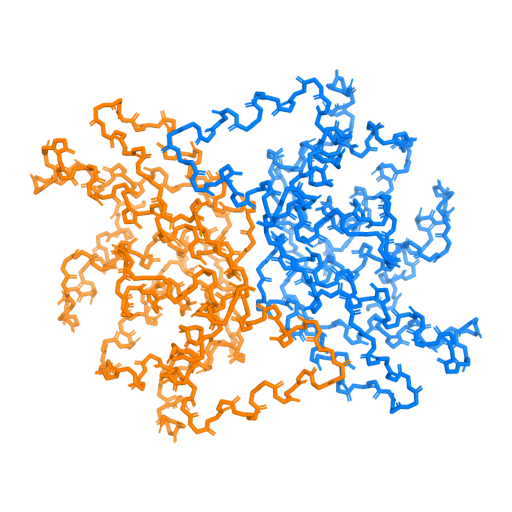O O . THR B 1 189 ? -13.102 -17.609 -6.883 1 98.69 189 THR B O 1
ATOM 3421 N N . ARG B 1 190 ? -14.227 -17.094 -5.074 1 98.5 190 ARG B N 1
ATOM 3422 C CA . ARG B 1 190 ? -15.266 -18.094 -5.328 1 98.5 190 ARG B CA 1
ATOM 3423 C C . ARG B 1 190 ? -16.031 -17.766 -6.605 1 98.5 190 ARG B C 1
ATOM 3425 O O . ARG B 1 190 ? -16.312 -18.656 -7.406 1 98.5 190 ARG B O 1
ATOM 3432 N N . ARG B 1 191 ? -16.281 -16.594 -6.84 1 97.44 191 ARG B N 1
ATOM 3433 C CA . ARG B 1 191 ? -17.062 -16.156 -7.996 1 97.44 191 ARG B CA 1
ATOM 3434 C C . ARG B 1 191 ? -16.281 -16.359 -9.289 1 97.44 191 ARG B C 1
ATOM 3436 O O . ARG B 1 191 ? -16.875 -16.469 -10.367 1 97.44 191 ARG B O 1
ATOM 3443 N N . LEU B 1 192 ? -14.984 -16.453 -9.172 1 97.06 192 LEU B N 1
ATOM 3444 C CA . LEU B 1 192 ? -14.148 -16.734 -10.336 1 97.06 192 LEU B CA 1
ATOM 3445 C C . LEU B 1 192 ? -14.266 -18.188 -10.742 1 97.06 192 LEU B C 1
ATOM 3447 O O . LEU B 1 192 ? -13.688 -18.609 -11.75 1 97.06 192 LEU B O 1
ATOM 3451 N N . GLY B 1 193 ? -14.938 -19 -9.914 1 96.88 193 GLY B N 1
ATOM 3452 C CA . GLY B 1 193 ? -15.102 -20.422 -10.219 1 96.88 193 GLY B CA 1
ATOM 3453 C C . GLY B 1 193 ? -14.117 -21.312 -9.477 1 96.88 193 GLY B C 1
ATOM 3454 O O . GLY B 1 193 ? -14.016 -22.5 -9.758 1 96.88 193 GLY B O 1
ATOM 3455 N N . VAL B 1 194 ? -13.383 -20.719 -8.602 1 98.38 194 VAL B N 1
ATOM 3456 C CA . VAL B 1 194 ? -12.469 -21.516 -7.785 1 98.38 194 VAL B CA 1
ATOM 3457 C C . VAL B 1 194 ? -13.25 -22.297 -6.73 1 98.38 194 VAL B C 1
ATOM 3459 O O . VAL B 1 194 ? -14.117 -21.734 -6.055 1 98.38 194 VAL B O 1
ATOM 3462 N N . SER B 1 195 ? -13 -23.531 -6.559 1 98.12 195 SER B N 1
ATOM 3463 C CA . SER B 1 195 ? -13.742 -24.375 -5.621 1 98.12 195 SER B CA 1
ATOM 3464 C C . SER B 1 195 ? -13.5 -23.953 -4.18 1 98.12 195 SER B C 1
ATOM 3466 O O . SER B 1 195 ? -12.469 -23.344 -3.871 1 98.12 195 SER B O 1
ATOM 3468 N N . SER B 1 196 ? -14.438 -24.25 -3.311 1 97.94 196 SER B N 1
ATOM 3469 C CA . SER B 1 196 ? -14.297 -23.922 -1.894 1 97.94 196 SER B CA 1
ATOM 3470 C C . SER B 1 196 ? -13.078 -24.625 -1.29 1 97.94 196 SER B C 1
ATOM 3472 O O . SER B 1 196 ? -12.422 -24.062 -0.405 1 97.94 196 SER B O 1
ATOM 3474 N N . GLU B 1 197 ? -12.734 -25.781 -1.808 1 98.12 197 GLU B N 1
ATOM 3475 C CA . GLU B 1 197 ? -11.57 -26.516 -1.338 1 98.12 197 GLU B CA 1
ATOM 3476 C C . GLU B 1 197 ? -10.273 -25.781 -1.667 1 98.12 197 GLU B C 1
ATOM 3478 O O . GLU B 1 197 ? -9.367 -25.703 -0.835 1 98.12 197 GLU B O 1
ATOM 3483 N N . LYS B 1 198 ? -10.234 -25.312 -2.885 1 98.81 198 LYS B N 1
ATOM 3484 C CA . LYS B 1 198 ? -9.047 -24.562 -3.291 1 98.81 198 LYS B CA 1
ATOM 3485 C C . LYS B 1 198 ? -8.938 -23.25 -2.514 1 98.81 198 LYS B C 1
ATOM 3487 O O . LYS B 1 198 ? -7.848 -22.859 -2.104 1 98.81 198 LYS B O 1
ATOM 3492 N N . VAL B 1 199 ? -10.055 -22.562 -2.309 1 98.88 199 VAL B N 1
ATOM 3493 C CA . VAL B 1 199 ? -10.023 -21.328 -1.535 1 98.88 199 VAL B CA 1
ATOM 3494 C C . VAL B 1 199 ? -9.617 -21.625 -0.095 1 98.88 199 VAL B C 1
ATOM 3496 O O . VAL B 1 199 ? -8.891 -20.844 0.525 1 98.88 199 VAL B O 1
ATOM 3499 N N . GLN B 1 200 ? -10.102 -22.75 0.438 1 98.81 200 GLN B N 1
ATOM 3500 C CA . GLN B 1 200 ? -9.695 -23.172 1.772 1 98.81 200 GLN B CA 1
ATOM 3501 C C . GLN B 1 200 ? -8.188 -23.391 1.841 1 98.81 200 GLN B C 1
ATOM 3503 O O . GLN B 1 200 ? -7.547 -23.031 2.834 1 98.81 200 GLN B O 1
ATOM 3508 N N . ALA B 1 201 ? -7.621 -24 0.827 1 98.88 201 ALA B N 1
ATOM 3509 C CA . ALA B 1 201 ? -6.176 -24.203 0.781 1 98.88 201 ALA B CA 1
ATOM 3510 C C . ALA B 1 201 ? -5.43 -22.875 0.781 1 98.88 201 ALA B C 1
ATOM 3512 O O . ALA B 1 201 ? -4.383 -22.75 1.423 1 98.88 201 ALA B O 1
ATOM 3513 N N . ILE B 1 202 ? -5.918 -21.891 0.019 1 98.94 202 ILE B N 1
ATOM 3514 C CA . ILE B 1 202 ? -5.344 -20.547 0.014 1 98.94 202 ILE B CA 1
ATOM 3515 C C . ILE B 1 202 ? -5.398 -19.953 1.421 1 98.94 202 ILE B C 1
ATOM 3517 O O . ILE B 1 202 ? -4.391 -19.469 1.938 1 98.94 202 ILE B O 1
ATOM 3521 N N . TRP B 1 203 ? -6.574 -20.047 2.031 1 98.88 203 TRP B N 1
ATOM 3522 C CA . TRP B 1 203 ? -6.828 -19.531 3.377 1 98.88 203 TRP B CA 1
ATOM 3523 C C . TRP B 1 203 ? -5.875 -20.172 4.387 1 98.88 203 TRP B C 1
ATOM 3525 O O . TRP B 1 203 ? -5.254 -19.469 5.188 1 98.88 203 TRP B O 1
ATOM 3535 N N . GLU B 1 204 ? -5.699 -21.438 4.324 1 98.88 204 GLU B N 1
ATOM 3536 C CA . GLU B 1 204 ? -4.812 -22.172 5.227 1 98.88 204 GLU B CA 1
ATOM 3537 C C . GLU B 1 204 ? -3.348 -21.828 4.953 1 98.88 204 GLU B C 1
ATOM 3539 O O . GLU B 1 204 ? -2.531 -21.797 5.875 1 98.88 204 GLU B O 1
ATOM 3544 N N . GLY B 1 205 ? -3.045 -21.672 3.645 1 98.81 205 GLY B N 1
ATOM 3545 C CA . GLY B 1 205 ? -1.696 -21.234 3.312 1 98.81 205 GLY B CA 1
ATOM 3546 C C . GLY B 1 205 ? -1.311 -19.922 3.979 1 98.81 205 GLY B C 1
ATOM 3547 O O . GLY B 1 205 ? -0.208 -19.797 4.516 1 98.81 205 GLY B O 1
ATOM 3548 N N . VAL B 1 206 ? -2.232 -18.953 3.961 1 98.88 206 VAL B N 1
ATOM 3549 C CA . VAL B 1 206 ? -1.966 -17.672 4.609 1 98.88 206 VAL B CA 1
ATOM 3550 C C . VAL B 1 206 ? -1.784 -17.875 6.109 1 98.88 206 VAL B C 1
ATOM 3552 O O . VAL B 1 206 ? -0.913 -17.266 6.727 1 98.88 206 VAL B O 1
ATOM 3555 N N . LYS B 1 207 ? -2.605 -18.766 6.699 1 98.62 207 LYS B N 1
ATOM 3556 C CA . LYS B 1 207 ? -2.502 -19.062 8.125 1 98.62 207 LYS B CA 1
ATOM 3557 C C . LYS B 1 207 ? -1.133 -19.641 8.469 1 98.62 207 LYS B C 1
ATOM 3559 O O . LYS B 1 207 ? -0.581 -19.359 9.531 1 98.62 207 LYS B O 1
ATOM 3564 N N . LEU B 1 208 ? -0.643 -20.484 7.609 1 98.56 208 LEU B N 1
ATOM 3565 C CA . LEU B 1 208 ? 0.673 -21.078 7.816 1 98.56 208 LEU B CA 1
ATOM 3566 C C . LEU B 1 208 ? 1.753 -20 7.867 1 98.56 208 LEU B C 1
ATOM 3568 O O . LEU B 1 208 ? 2.629 -20.047 8.734 1 98.56 208 LEU B O 1
ATOM 3572 N N . VAL B 1 209 ? 1.722 -19.094 6.938 1 98.5 209 VAL B N 1
ATOM 3573 C CA . VAL B 1 209 ? 2.715 -18.031 6.891 1 98.5 209 VAL B CA 1
ATOM 3574 C C . VAL B 1 209 ? 2.576 -17.141 8.125 1 98.5 209 VAL B C 1
ATOM 3576 O O . VAL B 1 209 ? 3.574 -16.766 8.742 1 98.5 209 VAL B O 1
ATOM 3579 N N . ALA B 1 210 ? 1.351 -16.734 8.438 1 98.31 210 ALA B N 1
ATOM 3580 C CA . ALA B 1 210 ? 1.102 -15.891 9.602 1 98.31 210 ALA B CA 1
ATOM 3581 C C . ALA B 1 210 ? 1.642 -16.531 10.875 1 98.31 210 ALA B C 1
ATOM 3583 O O . ALA B 1 210 ? 2.256 -15.859 11.703 1 98.31 210 ALA B O 1
ATOM 3584 N N . ALA B 1 211 ? 1.37 -17.812 11.031 1 97.94 211 ALA B N 1
ATOM 3585 C CA . ALA B 1 211 ? 1.868 -18.531 12.195 1 97.94 211 ALA B CA 1
ATOM 3586 C C . ALA B 1 211 ? 3.393 -18.547 12.227 1 97.94 211 ALA B C 1
ATOM 3588 O O . ALA B 1 211 ? 3.998 -18.375 13.289 1 97.94 211 ALA B O 1
ATOM 3589 N N . PHE B 1 212 ? 3.994 -18.812 11.109 1 97.88 212 PHE B N 1
ATOM 3590 C CA . PHE B 1 212 ? 5.445 -18.844 11 1 97.88 212 PHE B CA 1
ATOM 3591 C C . PHE B 1 212 ? 6.059 -17.531 11.461 1 97.88 212 PHE B C 1
ATOM 3593 O O . PHE B 1 212 ? 7.098 -17.516 12.125 1 97.88 212 PHE B O 1
ATOM 3600 N N . PHE B 1 213 ? 5.422 -16.406 11.117 1 95.62 213 PHE B N 1
ATOM 3601 C CA . PHE B 1 213 ? 5.957 -15.086 11.445 1 95.62 213 PHE B CA 1
ATOM 3602 C C . PHE B 1 213 ? 5.281 -14.523 12.688 1 95.62 213 PHE B C 1
ATOM 3604 O O . PHE B 1 213 ? 5.438 -13.344 13.008 1 95.62 213 PHE B O 1
ATOM 3611 N N . GLU B 1 214 ? 4.445 -15.289 13.398 1 95.06 214 GLU B N 1
ATOM 3612 C CA . GLU B 1 214 ? 3.783 -14.93 14.648 1 95.06 214 GLU B CA 1
ATOM 3613 C C . GLU B 1 214 ? 2.891 -13.703 14.469 1 95.06 214 GLU B C 1
ATOM 3615 O O . GLU B 1 214 ? 2.934 -12.773 15.273 1 95.06 214 GLU B O 1
ATOM 3620 N N . MET B 1 215 ? 2.207 -13.688 13.367 1 95.69 215 MET B N 1
ATOM 3621 C CA . MET B 1 215 ? 1.249 -12.625 13.086 1 95.69 215 MET B CA 1
ATOM 3622 C C . MET B 1 215 ? -0.162 -13.039 13.484 1 95.69 215 MET B C 1
ATOM 3624 O O . MET B 1 215 ? -0.516 -14.219 13.391 1 95.69 215 MET B O 1
ATOM 3628 N N . LYS B 1 216 ? -0.917 -12.086 13.906 1 94.31 216 LYS B N 1
ATOM 3629 C CA . LYS B 1 216 ? -2.299 -12.352 14.297 1 94.31 216 LYS B CA 1
ATOM 3630 C C . LYS B 1 216 ? -3.217 -12.367 13.078 1 94.31 216 LYS B C 1
ATOM 3632 O O . LYS B 1 216 ? -3.068 -11.547 12.172 1 94.31 216 LYS B O 1
ATOM 3637 N N . LEU B 1 217 ? -4.074 -13.328 12.992 1 97 217 LEU B N 1
ATOM 3638 C CA . LEU B 1 217 ? -5.129 -13.43 11.984 1 97 217 LEU B CA 1
ATOM 3639 C C . LEU B 1 217 ? -6.469 -13.758 12.633 1 97 217 LEU B C 1
ATOM 3641 O O . LEU B 1 217 ? -7.164 -14.68 12.203 1 97 217 LEU B O 1
ATOM 3645 N N . ASP B 1 218 ? -6.812 -12.977 13.633 1 97.19 218 ASP B N 1
ATOM 3646 C CA . ASP B 1 218 ? -7.961 -13.305 14.469 1 97.19 218 ASP B CA 1
ATOM 3647 C C . ASP B 1 218 ? -9.203 -12.531 14.031 1 97.19 218 ASP B C 1
ATOM 3649 O O . ASP B 1 218 ? -10.273 -12.68 14.625 1 97.19 218 ASP B O 1
ATOM 3653 N N . ARG B 1 219 ? -9.18 -11.719 13 1 97.5 219 ARG B N 1
ATOM 3654 C CA . ARG B 1 219 ? -10.32 -10.898 12.594 1 97.5 219 ARG B CA 1
ATOM 3655 C C . ARG B 1 219 ? -10.93 -11.414 11.297 1 97.5 219 ARG B C 1
ATOM 3657 O O . ARG B 1 219 ? -12.086 -11.125 10.984 1 97.5 219 ARG B O 1
ATOM 3664 N N . VAL B 1 220 ? -10.156 -12.148 10.5 1 98.25 220 VAL B N 1
ATOM 3665 C CA . VAL B 1 220 ? -10.578 -12.484 9.148 1 98.25 220 VAL B CA 1
ATOM 3666 C C . VAL B 1 220 ? -11.633 -13.594 9.188 1 98.25 220 VAL B C 1
ATOM 3668 O O . VAL B 1 220 ? -11.578 -14.477 10.047 1 98.25 220 VAL B O 1
ATOM 3671 N N . PRO B 1 221 ? -12.602 -13.57 8.305 1 98.56 221 PRO B N 1
ATOM 3672 C CA . PRO B 1 221 ? -13.625 -14.625 8.258 1 98.56 221 PRO B CA 1
ATOM 3673 C C . PRO B 1 221 ? -13.086 -15.938 7.699 1 98.56 221 PRO B C 1
ATOM 3675 O O . PRO B 1 221 ? -12.062 -15.953 7.008 1 98.56 221 PRO B O 1
ATOM 3678 N N . THR B 1 222 ? -13.805 -17 8.047 1 98.44 222 THR B N 1
ATOM 3679 C CA . THR B 1 222 ? -13.516 -18.297 7.43 1 98.44 222 THR B CA 1
ATOM 3680 C C . THR B 1 222 ? -14.141 -18.391 6.043 1 98.44 222 THR B C 1
ATOM 3682 O O . THR B 1 222 ? -15.039 -17.609 5.707 1 98.44 222 THR B O 1
ATOM 3685 N N . VAL B 1 223 ? -13.617 -19.297 5.27 1 98.62 223 VAL B N 1
ATOM 3686 C CA . VAL B 1 223 ? -14.18 -19.547 3.947 1 98.62 223 VAL B CA 1
ATOM 3687 C C . VAL B 1 223 ? -15.648 -19.922 4.074 1 98.62 223 VAL B C 1
ATOM 3689 O O . VAL B 1 223 ? -16.484 -19.453 3.299 1 98.62 223 VAL B O 1
ATOM 3692 N N . GLN B 1 224 ? -16 -20.703 5.059 1 98.06 224 GLN B N 1
ATOM 3693 C CA . GLN B 1 224 ? -17.375 -21.156 5.277 1 98.06 224 GLN B CA 1
ATOM 3694 C C . GLN B 1 224 ? -18.297 -20 5.59 1 98.06 224 GLN B C 1
ATOM 3696 O O . GLN B 1 224 ? -19.438 -19.953 5.105 1 98.06 224 GLN B O 1
ATOM 3701 N N . GLU B 1 225 ? -17.859 -19.062 6.363 1 98.06 225 GLU B N 1
ATOM 3702 C CA . GLU B 1 225 ? -18.672 -17.891 6.734 1 98.06 225 GLU B CA 1
ATOM 3703 C C . GLU B 1 225 ? -19.031 -17.062 5.508 1 98.06 225 GLU B C 1
ATOM 3705 O O . GLU B 1 225 ? -20.078 -16.422 5.48 1 98.06 225 GLU B O 1
ATOM 3710 N N . VAL B 1 226 ? -18.141 -17.125 4.48 1 98.25 226 VAL B N 1
ATOM 3711 C CA . VAL B 1 226 ? -18.312 -16.266 3.316 1 98.25 226 VAL B CA 1
ATOM 3712 C C . VAL B 1 226 ? -19.141 -17 2.252 1 98.25 226 VAL B C 1
ATOM 3714 O O . VAL B 1 226 ? -19.734 -16.359 1.374 1 98.25 226 VAL B O 1
ATOM 3717 N N . GLU B 1 227 ? -19.203 -18.297 2.289 1 97.12 227 GLU B N 1
ATOM 3718 C CA . GLU B 1 227 ? -19.797 -19.125 1.246 1 97.12 227 GLU B CA 1
ATOM 3719 C C . GLU B 1 227 ? -21.266 -18.75 1.009 1 97.12 227 GLU B C 1
ATOM 3721 O O . GLU B 1 227 ? -21.75 -18.812 -0.122 1 97.12 227 GLU B O 1
ATOM 3726 N N . TYR B 1 228 ? -21.922 -18.297 2.029 1 93.88 228 TYR B N 1
ATOM 3727 C CA . TYR B 1 228 ? -23.344 -17.969 1.925 1 93.88 228 TYR B CA 1
ATOM 3728 C C . TYR B 1 228 ? -23.562 -16.703 1.104 1 93.88 228 TYR B C 1
ATOM 3730 O O . TYR B 1 228 ? -24.672 -16.469 0.615 1 93.88 228 TYR B O 1
ATOM 3738 N N . ASP B 1 229 ? -22.516 -15.922 0.95 1 92.56 229 ASP B N 1
ATOM 3739 C CA . ASP B 1 229 ? -22.625 -14.633 0.281 1 92.56 229 ASP B CA 1
ATOM 3740 C C . ASP B 1 229 ? -22.156 -14.727 -1.173 1 92.56 229 ASP B C 1
ATOM 3742 O O . ASP B 1 229 ? -22.219 -13.742 -1.911 1 92.56 229 ASP B O 1
ATOM 3746 N N . VAL B 1 230 ? -21.625 -15.836 -1.619 1 95.06 230 VAL B N 1
ATOM 3747 C CA . VAL B 1 230 ? -21.047 -15.984 -2.951 1 95.06 230 VAL B CA 1
ATOM 3748 C C . VAL B 1 230 ? -22.141 -15.812 -4.008 1 95.06 230 VAL B C 1
ATOM 3750 O O . VAL B 1 230 ? -23.219 -16.375 -3.881 1 95.06 230 VAL B O 1
#

Nearest PDB structures (foldseek):
  2af7-assembly1_A  TM=7.542E-01  e=9.284E-02  Methanothermobacter thermautotrophicus
  2af7-assembly1_F  TM=7.525E-01  e=2.534E-01  Methanothermobacter thermautotrophicus
  8kco-assembly1_C  TM=1.631E-01  e=5.622E+00  Homo sapiens
  2af7-assembly1_A  TM=7.543E-01  e=1.153E-01  Methanothermobacter thermautotrophicus
  2af7-assembly1_F  TM=7.526E-01  e=2.034E-01  Methanothermobacter thermautotrophicus